Protein AF-A0A662DY56-F1 (afdb_monomer_lite)

Radius of gyration: 27.08 Å; chains: 1; bounding box: 66×103×76 Å

Sequence (670 aa):
MRFSVIFLCVLLVSSVAFGVVTTPIYDIQYTVDPSGDSPLDGQTVTIEGVVTAANYTGFFVTDAAGPWNSIFVYTNAAGCDVEAGDAVTVTGVVDEYYNMTELTRSADEPPVPVSCSITSSGNAYGVVSLTTAQVADEQYESVLAEVVDADVVSLGSYGMWTVDDGSGAVPIDDDMDYLYVPAVADGLASITGVVFFSFSEFKLNPRFSSDIVPDDSSPHYALFGDIVTMNGSLDVLGNHYVEIQGGEIVSISGTAPSGVQVVDVKGLIFPGLIDPHNHPQYNVLDHIPFAGTFVDRADWQSDPMYTDFNTQYYGIRDYGGDDAQYENIWKLAEVRAMAAGTTMIQGSNTNGHSADSHARLGIGINNVGRFPSHAYSSTFPLTYGSWDSRSAEFWNRFTIHLSEGISAGALNELDTWDGMGLLDERTTIIHGVPYGPTEWARLAAAGAHLVWSPVSNWVLYGATANVPQAIAAGVNVALSPDWTPSGAPDLLEEMRFAEDINKNQWAGVLTPEFFAKSVTSNAAFAMGIKDRTGQISVGFDADIAVFSGDPATPYEALMAASAKAVRLTVVAGIPRYGDPDLMDQFTFLENVEDLNLCGHTKRLALAVDHFAIPESGTPFADMLAALQTAYDATTPKLCEFLGIDPCKGEGLFGDGFESGSTSAWSDEVP

Foldseek 3Di:
DDDDDDDDDDDPPPPDPPDFDADQLLQQQDDPDPLSHGPQAQHKGKHKFFWQAAFQQFTKGANAADFSRIATAGANLQEAQHDGFFIKIWIFHFHQDVNGTHGANGNDVVTHGTYIDTPDGDHDHDEAEDFQVCLFPSRQASGWYKYAFWFFAADDEQQKTWIHNPPDIAIEHASAAEQDFDDGGFTWRMAIATFHDDPNGTHGYGHYLVNTHTPPFPPWAKEFAWEQFLPPVRDTRGGWIQTDTSQFRADIGNDDDPPHHYFHLQFYKFFFFAALAAALQLLQFAAQPDPDADFAPVGVCPDVSVVQSVLLSQLLCQVPHHSPLRVLSNVLLLLLQVLLRHQEYAHFDDPDPDDCRQHDNSLRHHYLCHPPLVEDEDEPPDDPPPDDLSSLSNGQAYEYAALGGQDPVSVCSLVVCVVSVNLALRYEYEFCWNDDLVSLLSSQVRNAAYEWFPQLSCQHYVTGDPVVSNVVSPHQYAYHQNYRNRGASYLLLSLLVVQLCCCPVVVVPQDLSSSLQNRAQSSCSNSVNNQATSGSDGPHGPFIWTFHDDSVCRSVRSNPDDSVRTAFTAHSNRTFKHACSRNVSSPPQPPWDWDQEPNGTMIGRRQDCHSNCNCSNDRSVVSLVSSVVSSVPRPPNSTDRPGSHSCVPVPVPPPPDPSVPPVVPPDDDD

pLDDT: mean 84.66, std 17.33, range [27.95, 98.81]

Structure (mmCIF, N/CA/C/O backbone):
data_AF-A0A662DY56-F1
#
_entry.id   AF-A0A662DY56-F1
#
loop_
_atom_site.group_PDB
_atom_site.id
_atom_site.type_symbol
_atom_site.label_atom_id
_atom_site.label_alt_id
_atom_site.label_comp_id
_atom_site.label_asym_id
_atom_site.label_entity_id
_atom_site.label_seq_id
_atom_site.pdbx_PDB_ins_code
_atom_site.Cartn_x
_atom_site.Cartn_y
_atom_site.Cartn_z
_atom_site.occupancy
_atom_site.B_iso_or_equiv
_atom_site.auth_seq_id
_atom_site.auth_comp_id
_atom_site.auth_asym_id
_atom_site.auth_atom_id
_atom_site.pdbx_PDB_model_num
ATOM 1 N N . MET A 1 1 ? 34.419 -74.090 33.551 1.00 38.75 1 MET A N 1
ATOM 2 C CA . MET A 1 1 ? 34.689 -72.659 33.299 1.00 38.75 1 MET A CA 1
ATOM 3 C C . MET A 1 1 ? 33.386 -71.903 33.472 1.00 38.75 1 MET A C 1
ATOM 5 O O . MET A 1 1 ? 32.389 -72.308 32.893 1.00 38.75 1 MET A O 1
ATOM 9 N N . ARG A 1 2 ? 33.382 -70.917 34.371 1.00 34.78 2 ARG A N 1
ATOM 10 C CA . ARG A 1 2 ? 32.235 -70.077 34.735 1.00 34.78 2 ARG A CA 1
ATOM 11 C C . ARG A 1 2 ? 32.074 -68.980 33.676 1.00 34.78 2 ARG A C 1
ATOM 13 O O . ARG A 1 2 ? 33.058 -68.303 33.406 1.00 34.78 2 ARG A O 1
ATOM 20 N N . PHE A 1 3 ? 30.877 -68.792 33.130 1.00 32.97 3 PHE A N 1
ATOM 21 C CA . PHE A 1 3 ? 30.509 -67.557 32.434 1.00 32.97 3 PHE A CA 1
ATOM 22 C C . PHE A 1 3 ? 29.532 -66.795 33.328 1.00 32.97 3 PHE A C 1
ATOM 24 O O . PHE A 1 3 ? 28.453 -67.290 33.645 1.00 32.97 3 PHE A O 1
ATOM 31 N N . SER A 1 4 ? 29.972 -65.632 33.802 1.00 33.91 4 SER A N 1
ATOM 32 C CA . SER A 1 4 ? 29.170 -64.695 34.581 1.00 33.91 4 SER A CA 1
ATOM 33 C C . SER A 1 4 ? 28.189 -63.982 33.653 1.00 33.91 4 SER A C 1
ATOM 35 O O . SER A 1 4 ? 28.609 -63.329 32.702 1.00 33.91 4 SER A O 1
ATOM 37 N N . VAL A 1 5 ? 26.894 -64.101 33.938 1.00 36.06 5 VAL A N 1
ATOM 38 C CA . VAL A 1 5 ? 25.836 -63.301 33.312 1.00 36.06 5 VAL A CA 1
ATOM 39 C C . VAL A 1 5 ? 25.696 -62.019 34.133 1.00 36.06 5 VAL A C 1
ATOM 41 O O . VAL A 1 5 ? 25.352 -62.073 35.312 1.00 36.06 5 VAL A O 1
ATOM 44 N N . ILE A 1 6 ? 26.020 -60.878 33.526 1.00 36.97 6 ILE A N 1
ATOM 45 C CA . ILE A 1 6 ? 25.808 -59.544 34.097 1.00 36.97 6 ILE A CA 1
ATOM 46 C C . ILE A 1 6 ? 24.352 -59.157 33.816 1.00 36.97 6 ILE A C 1
ATOM 48 O O . ILE A 1 6 ? 23.948 -59.071 32.659 1.00 36.97 6 ILE A O 1
ATOM 52 N N . PHE A 1 7 ? 23.563 -58.952 34.872 1.00 33.94 7 PHE A N 1
ATOM 53 C CA . PHE A 1 7 ? 22.225 -58.365 34.784 1.00 33.94 7 PHE A CA 1
ATOM 54 C C . PHE A 1 7 ? 22.371 -56.854 34.562 1.00 33.94 7 PHE A C 1
ATOM 56 O O . PHE A 1 7 ? 22.852 -56.140 35.441 1.00 33.94 7 PHE A O 1
ATOM 63 N N . LEU A 1 8 ? 21.981 -56.376 33.382 1.00 35.00 8 LEU A N 1
ATOM 64 C CA . LEU A 1 8 ? 21.856 -54.954 33.080 1.00 35.00 8 LEU A CA 1
ATOM 65 C C . LEU A 1 8 ? 20.467 -54.492 33.556 1.00 35.00 8 LEU A C 1
ATOM 67 O O . LEU A 1 8 ? 19.457 -54.829 32.942 1.00 35.00 8 LEU A O 1
ATOM 71 N N . CYS A 1 9 ? 20.405 -53.767 34.674 1.00 31.38 9 CYS A N 1
ATOM 72 C CA . CYS A 1 9 ? 19.192 -53.060 35.091 1.00 31.38 9 CYS A CA 1
ATOM 73 C C . CYS A 1 9 ? 18.958 -51.872 34.150 1.00 31.38 9 CYS A C 1
ATOM 75 O O . CYS A 1 9 ? 19.700 -50.893 34.197 1.00 31.38 9 CYS A O 1
ATOM 77 N N . VAL A 1 10 ? 17.925 -51.951 33.313 1.00 38.22 10 VAL A N 1
ATOM 78 C CA . VAL A 1 10 ? 17.400 -50.807 32.561 1.00 38.22 10 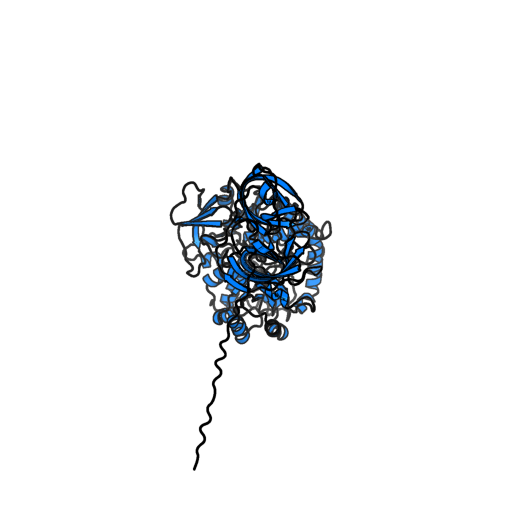VAL A CA 1
ATOM 79 C C . VAL A 1 10 ? 16.493 -50.013 33.503 1.00 38.22 10 VAL A C 1
ATOM 81 O O . VAL A 1 10 ? 15.407 -50.464 33.858 1.00 38.22 10 VAL A O 1
ATOM 84 N N . LEU A 1 11 ? 16.967 -48.849 33.949 1.00 34.59 11 LEU A N 1
ATOM 85 C CA . LEU A 1 11 ? 16.151 -47.833 34.612 1.00 34.59 11 LEU A CA 1
ATOM 86 C C . LEU A 1 11 ? 15.269 -47.166 33.547 1.00 34.59 11 LEU A C 1
ATOM 88 O O . LEU A 1 11 ? 15.748 -46.361 32.753 1.00 34.59 11 LEU A O 1
ATOM 92 N N . LEU A 1 12 ? 13.985 -47.524 33.523 1.00 35.25 12 LEU A N 1
ATOM 93 C CA . LEU A 1 12 ? 12.941 -46.753 32.851 1.00 35.25 12 LEU A CA 1
ATOM 94 C C . LEU A 1 12 ? 12.749 -45.448 33.632 1.00 35.25 12 LEU A C 1
ATOM 96 O O . LEU A 1 12 ? 12.080 -45.427 34.663 1.00 35.25 12 LEU A O 1
ATOM 100 N N . VAL A 1 13 ? 13.370 -44.370 33.160 1.00 38.03 13 VAL A N 1
ATOM 101 C CA . VAL A 1 13 ? 13.024 -43.012 33.586 1.00 38.03 13 VAL A CA 1
ATOM 102 C C . VAL A 1 13 ? 11.779 -42.624 32.795 1.00 38.03 13 VAL A C 1
ATOM 104 O O . VAL A 1 13 ? 11.863 -42.315 31.611 1.00 38.03 13 VAL A O 1
ATOM 107 N N . SER A 1 14 ? 10.608 -42.702 33.424 1.00 37.84 14 SER A N 1
ATOM 108 C CA . SER A 1 14 ? 9.407 -42.063 32.894 1.00 37.84 14 SER A CA 1
ATOM 109 C C . SER A 1 14 ? 9.581 -40.552 33.042 1.00 37.84 14 SER A C 1
ATOM 111 O O . SER A 1 14 ? 9.513 -40.032 34.157 1.00 37.84 14 SER A O 1
ATOM 113 N N . SER A 1 15 ? 9.834 -39.848 31.942 1.00 38.53 15 SER A N 1
ATOM 114 C CA . SER A 1 15 ? 9.698 -38.395 31.899 1.00 38.53 15 SER A CA 1
ATOM 115 C C . SER A 1 15 ? 8.216 -38.061 32.056 1.00 38.53 15 SER A C 1
ATOM 117 O O . SER A 1 15 ? 7.427 -38.243 31.130 1.00 38.53 15 SER A O 1
ATOM 119 N N . VAL A 1 16 ? 7.824 -37.628 33.250 1.00 39.41 16 VAL A N 1
ATOM 120 C CA . VAL A 1 16 ? 6.548 -36.941 33.439 1.00 39.41 16 VAL A CA 1
ATOM 121 C C . VAL A 1 16 ? 6.754 -35.551 32.848 1.00 39.41 16 VAL A C 1
ATOM 123 O O . VAL A 1 16 ? 7.567 -34.787 33.364 1.00 39.41 16 VAL A O 1
ATOM 126 N N . ALA A 1 17 ? 6.095 -35.256 31.729 1.00 40.03 17 ALA A N 1
ATOM 127 C CA . ALA A 1 17 ? 5.980 -33.887 31.254 1.00 40.03 17 ALA A CA 1
ATOM 128 C C . ALA A 1 17 ? 5.122 -33.139 32.282 1.00 40.03 17 ALA A C 1
ATOM 130 O O . ALA A 1 17 ? 3.935 -33.429 32.426 1.00 40.03 17 ALA A O 1
ATOM 131 N N . PHE A 1 18 ? 5.734 -32.253 33.065 1.00 46.84 18 PHE A N 1
ATOM 132 C CA . PHE A 1 18 ? 4.971 -31.257 33.805 1.00 46.84 18 PHE A CA 1
ATOM 133 C C . PHE A 1 18 ? 4.428 -30.288 32.756 1.00 46.84 18 PHE A C 1
ATOM 135 O O . PHE A 1 18 ? 5.216 -29.648 32.063 1.00 46.84 18 PHE A O 1
ATOM 142 N N . GLY A 1 19 ? 3.106 -30.260 32.575 1.00 56.62 19 GLY A N 1
ATOM 143 C CA . GLY A 1 19 ? 2.465 -29.229 31.763 1.00 56.62 19 GLY A CA 1
ATOM 144 C C . GLY A 1 19 ? 2.798 -27.853 32.334 1.00 56.62 19 GLY A C 1
ATOM 145 O O . GLY A 1 19 ? 2.944 -27.711 33.552 1.00 56.62 19 GLY A O 1
ATOM 146 N N . VAL A 1 20 ? 2.961 -26.868 31.456 1.00 67.75 20 VAL A N 1
ATOM 147 C CA . VAL A 1 20 ? 3.064 -25.464 31.858 1.00 67.75 20 VAL A CA 1
ATOM 148 C C . VAL A 1 20 ? 1.754 -25.102 32.562 1.00 67.75 20 VAL A C 1
ATOM 150 O O . VAL A 1 20 ? 0.679 -25.451 32.079 1.00 67.75 20 VAL A O 1
ATOM 153 N N . VAL A 1 21 ? 1.836 -24.513 33.755 1.00 83.94 21 VAL A N 1
ATOM 154 C CA . VAL A 1 21 ? 0.644 -24.064 34.484 1.00 83.94 21 VAL A CA 1
ATOM 155 C C . VAL A 1 21 ? 0.241 -22.727 33.884 1.00 83.94 21 VAL A C 1
ATOM 157 O O . VAL A 1 21 ? 1.025 -21.785 33.962 1.00 83.94 21 VAL A O 1
ATOM 160 N N . THR A 1 22 ? -0.941 -22.664 33.278 1.00 92.69 22 THR A N 1
ATOM 161 C CA . THR A 1 22 ? -1.499 -21.418 32.755 1.00 92.69 22 THR A CA 1
ATOM 162 C C . THR A 1 22 ? -2.334 -20.713 33.819 1.00 92.69 22 THR A C 1
ATOM 164 O O . THR A 1 22 ? -2.990 -21.353 34.647 1.00 92.69 22 THR A O 1
ATOM 167 N N . THR A 1 23 ? -2.280 -19.388 33.804 1.00 96.75 23 THR A N 1
ATOM 168 C CA . THR A 1 23 ? -3.100 -18.487 34.605 1.00 96.75 23 THR A CA 1
ATOM 169 C C . THR A 1 23 ? -4.222 -17.970 33.703 1.00 96.75 23 THR A C 1
ATOM 171 O O . THR A 1 23 ? -3.910 -17.418 32.648 1.00 96.75 23 THR A O 1
ATOM 174 N N . PRO A 1 24 ? -5.504 -18.151 34.066 1.00 97.38 24 PRO A N 1
ATOM 175 C CA . PRO A 1 24 ? -6.609 -17.500 33.364 1.00 97.38 24 PRO A CA 1
ATOM 176 C C . PRO A 1 24 ? -6.426 -15.981 33.367 1.00 97.38 24 PRO A C 1
ATOM 178 O O . PRO A 1 24 ? -6.059 -15.419 34.401 1.00 97.38 24 PRO A O 1
ATOM 181 N N . ILE A 1 25 ? -6.718 -15.312 32.255 1.00 97.81 25 ILE A N 1
ATOM 182 C CA . ILE A 1 25 ? -6.605 -13.850 32.156 1.00 97.81 25 ILE A CA 1
ATOM 183 C C . ILE A 1 25 ? -7.541 -13.181 33.166 1.00 97.81 25 ILE A C 1
ATOM 185 O O . ILE A 1 25 ? -7.130 -12.241 33.839 1.00 97.81 25 ILE A O 1
ATOM 189 N N . TYR A 1 26 ? -8.722 -13.761 33.398 1.00 97.56 26 TYR A N 1
ATOM 190 C CA . TYR A 1 26 ? -9.633 -13.345 34.469 1.00 97.56 26 TYR A CA 1
ATOM 191 C C . TYR A 1 26 ? -8.962 -13.247 35.845 1.00 97.56 26 TYR A C 1
ATOM 193 O O . TYR A 1 26 ? -9.230 -12.310 36.588 1.00 97.56 26 TYR A O 1
ATOM 201 N N . ASP A 1 27 ? -8.090 -14.194 36.202 1.00 97.50 27 ASP A N 1
ATOM 202 C CA . ASP A 1 27 ? -7.425 -14.199 37.512 1.00 97.50 27 ASP A CA 1
ATOM 203 C C . ASP A 1 27 ? -6.320 -13.128 37.613 1.00 97.50 27 ASP A C 1
ATOM 205 O O . ASP A 1 27 ? -5.901 -12.791 38.722 1.00 97.50 27 ASP A O 1
ATOM 209 N N . ILE A 1 28 ? -5.848 -12.609 36.472 1.00 97.56 28 ILE A N 1
ATOM 210 C CA . ILE A 1 28 ? -4.923 -11.471 36.385 1.00 97.56 28 ILE A CA 1
ATOM 211 C C . ILE A 1 28 ? -5.702 -10.161 36.458 1.00 97.56 28 ILE A C 1
ATOM 213 O O . ILE A 1 28 ? -5.323 -9.274 37.204 1.00 97.56 28 ILE A O 1
ATOM 217 N N . GLN A 1 29 ? -6.777 -10.043 35.693 1.00 97.19 29 GLN A N 1
ATOM 218 C CA . GLN A 1 29 ? -7.474 -8.785 35.450 1.00 97.19 29 GLN A CA 1
ATOM 219 C C . GLN A 1 29 ? -8.524 -8.473 36.529 1.00 97.19 29 GLN A C 1
ATOM 221 O O . GLN A 1 29 ? -8.621 -7.348 36.999 1.00 97.19 29 GLN A O 1
ATOM 226 N N . TYR A 1 30 ? -9.291 -9.466 36.996 1.00 97.25 30 TYR A N 1
ATOM 227 C CA . TYR A 1 30 ? -10.373 -9.218 37.950 1.00 97.25 30 TYR A CA 1
ATOM 228 C C . TYR A 1 30 ? -9.861 -8.664 39.282 1.00 97.25 30 TYR A C 1
ATOM 230 O O . TYR A 1 30 ? -9.228 -9.369 40.076 1.00 97.25 30 TYR A O 1
ATOM 238 N N . THR A 1 31 ? -10.278 -7.440 39.592 1.00 95.06 31 THR A N 1
ATOM 239 C CA . THR A 1 31 ? -10.006 -6.808 40.877 1.00 95.06 31 THR A CA 1
ATOM 240 C C . THR A 1 31 ? -11.274 -6.282 41.548 1.00 95.06 31 THR A C 1
ATOM 242 O O . THR A 1 31 ? -12.321 -6.054 40.941 1.00 95.06 31 THR A O 1
ATOM 245 N N . VAL A 1 32 ? -11.183 -6.110 42.865 1.00 94.12 32 VAL A N 1
ATOM 246 C CA . VAL A 1 32 ? -12.138 -5.313 43.653 1.00 94.12 32 VAL A CA 1
ATOM 247 C C . VAL A 1 32 ? -11.478 -4.051 44.206 1.00 94.12 32 VAL A C 1
ATOM 249 O O . VAL A 1 32 ? -12.119 -3.321 44.969 1.00 94.12 32 VAL A O 1
ATOM 252 N N . ASP A 1 33 ? -10.198 -3.832 43.886 1.00 91.12 33 ASP A N 1
ATOM 253 C CA . ASP A 1 33 ? -9.486 -2.614 44.242 1.00 91.12 33 ASP A CA 1
ATOM 254 C C . ASP A 1 33 ? -10.053 -1.448 43.421 1.00 91.12 33 ASP A C 1
ATOM 256 O O . ASP A 1 33 ? -10.159 -1.556 42.201 1.00 91.12 33 ASP A O 1
ATOM 260 N N . PRO A 1 34 ? -10.462 -0.336 44.057 1.00 86.88 34 PRO A N 1
ATOM 261 C CA . PRO A 1 34 ? -10.911 0.842 43.331 1.00 86.88 34 PRO A CA 1
ATOM 262 C C . PRO A 1 34 ? -9.870 1.475 42.401 1.00 86.88 34 PRO A C 1
ATOM 264 O O . PRO A 1 34 ? -10.268 2.361 41.648 1.00 86.88 34 PRO A O 1
ATOM 267 N N . SER A 1 35 ? -8.580 1.123 42.500 1.00 86.69 35 SER A N 1
ATOM 268 C CA . SER A 1 35 ? -7.566 1.596 41.549 1.00 86.69 35 SER A CA 1
ATOM 269 C C . SER A 1 35 ? -7.654 0.940 40.173 1.00 86.69 35 SER A C 1
ATOM 271 O O . SER A 1 35 ? -7.210 1.573 39.228 1.00 86.69 35 SER A O 1
ATOM 273 N N . GLY A 1 36 ? -8.253 -0.252 40.060 1.00 88.38 36 GLY A N 1
ATOM 274 C CA . GLY A 1 36 ? -8.203 -1.069 38.838 1.00 88.38 36 GLY A CA 1
ATOM 275 C C . GLY A 1 36 ? -7.070 -2.099 38.849 1.00 88.38 36 GLY A C 1
ATOM 276 O O . GLY A 1 36 ? -7.208 -3.161 38.254 1.00 88.38 36 GLY A O 1
ATOM 277 N N . ASP A 1 37 ? -6.045 -1.868 39.677 1.00 93.31 37 ASP A N 1
ATOM 278 C CA . ASP A 1 37 ? -4.831 -2.681 39.699 1.00 93.31 37 ASP A CA 1
ATOM 279 C C . ASP A 1 37 ? -5.088 -4.187 39.873 1.00 93.31 37 ASP A C 1
ATOM 281 O O . ASP A 1 37 ? -5.855 -4.654 40.742 1.00 93.31 37 ASP A O 1
ATOM 285 N N . SER A 1 38 ? -4.331 -4.953 39.094 1.00 96.12 38 SER A N 1
ATOM 286 C CA . SER A 1 38 ? -4.275 -6.398 39.130 1.00 96.12 38 SER A CA 1
ATOM 287 C C . SER A 1 38 ? -3.900 -6.921 40.524 1.00 96.12 38 SER A C 1
ATOM 289 O O . SER A 1 38 ? -2.894 -6.514 41.116 1.00 96.12 38 SER A O 1
ATOM 291 N N . PRO A 1 39 ? -4.597 -7.951 41.048 1.00 96.81 39 PRO A N 1
ATOM 292 C CA . PRO A 1 39 ? -4.151 -8.674 42.242 1.00 96.81 39 PRO A CA 1
ATOM 293 C C . PRO A 1 39 ? -2.829 -9.437 42.040 1.00 96.81 39 PRO A C 1
ATOM 295 O O . PRO A 1 39 ? -2.270 -9.965 43.013 1.00 96.81 39 PRO A O 1
ATOM 298 N N . LEU A 1 40 ? -2.359 -9.557 40.795 1.00 96.75 40 LEU A N 1
ATOM 299 C CA . LEU A 1 40 ? -1.140 -10.261 40.419 1.00 96.75 40 LEU A CA 1
ATOM 300 C C . LEU A 1 40 ? 0.002 -9.323 40.011 1.00 96.75 40 LEU A C 1
ATOM 302 O O . LEU A 1 40 ? 1.035 -9.840 39.589 1.00 96.75 40 LEU A O 1
ATOM 306 N N . ASP A 1 41 ? -0.130 -8.009 40.212 1.00 95.00 41 ASP A N 1
ATOM 307 C CA . ASP A 1 41 ? 0.937 -7.035 39.952 1.00 95.00 41 ASP A CA 1
ATOM 308 C C . ASP A 1 41 ? 2.300 -7.480 40.533 1.00 95.00 41 ASP A C 1
ATOM 310 O O . ASP A 1 41 ? 2.420 -7.985 41.663 1.00 95.00 41 ASP A O 1
ATOM 314 N N . GLY A 1 42 ? 3.336 -7.377 39.701 1.00 92.94 42 GLY A N 1
ATOM 315 C CA . GLY A 1 42 ? 4.705 -7.815 39.957 1.00 92.94 42 GLY A CA 1
ATOM 316 C C . GLY A 1 42 ? 4.933 -9.334 39.928 1.00 92.94 42 GLY A C 1
ATOM 317 O O . GLY A 1 42 ? 6.062 -9.785 40.165 1.00 92.94 42 GLY A O 1
ATOM 318 N N . GLN A 1 43 ? 3.911 -10.157 39.666 1.00 94.88 43 GLN A N 1
ATOM 319 C CA . GLN A 1 43 ? 4.043 -11.617 39.587 1.00 94.88 43 GLN A CA 1
ATOM 320 C C . GLN A 1 43 ? 4.283 -12.091 38.155 1.00 94.88 43 GLN A C 1
ATOM 322 O O . GLN A 1 43 ? 3.697 -11.596 37.200 1.00 94.88 43 GLN A O 1
ATOM 327 N N . THR A 1 44 ? 5.121 -13.119 38.000 1.00 94.25 44 THR A N 1
ATOM 328 C CA . THR A 1 44 ? 5.286 -13.803 36.713 1.00 94.25 44 THR A CA 1
ATOM 329 C C . THR A 1 44 ? 4.171 -14.822 36.498 1.00 94.25 44 THR A C 1
ATOM 331 O O . THR A 1 44 ? 3.995 -15.730 37.315 1.00 94.25 44 THR A O 1
ATOM 334 N N . VAL A 1 45 ? 3.479 -14.716 35.370 1.00 95.75 45 VAL A N 1
ATOM 335 C CA . VAL A 1 45 ? 2.383 -15.592 34.945 1.00 95.75 45 VAL A CA 1
ATOM 336 C C . VAL A 1 45 ? 2.641 -16.142 33.543 1.00 95.75 45 VAL A C 1
ATOM 338 O O . VAL A 1 45 ? 3.425 -15.584 32.774 1.00 95.75 45 VAL A O 1
ATOM 341 N N . THR A 1 46 ? 1.966 -17.239 33.204 1.00 95.06 46 THR A N 1
ATOM 342 C CA . THR A 1 46 ? 1.891 -17.742 31.829 1.00 95.06 46 THR A CA 1
ATOM 343 C C . THR A 1 46 ? 0.431 -17.780 31.401 1.00 95.06 46 THR A C 1
ATOM 345 O O . THR A 1 46 ? -0.360 -18.433 32.071 1.00 95.06 46 THR A O 1
ATOM 348 N N . ILE A 1 47 ? 0.075 -17.129 30.297 1.00 96.19 47 ILE A N 1
ATOM 349 C CA . ILE A 1 47 ? -1.282 -17.135 29.732 1.00 96.19 47 ILE A CA 1
ATOM 350 C C . ILE A 1 47 ? -1.336 -17.936 28.429 1.00 96.19 47 ILE A C 1
ATOM 352 O O . ILE A 1 47 ? -0.328 -18.075 27.729 1.00 96.19 47 ILE A O 1
ATOM 356 N N . GLU A 1 48 ? -2.527 -18.429 28.101 1.00 95.81 48 GLU A N 1
ATOM 357 C CA . GLU A 1 48 ? -2.894 -18.942 26.780 1.00 95.81 48 GLU A CA 1
ATOM 358 C C . GLU A 1 48 ? -4.172 -18.234 26.326 1.00 95.81 48 GLU A C 1
ATOM 360 O O . GLU A 1 48 ? -5.112 -18.121 27.108 1.00 95.81 48 GLU A O 1
ATOM 365 N N . GLY A 1 49 ? -4.219 -17.776 25.077 1.00 95.94 49 GLY A N 1
ATOM 366 C CA . GLY A 1 49 ? -5.391 -17.095 24.524 1.00 95.94 49 GLY A CA 1
ATOM 367 C C . GLY A 1 49 ? -5.240 -16.802 23.035 1.00 95.94 49 GLY A C 1
ATOM 368 O O . GLY A 1 49 ? -4.255 -17.205 22.424 1.00 95.94 49 GLY A O 1
ATOM 369 N N . VAL A 1 50 ? -6.222 -16.129 22.449 1.00 96.94 50 VAL A N 1
ATOM 370 C CA . VAL A 1 50 ? -6.274 -15.741 21.035 1.00 96.94 50 VAL A CA 1
ATOM 371 C C . VAL A 1 50 ? -6.055 -14.238 20.913 1.00 96.94 50 VAL A C 1
ATOM 373 O O . VAL A 1 50 ? -6.658 -13.464 21.653 1.00 96.94 50 VAL A O 1
ATOM 376 N N . VAL A 1 51 ? -5.209 -13.818 19.978 1.00 93.69 51 VAL A N 1
ATOM 377 C CA . VAL A 1 51 ? -4.974 -12.407 19.673 1.00 93.69 51 VAL A CA 1
ATOM 378 C C . VAL A 1 51 ? -6.225 -11.792 19.041 1.00 93.69 51 VAL A C 1
ATOM 380 O O . VAL A 1 51 ? -6.778 -12.348 18.092 1.00 93.69 51 VAL A O 1
ATOM 383 N N . THR A 1 52 ? -6.680 -10.648 19.549 1.00 93.00 52 THR A N 1
ATOM 384 C CA . THR A 1 52 ? -7.851 -9.907 19.034 1.00 93.00 52 THR A CA 1
ATOM 385 C C . THR A 1 52 ? -7.465 -8.673 18.220 1.00 93.00 52 THR A C 1
ATOM 387 O O . THR A 1 52 ? -8.196 -8.287 17.303 1.00 93.00 52 THR A O 1
ATOM 390 N N . ALA A 1 53 ? -6.318 -8.072 18.539 1.00 86.94 53 ALA A N 1
ATOM 391 C CA . ALA A 1 53 ? -5.715 -6.936 17.851 1.00 86.94 53 ALA A CA 1
ATOM 392 C C . ALA A 1 53 ? -4.209 -6.873 18.152 1.00 86.94 53 ALA A C 1
ATOM 394 O O . ALA A 1 53 ? -3.761 -7.403 19.168 1.00 86.94 53 ALA A O 1
ATOM 395 N N . ALA A 1 54 ? -3.444 -6.185 17.310 1.00 80.94 54 ALA A N 1
ATOM 396 C CA . ALA A 1 54 ? -2.029 -5.895 17.527 1.00 80.94 54 ALA A CA 1
ATOM 397 C C . ALA A 1 54 ? -1.718 -4.480 17.038 1.00 80.94 54 ALA A C 1
ATOM 399 O O . ALA A 1 54 ? -2.225 -4.092 15.993 1.00 80.94 54 ALA A O 1
ATOM 400 N N . ASN A 1 55 ? -0.910 -3.730 17.784 1.00 72.38 55 ASN A N 1
ATOM 401 C CA . ASN A 1 55 ? -0.469 -2.379 17.438 1.00 72.38 55 ASN A CA 1
ATOM 402 C C . ASN A 1 55 ? 1.066 -2.285 17.518 1.00 72.38 55 ASN A C 1
ATOM 404 O O . ASN A 1 55 ? 1.759 -3.288 17.700 1.00 72.38 55 ASN A O 1
ATOM 408 N N . TYR A 1 56 ? 1.628 -1.080 17.372 1.00 65.62 56 TYR A N 1
ATOM 409 C CA . TYR A 1 56 ? 3.086 -0.915 17.355 1.00 65.62 56 TYR A CA 1
ATOM 410 C C . TYR A 1 56 ? 3.772 -1.296 18.684 1.00 65.62 56 TYR A C 1
ATOM 412 O O . TYR A 1 56 ? 4.939 -1.691 18.708 1.00 65.62 56 TYR A O 1
ATOM 420 N N . THR A 1 57 ? 3.074 -1.174 19.812 1.00 75.06 57 THR A N 1
ATOM 421 C CA . THR A 1 57 ? 3.657 -1.371 21.145 1.00 75.06 57 THR A CA 1
ATOM 422 C C . THR A 1 57 ? 3.397 -2.762 21.717 1.00 75.06 57 THR A C 1
ATOM 424 O O . THR A 1 57 ? 4.098 -3.157 22.652 1.00 75.06 57 THR A O 1
ATOM 427 N N . GLY A 1 58 ? 2.451 -3.524 21.164 1.00 83.19 58 GLY A N 1
ATOM 428 C CA . GLY A 1 58 ? 2.050 -4.820 21.697 1.00 83.19 58 GLY A CA 1
ATOM 429 C C . GLY A 1 58 ? 0.850 -5.446 20.994 1.00 83.19 58 GLY A C 1
ATOM 430 O O . GLY A 1 58 ? 0.509 -5.114 19.861 1.00 83.19 58 GLY A O 1
ATOM 431 N N . PHE A 1 59 ? 0.204 -6.388 21.672 1.00 88.75 59 PHE A N 1
ATOM 432 C CA . PHE A 1 59 ? -1.002 -7.045 21.173 1.00 88.75 59 PHE A CA 1
ATOM 433 C C . PHE A 1 59 ? -1.965 -7.412 22.297 1.00 88.75 59 PHE A C 1
ATOM 435 O O . PHE A 1 59 ? -1.584 -7.526 23.458 1.00 88.75 59 PHE A O 1
ATOM 442 N N . PHE A 1 60 ? -3.226 -7.608 21.936 1.00 93.81 60 PHE A N 1
ATOM 443 C CA . PHE A 1 60 ? -4.326 -7.886 22.848 1.00 93.81 60 PHE A CA 1
ATOM 444 C C . PHE A 1 60 ? -4.672 -9.364 22.770 1.00 93.81 60 PHE A C 1
ATOM 446 O O . PHE A 1 60 ? -4.912 -9.883 21.680 1.00 93.81 60 PHE A O 1
ATOM 453 N N . VAL A 1 61 ? -4.694 -10.050 23.911 1.00 96.75 61 VAL A N 1
ATOM 454 C CA . VAL A 1 61 ? -4.995 -11.484 23.997 1.00 96.75 61 VAL A CA 1
ATOM 455 C C . VAL A 1 61 ? -6.268 -11.684 24.790 1.00 96.75 61 VAL A C 1
ATOM 457 O O . VAL A 1 61 ? -6.390 -11.131 25.877 1.00 96.75 61 VAL A O 1
ATOM 460 N N . THR A 1 62 ? -7.167 -12.529 24.289 1.00 97.50 62 THR A N 1
ATOM 461 C CA . THR A 1 62 ? -8.357 -12.977 25.014 1.00 97.50 62 THR A CA 1
ATOM 462 C C . THR A 1 62 ? -8.369 -14.488 25.218 1.00 97.50 62 THR A C 1
ATOM 464 O O . THR A 1 62 ? -8.055 -15.246 24.302 1.00 97.50 62 THR A O 1
ATOM 467 N N . ASP A 1 63 ? -8.751 -14.962 26.402 1.00 95.38 63 ASP A N 1
ATOM 468 C CA . ASP A 1 63 ? -8.952 -16.393 26.677 1.00 95.38 63 ASP A CA 1
ATOM 469 C C . ASP A 1 63 ? -10.442 -16.787 26.711 1.00 95.38 63 ASP A C 1
ATOM 471 O O . ASP A 1 63 ? -10.784 -17.964 26.552 1.00 95.38 63 ASP A O 1
ATOM 475 N N . ALA A 1 64 ? -11.342 -15.807 26.833 1.00 93.69 64 ALA A N 1
ATOM 476 C CA . ALA A 1 64 ? -12.788 -15.961 26.726 1.00 93.69 64 ALA A CA 1
ATOM 477 C C . ALA A 1 64 ? -13.473 -14.632 26.363 1.00 93.69 64 ALA A C 1
ATOM 479 O O . ALA A 1 64 ? -13.011 -13.555 26.710 1.00 93.69 64 ALA A O 1
ATOM 480 N N . ALA A 1 65 ? -14.645 -14.690 25.728 1.00 89.50 65 ALA A N 1
ATOM 481 C CA . ALA A 1 65 ? -15.447 -13.487 25.514 1.00 89.50 65 ALA A CA 1
ATOM 482 C C . ALA A 1 65 ? -16.085 -13.010 26.833 1.00 89.50 65 ALA A C 1
ATOM 484 O O . ALA A 1 65 ? -16.787 -13.783 27.493 1.00 89.50 65 ALA A O 1
ATOM 485 N N . GLY A 1 66 ? -15.906 -11.735 27.178 1.00 93.56 66 GLY A N 1
ATOM 486 C CA . GLY A 1 66 ? -16.559 -11.095 28.323 1.00 93.56 66 GLY A CA 1
ATOM 487 C C . GLY A 1 66 ? -15.601 -10.287 29.205 1.00 93.56 66 GLY A C 1
ATOM 488 O O . GLY A 1 66 ? -14.401 -10.257 28.936 1.00 93.56 66 GLY A O 1
ATOM 489 N N . PRO A 1 67 ? -16.117 -9.667 30.280 1.00 96.56 67 PRO A N 1
ATOM 490 C CA . PRO A 1 67 ? -15.335 -8.788 31.148 1.00 96.56 67 PRO A CA 1
ATOM 491 C C . PRO A 1 67 ? -14.166 -9.519 31.823 1.00 96.56 67 PRO A C 1
ATOM 493 O O . PRO A 1 67 ? -14.333 -10.665 32.251 1.00 96.56 67 PRO A O 1
ATOM 496 N N . TRP A 1 68 ? -13.029 -8.835 31.958 1.00 97.31 68 TRP A N 1
ATOM 497 C CA . TRP A 1 68 ? -11.774 -9.277 32.582 1.00 97.31 68 TRP A CA 1
ATOM 498 C C . TRP A 1 68 ? -11.031 -10.407 31.857 1.00 97.31 68 TRP A C 1
ATOM 500 O O . TRP A 1 68 ? -10.080 -10.959 32.390 1.00 97.31 68 TRP A O 1
ATOM 510 N N . ASN A 1 69 ? -11.449 -10.802 30.654 1.00 97.00 69 ASN A N 1
ATOM 511 C CA . ASN A 1 69 ? -10.850 -11.942 29.941 1.00 97.00 69 ASN A CA 1
ATOM 512 C C . ASN A 1 69 ? -9.923 -11.506 28.802 1.00 97.00 69 ASN A C 1
ATOM 514 O O . ASN A 1 69 ? -9.725 -12.254 27.843 1.00 97.00 69 ASN A O 1
ATOM 518 N N . SER A 1 70 ? -9.429 -10.269 28.839 1.00 97.69 70 SER A N 1
ATOM 519 C CA . SER A 1 70 ? -8.456 -9.772 27.870 1.00 97.69 70 SER A CA 1
ATOM 520 C C . SER A 1 70 ? -7.339 -9.020 28.572 1.00 97.69 70 SER A C 1
ATOM 522 O O . SER A 1 70 ? -7.551 -8.469 29.644 1.00 97.69 70 SER A O 1
ATOM 524 N N . ILE A 1 71 ? -6.144 -9.047 27.995 1.00 97.31 71 ILE A N 1
ATOM 525 C CA . ILE A 1 71 ? -4.974 -8.347 28.524 1.00 97.31 71 ILE A CA 1
ATOM 526 C C . ILE A 1 71 ? -4.095 -7.873 27.377 1.00 97.31 71 ILE A C 1
ATOM 528 O O . ILE A 1 71 ? -3.972 -8.553 26.350 1.00 97.31 71 ILE A O 1
ATOM 532 N N . PHE A 1 72 ? -3.468 -6.721 27.567 1.00 95.12 72 PHE A N 1
ATOM 533 C CA . PHE A 1 72 ? -2.455 -6.218 26.663 1.00 95.12 72 PHE A CA 1
ATOM 534 C C . PHE A 1 72 ? -1.089 -6.820 26.984 1.00 95.12 72 PHE A C 1
ATOM 536 O O . PHE A 1 72 ? -0.689 -7.002 28.135 1.00 95.12 72 PHE A O 1
ATOM 543 N N . VAL A 1 73 ? -0.357 -7.148 25.933 1.00 93.69 73 VAL A N 1
ATOM 544 C CA . VAL A 1 73 ? 0.953 -7.770 26.000 1.00 93.69 73 VAL A CA 1
ATOM 545 C C . VAL A 1 73 ? 1.961 -6.816 25.383 1.00 93.69 73 VAL A C 1
ATOM 547 O O . VAL A 1 73 ? 1.997 -6.653 24.162 1.00 93.69 73 VAL A O 1
ATOM 550 N N . TYR A 1 74 ? 2.794 -6.205 26.223 1.00 88.38 74 TYR A N 1
ATOM 551 C CA . TYR A 1 74 ? 3.759 -5.204 25.796 1.00 88.38 74 TYR A CA 1
ATOM 552 C C . TYR A 1 74 ? 4.986 -5.845 25.146 1.00 88.38 74 TYR A C 1
ATOM 554 O O . TYR A 1 74 ? 5.705 -6.665 25.737 1.00 88.38 74 TYR A O 1
ATOM 562 N N . THR A 1 75 ? 5.259 -5.434 23.911 1.00 78.31 75 THR A N 1
ATOM 563 C CA . THR A 1 75 ? 6.377 -5.934 23.108 1.00 78.31 75 THR A CA 1
ATOM 564 C C . THR A 1 75 ? 7.324 -4.839 22.618 1.00 78.31 75 THR A C 1
ATOM 566 O O . THR A 1 75 ? 8.425 -5.168 22.177 1.00 78.31 75 THR A O 1
ATOM 569 N N . ASN A 1 76 ? 6.954 -3.555 22.714 1.00 67.62 76 ASN A N 1
ATOM 570 C CA . ASN A 1 76 ? 7.741 -2.405 22.242 1.00 67.62 76 ASN A CA 1
ATOM 571 C C . ASN A 1 76 ? 8.326 -2.595 20.834 1.00 67.62 76 ASN A C 1
ATOM 573 O O . ASN A 1 76 ? 9.524 -2.377 20.627 1.00 67.62 76 ASN A O 1
ATOM 577 N N . ALA A 1 77 ? 7.526 -3.090 19.894 1.00 54.66 77 ALA A N 1
ATOM 578 C CA . ALA A 1 77 ? 8.004 -3.398 18.554 1.00 54.66 77 ALA A CA 1
ATOM 579 C C . ALA A 1 77 ? 9.125 -4.467 18.471 1.00 54.66 77 ALA A C 1
ATOM 581 O O . ALA A 1 77 ? 9.926 -4.481 17.536 1.00 54.66 77 ALA A O 1
ATOM 582 N N . ALA A 1 78 ? 9.236 -5.360 19.460 1.00 54.44 78 ALA A N 1
ATOM 583 C CA . ALA A 1 78 ? 10.311 -6.357 19.559 1.00 54.44 78 ALA A CA 1
ATOM 584 C C . ALA A 1 78 ? 9.846 -7.724 20.110 1.00 54.44 78 ALA A C 1
ATOM 586 O O . ALA A 1 78 ? 10.639 -8.441 20.725 1.00 54.44 78 ALA A O 1
ATOM 587 N N . GLY A 1 79 ? 8.566 -8.067 19.937 1.00 60.94 79 GLY A N 1
ATOM 588 C CA . GLY A 1 79 ? 7.976 -9.343 20.370 1.00 60.94 79 GLY A CA 1
ATOM 589 C C . GLY A 1 79 ? 7.410 -10.142 19.201 1.00 60.94 79 GLY A C 1
ATOM 590 O O . GLY A 1 79 ? 7.781 -9.899 18.064 1.00 60.94 79 GLY A O 1
ATOM 591 N N . CYS A 1 80 ? 6.531 -11.103 19.483 1.00 66.25 80 CYS A N 1
ATOM 592 C CA . CYS A 1 80 ? 5.983 -11.994 18.461 1.00 66.25 80 CYS A CA 1
ATOM 593 C C . CYS A 1 80 ? 5.244 -11.266 17.342 1.00 66.25 80 CYS A C 1
ATOM 595 O O . CYS A 1 80 ? 4.319 -10.508 17.629 1.00 66.25 80 CYS A O 1
ATOM 597 N N . ASP A 1 81 ? 5.584 -11.612 16.103 1.00 70.31 81 ASP A N 1
ATOM 598 C CA . ASP A 1 81 ? 4.710 -11.491 14.936 1.00 70.31 81 ASP A CA 1
ATOM 599 C C . ASP A 1 81 ? 3.414 -12.264 15.217 1.00 70.31 81 ASP A C 1
ATOM 601 O O . ASP A 1 81 ? 3.452 -13.483 15.386 1.00 70.31 81 ASP A O 1
ATOM 605 N N . VAL A 1 82 ? 2.306 -11.547 15.396 1.00 77.00 82 VAL A N 1
ATOM 606 C CA . VAL A 1 82 ? 0.981 -12.112 15.662 1.00 77.00 82 VAL A CA 1
ATOM 607 C C . VAL A 1 82 ? -0.063 -11.371 14.843 1.00 77.00 82 VAL A C 1
ATOM 609 O O . VAL A 1 82 ? -0.027 -10.146 14.717 1.00 77.00 82 VAL A O 1
ATOM 612 N N . GLU A 1 83 ? -1.052 -12.105 14.358 1.00 77.19 83 GLU A N 1
ATOM 613 C CA . GLU A 1 83 ? -2.247 -11.564 13.723 1.00 77.19 83 GLU A CA 1
ATOM 614 C C . GLU A 1 83 ? -3.494 -11.864 14.562 1.00 77.19 83 GLU A C 1
ATOM 616 O O . GLU A 1 83 ? -3.532 -12.791 15.376 1.00 77.19 83 GLU A O 1
ATOM 621 N N . ALA A 1 84 ? -4.561 -11.086 14.358 1.00 83.69 84 ALA A N 1
ATOM 622 C CA . ALA A 1 84 ? -5.844 -11.390 14.980 1.00 83.69 84 ALA A CA 1
ATOM 623 C C . ALA A 1 84 ? -6.297 -12.815 14.596 1.00 83.69 84 ALA A C 1
ATOM 625 O O . ALA A 1 84 ? -6.402 -13.158 13.420 1.00 83.69 84 ALA A O 1
ATOM 626 N N . GLY A 1 85 ? -6.590 -13.647 15.596 1.00 86.75 85 GLY A N 1
ATOM 627 C CA . GLY A 1 85 ? -6.877 -15.074 15.426 1.00 86.75 85 GLY A CA 1
ATOM 628 C C . GLY A 1 85 ? -5.696 -16.006 15.714 1.00 86.75 85 GLY A C 1
ATOM 629 O O . GLY A 1 85 ? -5.888 -17.227 15.760 1.00 86.75 85 GLY A O 1
ATOM 630 N N . ASP A 1 86 ? -4.494 -15.494 15.968 1.00 89.12 86 ASP A N 1
ATOM 631 C CA . ASP A 1 86 ? -3.389 -16.320 16.455 1.00 89.12 86 ASP A CA 1
ATOM 632 C C . ASP A 1 86 ? -3.603 -16.725 17.910 1.00 89.12 86 ASP A C 1
ATOM 634 O O . ASP A 1 86 ? -3.810 -15.895 18.788 1.00 89.12 86 ASP A O 1
ATOM 638 N N . ALA A 1 87 ? -3.544 -18.023 18.193 1.00 95.06 87 ALA A N 1
ATOM 639 C CA . ALA A 1 87 ? -3.510 -18.529 19.554 1.00 95.06 87 ALA A CA 1
ATOM 640 C C . ALA A 1 87 ? -2.072 -18.499 20.068 1.00 95.06 87 ALA A C 1
ATOM 642 O O . ALA A 1 87 ? -1.187 -19.130 19.486 1.00 95.06 87 ALA A O 1
ATOM 643 N N . VAL A 1 88 ? -1.838 -17.835 21.190 1.00 93.62 88 VAL A N 1
ATOM 644 C CA . VAL A 1 88 ? -0.510 -17.586 21.750 1.00 93.62 88 VAL A CA 1
ATOM 645 C C . VAL A 1 88 ? -0.369 -18.162 23.152 1.00 93.62 88 VAL A C 1
ATOM 647 O O . VAL A 1 88 ? -1.327 -18.227 23.921 1.00 93.62 88 VAL A O 1
ATOM 650 N N . THR A 1 89 ? 0.861 -18.532 23.498 1.00 93.00 89 THR A N 1
ATOM 651 C CA . THR A 1 89 ? 1.297 -18.739 24.882 1.00 93.00 89 THR A CA 1
ATOM 652 C C . THR A 1 89 ? 2.299 -17.646 25.232 1.00 93.00 89 THR A C 1
ATOM 654 O O . THR A 1 89 ? 3.328 -17.507 24.565 1.00 93.00 89 THR A O 1
ATOM 657 N N . VAL A 1 90 ? 2.022 -16.872 26.280 1.00 92.88 90 VAL A N 1
ATOM 658 C CA . VAL A 1 90 ? 2.861 -15.740 26.710 1.00 92.88 90 VAL A CA 1
ATOM 659 C C . VAL A 1 90 ? 3.272 -15.963 28.156 1.00 92.88 90 VAL A C 1
ATOM 661 O O . VAL A 1 90 ? 2.437 -16.301 28.986 1.00 92.88 90 VAL A O 1
ATOM 664 N N . THR A 1 91 ? 4.553 -15.780 28.481 1.00 91.81 91 THR A N 1
ATOM 665 C CA . THR A 1 91 ? 5.017 -15.720 29.876 1.00 91.81 91 THR A CA 1
ATOM 666 C C . THR A 1 91 ? 5.599 -14.345 30.146 1.00 91.81 91 THR A C 1
ATOM 668 O O . THR A 1 91 ? 6.534 -13.935 29.459 1.00 91.81 91 THR A O 1
ATOM 671 N N . GLY A 1 92 ? 5.066 -13.662 31.152 1.00 91.62 92 GLY A N 1
ATOM 672 C CA . GLY A 1 92 ? 5.434 -12.294 31.492 1.00 91.62 92 GLY A CA 1
ATOM 673 C C . GLY A 1 92 ? 5.209 -11.986 32.968 1.00 91.62 92 GLY A C 1
ATOM 674 O O . GLY A 1 92 ? 4.613 -12.776 33.694 1.00 91.62 92 GLY A O 1
ATOM 675 N N . VAL A 1 93 ? 5.747 -10.862 33.416 1.00 94.12 93 VAL A N 1
ATOM 676 C CA . VAL A 1 93 ? 5.434 -10.184 34.668 1.00 94.12 93 VAL A CA 1
ATOM 677 C C . VAL A 1 93 ? 4.200 -9.324 34.420 1.00 94.12 93 VAL A C 1
ATOM 679 O O . VAL A 1 93 ? 4.175 -8.579 33.446 1.00 94.12 93 VAL A O 1
ATOM 682 N N . VAL A 1 94 ? 3.189 -9.468 35.269 1.00 96.38 94 VAL A N 1
ATOM 683 C CA . VAL A 1 94 ? 2.058 -8.536 35.320 1.00 96.38 94 VAL A CA 1
ATOM 684 C C . VAL A 1 94 ? 2.575 -7.203 35.848 1.00 96.38 94 VAL A C 1
ATOM 686 O O . VAL A 1 94 ? 3.271 -7.201 36.866 1.00 96.38 94 VAL A O 1
ATOM 689 N N . ASP A 1 95 ? 2.271 -6.119 35.150 1.00 94.25 95 ASP A N 1
ATOM 690 C CA . ASP A 1 95 ? 2.734 -4.769 35.464 1.00 94.25 95 ASP A CA 1
ATOM 691 C C . ASP A 1 95 ? 1.585 -3.766 35.332 1.00 94.25 95 ASP A C 1
ATOM 693 O O . ASP A 1 95 ? 0.756 -3.888 34.430 1.00 94.25 95 ASP A O 1
ATOM 697 N N . GLU A 1 96 ? 1.556 -2.781 36.224 1.00 92.38 96 GLU A N 1
ATOM 698 C CA . GLU A 1 96 ? 0.598 -1.672 36.214 1.00 92.38 96 GLU A CA 1
ATOM 699 C C . GLU A 1 96 ? 1.248 -0.425 35.613 1.00 92.38 96 GLU A C 1
ATOM 701 O O . GLU A 1 96 ? 1.760 0.455 36.320 1.00 92.38 96 GLU A O 1
ATOM 706 N N . TYR A 1 97 ? 1.240 -0.330 34.284 1.00 88.25 97 TYR A N 1
ATOM 707 C CA . TYR A 1 97 ? 1.907 0.751 33.568 1.00 88.25 97 TYR A CA 1
ATOM 708 C C . TYR A 1 97 ? 0.940 1.904 33.295 1.00 88.25 97 TYR A C 1
ATOM 710 O O . TYR A 1 97 ? 0.020 1.803 32.493 1.00 88.25 97 TYR A O 1
ATOM 718 N N . TYR A 1 98 ? 1.127 3.034 33.986 1.00 87.31 98 TYR A N 1
ATOM 719 C CA . TYR A 1 98 ? 0.205 4.182 33.936 1.00 87.31 98 TYR A CA 1
ATOM 720 C C . TYR A 1 98 ? -1.270 3.843 34.265 1.00 87.31 98 TYR A C 1
ATOM 722 O O . TYR A 1 98 ? -2.177 4.528 33.785 1.00 87.31 98 TYR A O 1
ATOM 730 N N . ASN A 1 99 ? -1.490 2.899 35.191 1.00 88.38 99 ASN A N 1
ATOM 731 C CA . ASN A 1 99 ? -2.796 2.330 35.579 1.00 88.38 99 ASN A CA 1
ATOM 732 C C . ASN A 1 99 ? -3.477 1.533 34.455 1.00 88.38 99 ASN A C 1
ATOM 734 O O . ASN A 1 99 ? -4.689 1.603 34.306 1.00 88.38 99 ASN A O 1
ATOM 738 N N . MET A 1 100 ? -2.680 0.854 33.636 1.00 90.94 100 MET A N 1
ATOM 739 C CA . MET A 1 100 ? -3.152 -0.158 32.708 1.00 90.94 100 MET A CA 1
ATOM 740 C C . MET A 1 100 ? -2.452 -1.473 33.049 1.00 90.94 100 MET A C 1
ATOM 742 O O . MET A 1 100 ? -1.217 -1.500 33.144 1.00 90.94 100 MET A O 1
ATOM 746 N N . THR A 1 101 ? -3.213 -2.555 33.202 1.00 94.75 101 THR A N 1
ATOM 747 C CA . THR A 1 101 ? -2.643 -3.874 33.472 1.00 94.75 101 THR A CA 1
ATOM 748 C C . THR A 1 101 ? -2.101 -4.473 32.172 1.00 94.75 101 THR A C 1
ATOM 750 O O . THR A 1 101 ? -2.845 -4.829 31.252 1.00 94.75 101 THR A O 1
ATOM 753 N N . GLU A 1 102 ? -0.790 -4.692 32.112 1.00 94.62 102 GLU A N 1
ATOM 754 C CA . GLU A 1 102 ? -0.119 -5.299 30.961 1.00 94.62 102 GLU A CA 1
ATOM 755 C C . GLU A 1 102 ? 0.804 -6.467 31.343 1.00 94.62 102 GLU A C 1
ATOM 757 O O . GLU A 1 102 ? 1.154 -6.685 32.506 1.00 94.62 102 GLU A O 1
ATOM 762 N N . LEU A 1 103 ? 1.198 -7.266 30.346 1.00 94.50 103 LEU A N 1
ATOM 763 C CA . LEU A 1 103 ? 2.273 -8.249 30.490 1.00 94.50 103 LEU A CA 1
ATOM 764 C C . LEU A 1 103 ? 3.583 -7.734 29.900 1.00 94.50 103 LEU A C 1
ATOM 766 O O . LEU A 1 103 ? 3.686 -7.490 28.698 1.00 94.50 103 LEU A O 1
ATOM 770 N N . THR A 1 104 ? 4.615 -7.710 30.738 1.00 89.25 104 THR A N 1
ATOM 771 C CA . THR A 1 104 ? 5.992 -7.324 30.404 1.00 89.25 104 THR A CA 1
ATOM 772 C C . THR A 1 104 ? 6.958 -8.451 30.794 1.00 89.25 104 THR A C 1
ATOM 774 O O . THR A 1 104 ? 6.565 -9.525 31.237 1.00 89.25 104 THR A O 1
ATOM 777 N N . ARG A 1 105 ? 8.264 -8.294 30.605 1.00 82.25 105 ARG A N 1
ATOM 778 C CA . ARG A 1 105 ? 9.310 -9.228 31.068 1.00 82.25 105 ARG A CA 1
ATOM 779 C C . ARG A 1 105 ? 9.885 -8.805 32.417 1.00 82.25 105 ARG A C 1
ATOM 781 O O . ARG A 1 105 ? 10.369 -9.658 33.162 1.00 82.25 105 ARG A O 1
ATOM 788 N N . SER A 1 106 ? 9.847 -7.511 32.714 1.00 74.12 106 SER A N 1
ATOM 789 C CA . SER A 1 106 ? 10.100 -6.934 34.031 1.00 74.12 106 SER A CA 1
ATOM 790 C C . SER A 1 106 ? 9.338 -5.621 34.164 1.00 74.12 106 SER A C 1
ATOM 792 O O . SER A 1 106 ? 9.294 -4.845 33.212 1.00 74.12 106 SER A O 1
ATOM 794 N N . ALA A 1 107 ? 8.838 -5.371 35.375 1.00 72.44 107 ALA A N 1
ATOM 795 C CA . ALA A 1 107 ? 8.246 -4.107 35.818 1.00 72.44 107 ALA A CA 1
ATOM 796 C C . ALA A 1 107 ? 9.314 -3.007 36.045 1.00 72.44 107 ALA A C 1
ATOM 798 O O . ALA A 1 107 ? 9.299 -2.284 37.043 1.00 72.44 107 ALA A O 1
ATOM 799 N N . ASP A 1 108 ? 10.353 -2.977 35.201 1.00 75.25 108 ASP A N 1
ATOM 800 C CA . ASP A 1 108 ? 11.329 -1.884 35.190 1.00 75.25 108 ASP A CA 1
ATOM 801 C C . ASP A 1 108 ? 10.717 -0.662 34.488 1.00 75.25 108 ASP A C 1
ATOM 803 O O . ASP A 1 108 ? 9.770 -0.791 33.730 1.00 75.25 108 ASP A O 1
ATOM 807 N N . GLU A 1 109 ? 11.282 0.529 34.693 1.00 72.69 109 GLU A N 1
ATOM 808 C CA . GLU A 1 109 ? 10.825 1.755 34.026 1.00 72.69 109 GLU A CA 1
ATOM 809 C C . GLU A 1 109 ? 11.888 2.262 33.031 1.00 72.69 109 GLU A C 1
ATOM 811 O O . GLU A 1 109 ? 12.953 2.726 33.476 1.00 72.69 109 GLU A O 1
ATOM 816 N N . PRO A 1 110 ? 11.656 2.194 31.698 1.00 69.81 110 PRO A N 1
ATOM 817 C CA . PRO A 1 110 ? 10.460 1.669 31.015 1.00 69.81 110 PRO A CA 1
ATOM 818 C C . PRO A 1 110 ? 10.379 0.126 31.024 1.00 69.81 110 PRO A C 1
ATOM 820 O O . PRO A 1 110 ? 11.434 -0.521 31.126 1.00 69.81 110 PRO A O 1
ATOM 823 N N . PRO A 1 111 ? 9.172 -0.454 30.859 1.00 69.56 111 PRO A N 1
ATOM 824 C CA . PRO A 1 111 ? 8.955 -1.897 30.916 1.00 69.56 111 PRO A CA 1
ATOM 825 C C . PRO A 1 111 ? 9.775 -2.650 29.872 1.00 69.56 111 PRO A C 1
ATOM 827 O O . PRO A 1 111 ? 10.083 -2.155 28.782 1.00 69.56 111 PRO A O 1
ATOM 830 N N . VAL A 1 112 ? 10.169 -3.881 30.204 1.00 75.75 112 VAL A N 1
ATOM 831 C CA . VAL A 1 112 ? 10.932 -4.728 29.276 1.00 75.75 112 VAL A CA 1
ATOM 832 C C . VAL A 1 112 ? 9.964 -5.593 28.463 1.00 75.75 112 VAL A C 1
ATOM 834 O O . VAL A 1 112 ? 9.187 -6.320 29.062 1.00 75.75 112 VAL A O 1
ATOM 837 N N . PRO A 1 113 ? 10.033 -5.624 27.123 1.00 70.56 113 PRO A N 1
ATOM 838 C CA . PRO A 1 113 ? 9.147 -6.427 26.268 1.00 70.56 113 PRO A CA 1
ATOM 839 C C . PRO A 1 113 ? 9.087 -7.924 26.573 1.00 70.56 113 PRO A C 1
ATOM 841 O O . PRO A 1 113 ? 10.139 -8.550 26.765 1.00 70.56 113 PRO A O 1
ATOM 844 N N . VAL A 1 114 ? 7.911 -8.557 26.506 1.00 79.94 114 VAL A N 1
ATOM 845 C CA . VAL A 1 114 ? 7.824 -10.033 26.514 1.00 79.94 114 VAL A CA 1
ATOM 846 C C . VAL A 1 114 ? 8.316 -10.654 25.202 1.00 79.94 114 VAL A C 1
ATOM 848 O O . VAL A 1 114 ? 8.440 -9.995 24.177 1.00 79.94 114 VAL A O 1
ATOM 851 N N . SER A 1 115 ? 8.583 -11.957 25.242 1.00 75.06 115 SER A N 1
ATOM 852 C CA . SER A 1 115 ? 8.593 -12.833 24.064 1.00 75.06 115 SER A CA 1
ATOM 853 C C . SER A 1 115 ? 7.493 -13.877 24.249 1.00 75.06 115 SER A C 1
ATOM 855 O O . SER A 1 115 ? 7.251 -14.304 25.381 1.00 75.06 115 SER A O 1
ATOM 857 N N . CYS A 1 116 ? 6.866 -14.338 23.176 1.00 82.38 116 CYS A N 1
ATOM 858 C CA . CYS A 1 116 ? 5.779 -15.318 23.230 1.00 82.38 116 CYS A CA 1
ATOM 859 C C . CYS A 1 116 ? 5.971 -16.443 22.198 1.00 82.38 116 CYS A C 1
ATOM 861 O O . CYS A 1 116 ? 7.000 -16.514 21.523 1.00 82.38 116 CYS A O 1
ATOM 863 N N . SER A 1 117 ? 4.988 -17.334 22.073 1.00 86.12 117 SER A N 1
ATOM 864 C CA . SER A 1 117 ? 4.943 -18.328 20.999 1.00 86.12 117 SER A CA 1
ATOM 865 C C . SER A 1 117 ? 3.541 -18.469 20.421 1.00 86.12 117 SER A C 1
ATOM 867 O O . SER A 1 117 ? 2.599 -18.690 21.185 1.00 86.12 117 SER A O 1
ATOM 869 N N . ILE A 1 118 ? 3.419 -18.448 19.091 1.00 88.25 118 ILE A N 1
ATOM 870 C CA . ILE A 1 118 ? 2.188 -18.837 18.392 1.00 88.25 118 ILE A CA 1
ATOM 871 C C . ILE A 1 118 ? 2.046 -20.362 18.431 1.00 88.25 118 ILE A C 1
ATOM 873 O O . ILE A 1 118 ? 2.978 -21.112 18.134 1.00 88.25 118 ILE A O 1
ATOM 877 N N . THR A 1 119 ? 0.861 -20.826 18.802 1.00 90.12 119 THR A N 1
ATOM 878 C CA . THR A 1 119 ? 0.494 -22.244 18.897 1.00 90.12 119 THR A CA 1
ATOM 879 C C . THR A 1 119 ? -0.396 -22.696 17.738 1.00 90.12 119 THR A C 1
ATOM 881 O O . THR A 1 119 ? -0.335 -23.862 17.342 1.00 90.12 119 THR A O 1
ATOM 884 N N . SER A 1 120 ? -1.210 -21.794 17.180 1.00 91.75 120 SER A N 1
ATOM 885 C CA . SER A 1 120 ? -2.025 -21.994 15.972 1.00 91.75 120 SER A CA 1
ATOM 886 C C . SER A 1 120 ? -2.553 -20.652 15.446 1.00 91.75 120 SER A C 1
ATOM 888 O O . SER A 1 120 ? -2.590 -19.697 16.210 1.00 91.75 120 SER A O 1
ATOM 890 N N . SER A 1 121 ? -3.013 -20.603 14.193 1.00 87.94 121 SER A N 1
ATOM 891 C CA . SER A 1 121 ? -3.524 -19.387 13.531 1.00 87.94 121 SER A CA 1
ATOM 892 C C . SER A 1 121 ? -4.945 -19.581 12.995 1.00 87.94 121 SER A C 1
ATOM 894 O O . SER A 1 121 ? -5.374 -20.718 12.770 1.00 87.94 121 SER A O 1
ATOM 896 N N . GLY A 1 122 ? -5.673 -18.483 12.764 1.00 80.06 122 GLY A N 1
ATOM 897 C CA . GLY A 1 122 ? -7.040 -18.499 12.215 1.00 80.06 122 GLY A CA 1
ATOM 898 C C . GLY A 1 122 ? -8.118 -18.963 13.204 1.00 80.06 122 GLY A C 1
ATOM 899 O O . GLY A 1 122 ? -9.151 -19.505 12.803 1.00 80.06 122 GLY A O 1
ATOM 900 N N . ASN A 1 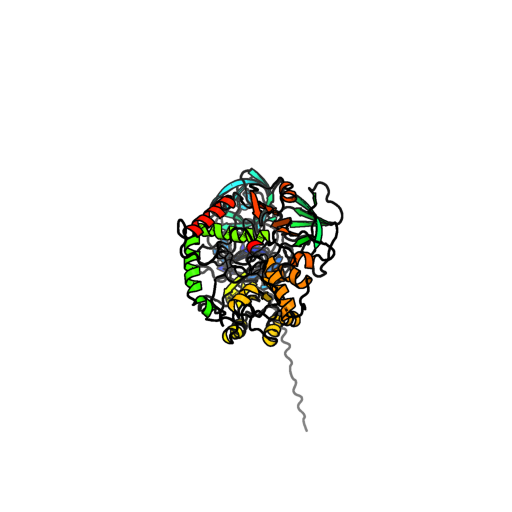123 ? -7.870 -18.799 14.502 1.00 93.38 123 ASN A N 1
ATOM 901 C CA . ASN A 1 123 ? -8.818 -19.131 15.558 1.00 93.38 123 ASN A CA 1
ATOM 902 C C . ASN A 1 123 ? -9.899 -18.055 15.674 1.00 93.38 123 ASN A C 1
ATOM 904 O O . ASN A 1 123 ? -9.639 -16.862 15.540 1.00 93.38 123 ASN A O 1
ATOM 908 N N . ALA A 1 124 ? -11.123 -18.483 15.974 1.00 91.06 124 ALA A N 1
ATOM 909 C CA . ALA A 1 124 ? -12.204 -17.558 16.276 1.00 91.06 124 ALA A CA 1
ATOM 910 C C . ALA A 1 124 ? -12.024 -16.948 17.674 1.00 91.06 124 ALA A C 1
ATOM 912 O O . ALA A 1 124 ? -11.646 -17.643 18.618 1.00 91.06 124 ALA A O 1
ATOM 913 N N . TYR A 1 125 ? -12.384 -15.677 17.806 1.00 92.62 125 TYR A N 1
ATOM 914 C CA . TYR A 1 125 ? -12.458 -14.937 19.063 1.00 92.62 125 TYR A CA 1
ATOM 915 C C . TYR A 1 125 ? -13.806 -14.205 19.142 1.00 92.62 125 TYR A C 1
ATOM 917 O O . TYR A 1 125 ? -14.503 -14.051 18.137 1.00 92.62 125 TYR A O 1
ATOM 925 N N . GLY A 1 126 ? -14.223 -13.835 20.352 1.00 88.00 126 GLY A N 1
ATOM 926 C CA . GLY A 1 126 ? -15.500 -13.159 20.575 1.00 88.00 126 GLY A CA 1
ATOM 927 C C . GLY A 1 126 ? -15.367 -11.641 20.568 1.00 88.00 126 GLY A C 1
ATOM 928 O O . GLY A 1 126 ? -14.317 -11.110 20.916 1.00 88.00 126 GLY A O 1
ATOM 929 N N . VAL A 1 127 ? -16.463 -10.969 20.224 1.00 93.44 127 VAL A N 1
ATOM 930 C CA . VAL A 1 127 ? -16.637 -9.519 20.362 1.00 93.44 127 VAL A CA 1
ATOM 931 C C . VAL A 1 127 ? -17.693 -9.279 21.439 1.00 93.44 127 VAL A C 1
ATOM 933 O O . VAL A 1 127 ? -18.718 -9.971 21.463 1.00 93.44 127 VAL A O 1
ATOM 936 N N . VAL A 1 128 ? -17.434 -8.361 22.368 1.00 96.94 128 VAL A N 1
ATOM 937 C CA . VAL A 1 128 ? -18.356 -8.046 23.469 1.00 96.94 128 VAL A CA 1
ATOM 938 C C . VAL A 1 128 ? -19.198 -6.827 23.109 1.00 96.94 128 VAL A C 1
ATOM 940 O O . VAL A 1 128 ? -18.662 -5.743 22.933 1.00 96.94 128 VAL A O 1
ATOM 943 N N . SER A 1 129 ? -20.521 -6.976 23.041 1.00 96.81 129 SER A N 1
ATOM 944 C CA . SER A 1 129 ? -21.408 -5.829 22.816 1.00 96.81 129 SER A CA 1
ATOM 945 C C . SER A 1 129 ? -21.521 -4.966 24.075 1.00 96.81 129 SER A C 1
ATOM 947 O O . SER A 1 129 ? -21.946 -5.469 25.122 1.00 96.81 129 SER A O 1
ATOM 949 N N . LEU A 1 130 ? -21.182 -3.684 23.964 1.00 97.62 130 LEU A N 1
ATOM 950 C CA . LEU A 1 130 ? -21.196 -2.693 25.041 1.00 97.62 130 LEU A CA 1
ATOM 951 C C . LEU A 1 130 ? -22.019 -1.469 24.641 1.00 97.62 130 LEU A C 1
ATOM 953 O O . LEU A 1 130 ? -22.144 -1.153 23.462 1.00 97.62 130 LEU A O 1
ATOM 957 N N . THR A 1 131 ? -22.551 -0.755 25.631 1.00 98.06 131 THR A N 1
ATOM 958 C CA . THR A 1 131 ? -22.949 0.643 25.427 1.00 98.06 131 THR A CA 1
ATOM 959 C C . THR A 1 131 ? -21.719 1.547 25.480 1.00 98.06 131 THR A C 1
ATOM 961 O O . THR A 1 131 ? -20.743 1.204 26.153 1.00 98.06 131 THR A O 1
ATOM 964 N N . THR A 1 132 ? -21.762 2.738 24.885 1.00 97.31 132 THR A N 1
ATOM 965 C CA . THR A 1 132 ? -20.623 3.680 24.926 1.00 97.31 132 THR A CA 1
ATOM 966 C C . THR A 1 132 ? -20.169 4.001 26.356 1.00 97.31 132 THR A C 1
ATOM 968 O O . THR A 1 132 ? -18.975 3.989 26.640 1.00 97.31 132 THR A O 1
ATOM 971 N N . ALA A 1 133 ? -21.091 4.150 27.312 1.00 96.81 133 ALA A N 1
ATOM 972 C CA . ALA A 1 133 ? -20.737 4.366 28.719 1.00 96.81 133 ALA A CA 1
ATOM 973 C C . ALA A 1 133 ? -20.066 3.163 29.406 1.00 96.81 133 ALA A C 1
ATOM 975 O O . ALA A 1 133 ? -19.348 3.354 30.383 1.00 96.81 133 ALA A O 1
ATOM 976 N N . GLN A 1 134 ? -20.307 1.935 28.932 1.00 97.50 134 GLN A N 1
ATOM 977 C CA . GLN A 1 134 ? -19.695 0.732 29.504 1.00 97.50 134 GLN A CA 1
ATOM 978 C C . GLN A 1 134 ? -18.242 0.577 29.073 1.00 97.50 134 GLN A C 1
ATOM 980 O O . GLN A 1 134 ? -17.489 -0.070 29.787 1.00 97.50 134 GLN A O 1
ATOM 985 N N . VAL A 1 135 ? -17.828 1.176 27.951 1.00 96.38 135 VAL A N 1
ATOM 986 C CA . VAL A 1 135 ? -16.425 1.146 27.507 1.00 96.38 135 VAL A CA 1
ATOM 987 C C . VAL A 1 135 ? -15.487 1.737 28.566 1.00 96.38 135 VAL A C 1
ATOM 989 O O . VAL A 1 135 ? -14.351 1.302 28.687 1.00 96.38 135 VAL A O 1
ATOM 992 N N . ALA A 1 136 ? -15.977 2.680 29.374 1.00 93.88 136 ALA A N 1
ATOM 993 C CA . ALA A 1 136 ? -15.218 3.289 30.461 1.00 93.88 136 ALA A CA 1
ATOM 994 C C . ALA A 1 136 ? -15.158 2.451 31.755 1.00 93.88 136 ALA A C 1
ATOM 996 O O . ALA A 1 136 ? -14.594 2.914 32.748 1.00 93.88 136 ALA A O 1
ATOM 997 N N . ASP A 1 137 ? -15.763 1.259 31.785 1.00 94.94 137 ASP A N 1
ATOM 998 C CA . ASP A 1 137 ? -15.656 0.359 32.930 1.00 94.94 137 ASP A CA 1
ATOM 999 C C . ASP A 1 137 ? -14.365 -0.468 32.833 1.00 94.94 137 ASP A C 1
ATOM 1001 O O . ASP A 1 137 ? -14.186 -1.230 31.884 1.00 94.94 137 ASP A O 1
ATOM 1005 N N . GLU A 1 138 ? -13.556 -0.424 33.894 1.00 94.31 138 GLU A N 1
ATOM 1006 C CA . GLU A 1 138 ? -12.309 -1.190 34.084 1.00 94.31 138 GLU A CA 1
ATOM 1007 C C . GLU A 1 138 ? -12.377 -2.645 33.602 1.00 94.31 138 GLU A C 1
ATOM 1009 O O . GLU A 1 138 ? -11.466 -3.169 32.977 1.00 94.31 138 GLU A O 1
ATOM 1014 N N . GLN A 1 139 ? -13.511 -3.307 33.843 1.00 96.19 139 GLN A N 1
ATOM 1015 C CA . GLN A 1 139 ? -13.707 -4.708 33.484 1.00 96.19 139 GLN A CA 1
ATOM 1016 C C . GLN A 1 139 ? -13.609 -5.006 31.986 1.00 96.19 139 GLN A C 1
ATOM 1018 O O . GLN A 1 139 ? -13.608 -6.176 31.604 1.00 96.19 139 GLN A O 1
ATOM 1023 N N . TYR A 1 140 ? -13.621 -3.984 31.138 1.00 97.06 140 TYR A N 1
ATOM 1024 C CA . TYR A 1 140 ? -13.458 -4.131 29.703 1.00 97.06 140 TYR A CA 1
ATOM 1025 C C . TYR A 1 140 ? -12.089 -3.680 29.213 1.00 97.06 140 TYR A C 1
ATOM 1027 O O . TYR A 1 140 ? -11.882 -3.735 28.009 1.00 97.06 140 TYR A O 1
ATOM 1035 N N . GLU A 1 141 ? -11.146 -3.316 30.087 1.00 95.56 141 GLU A N 1
ATOM 1036 C CA . GLU A 1 141 ? -9.764 -3.059 29.681 1.00 95.56 141 GLU A CA 1
ATOM 1037 C C . GLU A 1 141 ? -9.231 -4.204 28.799 1.00 95.56 141 GLU A C 1
ATOM 1039 O O . GLU A 1 141 ? -9.416 -5.390 29.084 1.00 95.56 141 GLU A O 1
ATOM 1044 N N . SER A 1 142 ? -8.610 -3.846 27.673 1.00 95.88 142 SER A N 1
ATOM 1045 C CA . SER A 1 142 ? -8.073 -4.754 26.651 1.00 95.88 142 SER A CA 1
ATOM 1046 C C . SER A 1 142 ? -9.101 -5.607 25.889 1.00 95.88 142 SER A C 1
ATOM 1048 O O . SER A 1 142 ? -8.719 -6.361 24.988 1.00 95.88 142 SER A O 1
ATOM 1050 N N . VAL A 1 143 ? -10.396 -5.526 26.209 1.00 97.56 143 VAL A N 1
ATOM 1051 C CA . VAL A 1 143 ? -11.445 -6.338 25.573 1.00 97.56 143 VAL A CA 1
ATOM 1052 C C . VAL A 1 143 ? -11.769 -5.803 24.180 1.00 97.56 143 VAL A C 1
ATOM 1054 O O . VAL A 1 143 ? -11.944 -4.605 23.983 1.00 97.56 143 VAL A O 1
ATOM 1057 N N . LEU A 1 144 ? -11.911 -6.707 23.205 1.00 96.88 144 LEU A N 1
ATOM 1058 C CA . LEU A 1 144 ? -12.492 -6.374 21.905 1.00 96.88 144 LEU A CA 1
ATOM 1059 C C . LEU A 1 144 ? -14.008 -6.194 22.052 1.00 96.88 144 LEU A C 1
ATOM 1061 O O . LEU A 1 144 ? -14.738 -7.160 22.309 1.00 96.88 144 LEU A O 1
ATOM 1065 N N . ALA A 1 145 ? -14.469 -4.962 21.887 1.00 97.19 145 ALA A N 1
ATOM 1066 C CA . ALA A 1 145 ? -15.850 -4.565 22.087 1.00 97.19 145 ALA A CA 1
ATOM 1067 C C . ALA A 1 145 ? -16.491 -4.033 20.803 1.00 97.19 145 ALA A C 1
ATOM 1069 O O . ALA A 1 145 ? -15.805 -3.507 19.933 1.00 97.19 145 ALA A O 1
ATOM 1070 N N . GLU A 1 146 ? -17.811 -4.157 20.713 1.00 96.75 146 GLU A N 1
ATOM 1071 C CA . GLU A 1 146 ? -18.645 -3.523 19.693 1.00 96.75 146 GLU A CA 1
ATOM 1072 C C . GLU A 1 146 ? -19.691 -2.643 20.377 1.00 96.75 146 GLU A C 1
ATOM 1074 O O . GLU A 1 146 ? -20.411 -3.095 21.271 1.00 96.75 146 GLU A O 1
ATOM 1079 N N . VAL A 1 147 ? -19.787 -1.397 19.935 1.00 96.94 147 VAL A N 1
ATOM 1080 C CA . VAL A 1 147 ? -20.886 -0.481 20.241 1.00 96.94 147 VAL A CA 1
ATOM 1081 C C . VAL A 1 147 ? -21.782 -0.410 19.010 1.00 96.94 147 VAL A C 1
ATOM 1083 O O . VAL A 1 147 ? -21.280 -0.344 17.892 1.00 96.94 147 VAL A O 1
ATOM 1086 N N . VAL A 1 148 ? -23.099 -0.420 19.204 1.00 94.44 148 VAL A N 1
ATOM 1087 C CA . VAL A 1 148 ? -24.093 -0.347 18.120 1.00 94.44 148 VAL A CA 1
ATOM 1088 C C . VAL A 1 148 ? -24.944 0.909 18.248 1.00 94.44 148 VAL A C 1
ATOM 1090 O O . VAL A 1 148 ? -25.181 1.363 19.367 1.00 94.44 148 VAL A O 1
ATOM 1093 N N . ASP A 1 149 ? -25.435 1.418 17.119 1.00 92.50 149 ASP A N 1
ATOM 1094 C CA . ASP A 1 149 ? -26.338 2.575 17.038 1.00 92.50 149 ASP A CA 1
ATOM 1095 C C . ASP A 1 149 ? -25.799 3.817 17.795 1.00 92.50 149 ASP A C 1
ATOM 1097 O O . ASP A 1 149 ? -26.447 4.334 18.710 1.00 92.50 149 ASP A O 1
ATOM 1101 N N . ALA A 1 150 ? -24.597 4.286 17.437 1.00 94.38 150 ALA A N 1
ATOM 1102 C CA . ALA A 1 150 ? -23.938 5.430 18.077 1.00 94.38 150 ALA A CA 1
ATOM 1103 C C . ALA A 1 150 ? -23.746 6.609 17.117 1.00 94.38 150 ALA A C 1
ATOM 1105 O O . ALA A 1 150 ? -23.439 6.420 15.946 1.00 94.38 150 ALA A O 1
ATOM 1106 N N . ASP A 1 151 ? -23.858 7.834 17.628 1.00 93.50 151 ASP A N 1
ATOM 1107 C CA . ASP A 1 151 ? -23.635 9.050 16.843 1.00 93.50 151 ASP A CA 1
ATOM 1108 C C . ASP A 1 151 ? -22.245 9.635 17.120 1.00 93.50 151 ASP A C 1
ATOM 1110 O O . ASP A 1 151 ? -21.810 9.701 18.273 1.00 93.50 151 ASP A O 1
ATOM 1114 N N . VAL A 1 152 ? -21.572 10.166 16.097 1.00 93.50 152 VAL A N 1
ATOM 1115 C CA . VAL A 1 152 ? -20.379 11.009 16.274 1.00 93.50 152 VAL A CA 1
ATOM 1116 C C . VAL A 1 152 ? -20.785 12.327 16.936 1.00 93.50 152 VAL A C 1
ATOM 1118 O O . VAL A 1 152 ? -21.476 13.157 16.343 1.00 93.50 152 VAL A O 1
ATOM 1121 N N . VAL A 1 153 ? -20.316 12.580 18.158 1.00 95.06 153 VAL A N 1
ATOM 1122 C CA . VAL A 1 153 ? -20.703 13.769 18.941 1.00 95.06 153 VAL A CA 1
ATOM 1123 C C . VAL A 1 153 ? -19.674 14.896 18.907 1.00 95.06 153 VAL A C 1
ATOM 1125 O O . VAL A 1 153 ? -20.041 16.066 19.058 1.00 95.06 153 VAL A O 1
ATOM 1128 N N . SER A 1 154 ? -18.395 14.585 18.692 1.00 92.25 154 SER A N 1
ATOM 1129 C CA . SER A 1 154 ? -17.340 15.595 18.563 1.00 92.25 154 SER A CA 1
ATOM 1130 C C . SER A 1 154 ? -16.100 15.077 17.848 1.00 92.25 154 SER A C 1
ATOM 1132 O O . SER A 1 154 ? -15.774 13.898 17.925 1.00 92.25 154 SER A O 1
ATOM 1134 N N . LEU A 1 155 ? -15.380 16.004 17.214 1.00 88.44 155 LEU A N 1
ATOM 1135 C CA . LEU A 1 155 ? -14.045 15.784 16.663 1.00 88.44 155 LEU A CA 1
ATOM 1136 C C . LEU A 1 155 ? -13.022 16.417 17.610 1.00 88.44 155 LEU A C 1
ATOM 1138 O O . LEU A 1 155 ? -13.183 17.575 18.013 1.00 88.44 155 LEU A O 1
ATOM 1142 N N . GLY A 1 156 ? -12.022 15.640 18.008 1.00 81.06 156 GLY A N 1
ATOM 1143 C CA . GLY A 1 156 ? -10.960 16.042 18.920 1.00 81.06 156 GLY A CA 1
ATOM 1144 C C . GLY A 1 156 ? -9.689 16.481 18.192 1.00 81.06 156 GLY A C 1
ATOM 1145 O O . GLY A 1 156 ? -9.699 16.839 17.016 1.00 81.06 156 GLY A O 1
ATOM 1146 N N . SER A 1 157 ? -8.583 16.480 18.933 1.00 76.38 157 SER A N 1
ATOM 1147 C CA . SER A 1 157 ? -7.227 16.680 18.406 1.00 76.38 157 SER A CA 1
ATOM 1148 C C . SER A 1 157 ? -6.494 15.340 18.356 1.00 76.38 157 SER A C 1
ATOM 1150 O O . SER A 1 157 ? -6.895 14.419 19.061 1.00 76.38 157 SER A O 1
ATOM 1152 N N . TYR A 1 158 ? -5.376 15.274 17.622 1.00 72.50 158 TYR A N 1
ATOM 1153 C CA . TYR A 1 158 ? -4.514 14.082 17.556 1.00 72.50 158 TYR A CA 1
ATOM 1154 C C . TYR A 1 158 ? -5.266 12.830 17.085 1.00 72.50 158 TYR A C 1
ATOM 1156 O O . TYR A 1 158 ? -5.212 11.822 17.763 1.00 72.50 158 TYR A O 1
ATOM 1164 N N . GLY A 1 159 ? -6.063 12.921 16.014 1.00 72.69 159 GLY A N 1
ATOM 1165 C CA . GLY A 1 159 ? -6.736 11.724 15.492 1.00 72.69 159 GLY A CA 1
ATOM 1166 C C . GLY A 1 159 ? -7.910 11.196 16.318 1.00 72.69 159 GLY A C 1
ATOM 1167 O O . GLY A 1 159 ? -8.665 10.356 15.841 1.00 72.69 159 GLY A O 1
ATOM 1168 N N . MET A 1 160 ? -8.162 11.761 17.501 1.00 83.56 160 MET A N 1
ATOM 1169 C CA . MET A 1 160 ? -9.278 11.339 18.340 1.00 83.56 160 MET A CA 1
ATOM 1170 C C . MET A 1 160 ? -10.604 12.001 17.962 1.00 83.56 160 MET A C 1
ATOM 1172 O O . MET A 1 160 ? -10.684 13.199 17.671 1.00 83.56 160 MET A O 1
ATOM 1176 N N . TRP A 1 161 ? -11.683 11.241 18.079 1.00 91.44 161 TRP A N 1
ATOM 1177 C CA . TRP A 1 161 ? -13.068 11.701 17.953 1.00 91.44 161 TRP A CA 1
ATOM 1178 C C . TRP A 1 161 ? -13.929 11.013 19.010 1.00 91.44 161 TRP A C 1
ATOM 1180 O O . TRP A 1 161 ? -13.412 10.328 19.885 1.00 91.44 161 TRP A O 1
ATOM 1190 N N . THR A 1 162 ? -15.230 11.277 19.051 1.00 95.00 162 THR A N 1
ATOM 1191 C CA . THR A 1 162 ? -16.083 10.800 20.148 1.00 95.00 162 THR A CA 1
ATOM 1192 C C . THR A 1 162 ? -17.426 10.344 19.623 1.00 95.00 162 THR A C 1
ATOM 1194 O O . THR A 1 162 ? -18.030 11.049 18.811 1.00 95.00 162 THR A O 1
ATOM 1197 N N . VAL A 1 163 ? -17.912 9.218 20.144 1.00 96.31 163 VAL A N 1
ATOM 1198 C CA . VAL A 1 163 ? -19.245 8.677 19.852 1.00 96.31 163 VAL A CA 1
ATOM 1199 C C . VAL A 1 163 ? -20.097 8.561 21.109 1.00 96.31 163 VAL A C 1
ATOM 1201 O O . VAL A 1 163 ? -19.570 8.456 22.217 1.00 96.31 163 VAL A O 1
ATOM 1204 N N . ASP A 1 164 ? -21.416 8.583 20.948 1.00 96.44 164 ASP A N 1
ATOM 1205 C CA . ASP A 1 164 ? -22.382 8.382 22.032 1.00 96.44 164 ASP A CA 1
ATOM 1206 C C . ASP A 1 164 ? -23.620 7.644 21.499 1.00 96.44 164 ASP A C 1
ATOM 1208 O O . ASP A 1 164 ? -24.246 8.096 20.542 1.00 96.44 164 ASP A O 1
ATOM 1212 N N . ASP A 1 165 ? -23.994 6.528 22.128 1.00 95.69 165 ASP A N 1
ATOM 1213 C CA . ASP A 1 165 ? -25.244 5.792 21.850 1.00 95.69 165 ASP A CA 1
ATOM 1214 C C . ASP A 1 165 ? -26.441 6.309 22.689 1.00 95.69 165 ASP A C 1
ATOM 1216 O O . ASP A 1 165 ? -27.532 5.730 22.727 1.00 95.69 165 ASP A O 1
ATOM 1220 N N . GLY A 1 166 ? -26.232 7.404 23.423 1.00 96.12 166 GLY A N 1
ATOM 1221 C CA . GLY A 1 166 ? -27.160 7.992 24.384 1.00 96.12 166 GLY A CA 1
ATOM 1222 C C . GLY A 1 166 ? -26.940 7.533 25.829 1.00 96.12 166 GLY A C 1
ATOM 1223 O O . GLY A 1 166 ? -27.598 8.062 26.737 1.00 96.12 166 GLY A O 1
ATOM 1224 N N . SER A 1 167 ? -26.044 6.574 26.075 1.00 97.31 167 SER A N 1
ATOM 1225 C CA . SER A 1 167 ? -25.635 6.149 27.418 1.00 97.31 167 SER A CA 1
ATOM 1226 C C . SER A 1 167 ? -24.521 7.018 28.009 1.00 97.31 167 SER A C 1
ATOM 1228 O O . SER A 1 167 ? -24.437 7.124 29.238 1.00 97.31 167 SER A O 1
ATOM 1230 N N . GLY A 1 168 ? -23.718 7.682 27.173 1.00 95.81 168 GLY A N 1
ATOM 1231 C CA . GLY A 1 168 ? -22.589 8.526 27.561 1.00 95.81 168 GLY A CA 1
ATOM 1232 C C . GLY A 1 168 ? -21.448 8.457 26.546 1.00 95.81 168 GLY A C 1
ATOM 1233 O O . GLY A 1 168 ? -21.219 7.426 25.937 1.00 95.81 168 GLY A O 1
ATOM 1234 N N . ALA A 1 169 ? -20.710 9.546 26.376 1.00 95.31 169 ALA A N 1
ATOM 1235 C CA . ALA A 1 169 ? -19.680 9.649 25.349 1.00 95.31 169 ALA A CA 1
ATOM 1236 C C . ALA A 1 169 ? -18.448 8.755 25.606 1.00 95.31 169 ALA A C 1
ATOM 1238 O O . ALA A 1 169 ? -17.976 8.674 26.742 1.00 95.31 169 ALA A O 1
ATOM 1239 N N . VAL A 1 170 ? -17.890 8.169 24.540 1.00 95.81 170 VAL A N 1
ATOM 1240 C CA . VAL A 1 170 ? -16.604 7.454 24.541 1.00 95.81 170 VA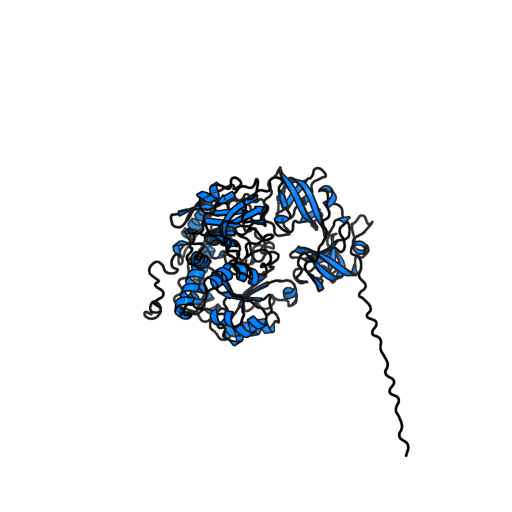L A CA 1
ATOM 1241 C C . VAL A 1 170 ? -15.691 7.986 23.429 1.00 95.81 170 VAL A C 1
ATOM 1243 O O . VAL A 1 170 ? -16.155 8.182 22.298 1.00 95.81 170 VAL A O 1
ATOM 1246 N N . PRO A 1 171 ? -14.411 8.268 23.720 1.00 95.06 171 PRO A N 1
ATOM 1247 C CA . PRO A 1 171 ? -13.443 8.630 22.697 1.00 95.06 171 PRO A CA 1
ATOM 1248 C C . PRO A 1 171 ? -13.050 7.424 21.837 1.00 95.06 171 PRO A C 1
ATOM 1250 O O . PRO A 1 171 ? -12.909 6.299 22.319 1.00 95.06 171 PRO A O 1
ATOM 1253 N N . ILE A 1 172 ? -12.848 7.701 20.556 1.00 92.31 172 ILE A N 1
ATOM 1254 C CA . ILE A 1 172 ? -12.296 6.796 19.560 1.00 92.31 172 ILE A CA 1
ATOM 1255 C C . ILE A 1 172 ? -10.899 7.296 19.218 1.00 92.31 172 ILE A C 1
ATOM 1257 O O . ILE A 1 172 ? -10.754 8.481 18.905 1.00 92.31 172 ILE A O 1
ATOM 1261 N N . ASP A 1 173 ? -9.901 6.421 19.295 1.00 85.12 173 ASP A N 1
ATOM 1262 C CA . ASP A 1 173 ? -8.512 6.751 18.954 1.00 85.12 173 ASP A CA 1
ATOM 1263 C C . ASP A 1 173 ? -8.129 6.233 17.559 1.00 85.12 173 ASP A C 1
ATOM 1265 O O . ASP A 1 173 ? -8.812 5.373 16.990 1.00 85.12 173 ASP A O 1
ATOM 1269 N N . ASP A 1 174 ? -7.042 6.759 17.001 1.00 71.81 174 ASP A N 1
ATOM 1270 C CA . ASP A 1 174 ? -6.452 6.337 15.723 1.00 71.81 174 ASP A CA 1
ATOM 1271 C C . ASP A 1 174 ? -5.141 5.553 15.899 1.00 71.81 174 ASP A C 1
ATOM 1273 O O . ASP A 1 174 ? -4.377 5.388 14.950 1.00 71.81 174 ASP A O 1
ATOM 1277 N N . ASP A 1 175 ? -4.946 4.962 17.087 1.00 69.19 175 ASP A N 1
ATOM 1278 C CA . ASP A 1 175 ? -3.851 4.032 17.433 1.00 69.19 175 ASP A CA 1
ATOM 1279 C C . ASP A 1 175 ? -3.688 2.856 16.436 1.00 69.19 175 ASP A C 1
ATOM 1281 O O . ASP A 1 175 ? -2.703 2.113 16.485 1.00 69.19 175 ASP A O 1
ATOM 1285 N N . MET A 1 176 ? -4.680 2.644 15.567 1.00 67.31 176 MET A N 1
ATOM 1286 C CA . MET A 1 176 ? -4.813 1.540 14.626 1.00 67.31 176 MET A CA 1
ATOM 1287 C C . MET A 1 176 ? -5.293 2.036 13.249 1.00 67.31 176 MET A C 1
ATOM 1289 O O . MET A 1 176 ? -5.969 3.053 13.113 1.00 67.31 176 MET A O 1
ATOM 1293 N N . ASP A 1 177 ? -4.945 1.292 12.198 1.00 58.31 177 ASP A N 1
ATOM 1294 C CA . ASP A 1 177 ? -5.050 1.748 10.810 1.00 58.31 177 ASP A CA 1
ATOM 1295 C C . ASP A 1 177 ? -6.471 1.622 10.210 1.00 58.31 177 ASP A C 1
ATOM 1297 O O . ASP A 1 177 ? -6.805 0.621 9.568 1.00 58.31 177 ASP A O 1
ATOM 1301 N N . TYR A 1 178 ? -7.288 2.677 10.306 1.00 64.69 178 TYR A N 1
ATOM 1302 C CA . TYR A 1 178 ? -8.538 2.821 9.538 1.00 64.69 178 TYR A CA 1
ATOM 1303 C C . TYR A 1 178 ? -8.581 4.109 8.697 1.00 64.69 178 TYR A C 1
ATOM 1305 O O . TYR A 1 178 ? -7.774 5.017 8.871 1.00 64.69 178 TYR A O 1
ATOM 1313 N N . LEU A 1 179 ? -9.502 4.164 7.727 1.00 55.16 179 LEU A N 1
ATOM 1314 C CA . LEU A 1 179 ? -9.651 5.274 6.764 1.00 55.16 179 LEU A CA 1
ATOM 1315 C C . LEU A 1 179 ? -10.979 6.032 6.897 1.00 55.16 179 LEU A C 1
ATOM 1317 O O . LEU A 1 179 ? -11.263 6.923 6.093 1.00 55.16 179 LEU A O 1
ATOM 1321 N N . TYR A 1 180 ? -11.816 5.650 7.863 1.00 71.69 180 TYR A N 1
ATOM 1322 C CA . TYR A 1 180 ? -13.056 6.357 8.158 1.00 71.69 180 TYR A CA 1
ATOM 1323 C C . TYR A 1 180 ? -12.766 7.799 8.581 1.00 71.69 180 TYR A C 1
ATOM 1325 O O . TYR A 1 180 ? -11.958 8.034 9.477 1.00 71.69 180 TYR A O 1
ATOM 1333 N N . VAL A 1 181 ? -13.451 8.752 7.948 1.00 71.62 181 VAL A N 1
ATOM 1334 C CA . VAL A 1 181 ? -13.349 10.173 8.286 1.00 71.62 181 VAL A CA 1
ATOM 1335 C C . VAL A 1 181 ? -14.647 10.596 8.971 1.00 71.62 181 VAL A C 1
ATOM 1337 O O . VAL A 1 181 ? -15.646 10.776 8.278 1.00 71.62 181 VAL A O 1
ATOM 1340 N N . PRO A 1 182 ? -14.659 10.732 10.307 1.00 76.50 182 PRO A N 1
ATOM 1341 C CA . PRO A 1 182 ? -15.854 11.090 11.055 1.00 76.50 182 PRO A CA 1
ATOM 1342 C C . PRO A 1 182 ? -16.262 12.542 10.795 1.00 76.50 182 PRO A C 1
ATOM 1344 O O . PRO A 1 182 ? -15.441 13.462 10.869 1.00 76.50 182 PRO A O 1
ATOM 1347 N N . ALA A 1 183 ? -17.556 12.765 10.599 1.00 78.88 183 ALA A N 1
ATOM 1348 C CA . ALA A 1 183 ? -18.202 14.061 10.703 1.00 78.88 183 ALA A CA 1
ATOM 1349 C C . ALA A 1 183 ? -19.166 14.077 11.897 1.00 78.88 183 ALA A C 1
ATOM 1351 O O . ALA A 1 183 ? -19.790 13.082 12.255 1.00 78.88 183 ALA A O 1
ATOM 1352 N N . VAL A 1 184 ? -19.289 15.236 12.553 1.00 85.44 184 VAL A N 1
ATOM 1353 C CA . VAL A 1 184 ? -20.228 15.386 13.675 1.00 85.44 184 VAL A CA 1
ATOM 1354 C C . VAL A 1 184 ? -21.652 15.116 13.191 1.00 85.44 184 VAL A C 1
ATOM 1356 O O . VAL A 1 184 ? -22.097 15.732 12.222 1.00 85.44 184 VAL A O 1
ATOM 1359 N N . ALA A 1 185 ? -22.372 14.292 13.951 1.00 84.12 185 ALA A N 1
ATOM 1360 C CA . ALA A 1 185 ? -23.702 13.759 13.672 1.00 84.12 185 ALA A CA 1
ATOM 1361 C C . ALA A 1 185 ? -23.771 12.659 12.600 1.00 84.12 185 ALA A C 1
ATOM 1363 O O . ALA A 1 185 ? -24.878 12.329 12.170 1.00 84.12 185 ALA A O 1
ATOM 1364 N N . ASP A 1 186 ? -22.640 12.073 12.200 1.00 84.31 186 ASP A N 1
ATOM 1365 C CA . ASP A 1 186 ? -22.668 10.775 11.526 1.00 84.31 186 ASP A CA 1
ATOM 1366 C C . ASP A 1 186 ? -23.264 9.730 12.472 1.00 84.31 186 ASP A C 1
ATOM 1368 O O . ASP A 1 186 ? -22.808 9.594 13.609 1.00 84.31 186 ASP A O 1
ATOM 1372 N N . GLY A 1 187 ? -24.266 8.998 11.990 1.00 87.50 187 GLY A N 1
ATOM 1373 C CA . GLY A 1 187 ? -24.782 7.812 12.667 1.00 87.50 187 GLY A CA 1
ATOM 1374 C C . GLY A 1 187 ? -23.958 6.589 12.284 1.00 87.50 187 GLY A C 1
ATOM 1375 O O . GLY A 1 187 ? -23.614 6.412 11.110 1.00 87.50 187 GLY A O 1
ATOM 1376 N N . LEU A 1 188 ? -23.636 5.750 13.261 1.00 89.44 188 LEU A N 1
ATOM 1377 C CA . LEU A 1 188 ? -22.897 4.504 13.101 1.00 89.44 188 LEU A CA 1
ATOM 1378 C C . LEU A 1 188 ? -23.770 3.328 13.536 1.00 89.44 188 LEU A C 1
ATOM 1380 O O . LEU A 1 188 ? -24.136 3.215 14.707 1.00 89.44 188 LEU A O 1
ATOM 1384 N N . ALA A 1 189 ? -24.013 2.406 12.607 1.00 88.38 189 ALA A N 1
ATOM 1385 C CA . ALA A 1 189 ? -24.681 1.142 12.881 1.00 88.38 189 ALA A CA 1
ATOM 1386 C C . ALA A 1 189 ? -23.866 0.308 13.877 1.00 88.38 189 ALA A C 1
ATOM 1388 O O . ALA A 1 189 ? -24.428 -0.275 14.806 1.00 88.38 189 ALA A O 1
ATOM 1389 N N . SER A 1 190 ? -22.540 0.274 13.712 1.00 91.00 190 SER A N 1
ATOM 1390 C CA . SER A 1 190 ? -21.644 -0.229 14.748 1.00 91.00 190 SER A CA 1
ATOM 1391 C C . SER A 1 190 ? -20.226 0.326 14.659 1.00 91.00 190 SER A C 1
ATOM 1393 O O . SER A 1 190 ? -19.768 0.786 13.613 1.00 91.00 190 SER A O 1
ATOM 1395 N N . ILE A 1 191 ? -19.530 0.280 15.791 1.00 92.62 191 ILE A N 1
ATOM 1396 C CA . ILE A 1 191 ? -18.095 0.501 15.905 1.00 92.62 191 ILE A CA 1
ATOM 1397 C C . ILE A 1 191 ? -17.480 -0.590 16.781 1.00 92.62 191 ILE A C 1
ATOM 1399 O O . ILE A 1 191 ? -17.865 -0.775 17.934 1.00 92.62 191 ILE A O 1
ATOM 1403 N N . THR A 1 192 ? -16.531 -1.330 16.220 1.00 93.50 192 THR A N 1
ATOM 1404 C CA . THR A 1 192 ? -15.764 -2.376 16.895 1.00 93.50 192 THR A CA 1
ATOM 1405 C C . THR A 1 192 ? -14.363 -1.858 17.206 1.00 93.50 192 THR A C 1
ATOM 1407 O O . THR A 1 192 ? -13.781 -1.110 16.432 1.00 93.50 192 THR A O 1
ATOM 1410 N N . GLY A 1 193 ? -13.789 -2.234 18.340 1.00 93.56 193 GLY A N 1
ATOM 1411 C CA . GLY A 1 193 ? -12.425 -1.849 18.686 1.00 93.56 193 GLY A CA 1
ATOM 1412 C C . GLY A 1 193 ? -11.967 -2.469 19.991 1.00 93.56 193 GLY A C 1
ATOM 1413 O O . GLY A 1 193 ? -12.772 -2.992 20.763 1.00 93.56 193 GLY A O 1
ATOM 1414 N N . VAL A 1 194 ? -10.662 -2.457 20.235 1.00 94.81 194 VAL A N 1
ATOM 1415 C CA . VAL A 1 194 ? -10.141 -2.843 21.552 1.00 94.81 194 VAL A CA 1
ATOM 1416 C C . VAL A 1 194 ? -10.289 -1.676 22.512 1.00 94.81 194 VAL A C 1
ATOM 1418 O O . VAL A 1 194 ? -9.996 -0.535 22.159 1.00 94.81 194 VAL A O 1
ATOM 1421 N N . VAL A 1 195 ? -10.771 -1.957 23.715 1.00 96.38 195 VAL A N 1
ATOM 1422 C CA . VAL A 1 195 ? -10.837 -0.963 24.781 1.00 96.38 195 VAL A CA 1
ATOM 1423 C C . VAL A 1 195 ? -9.433 -0.770 25.340 1.00 96.38 195 VAL A C 1
ATOM 1425 O O . VAL A 1 195 ? -8.815 -1.720 25.821 1.00 96.38 195 VAL A O 1
ATOM 1428 N N . PHE A 1 196 ? -8.915 0.449 25.264 1.00 92.50 196 PHE A N 1
ATOM 1429 C CA . PHE A 1 196 ? -7.547 0.766 25.657 1.00 92.50 196 PHE A CA 1
ATOM 1430 C C . PHE A 1 196 ? -7.535 1.931 26.641 1.00 92.50 196 PHE A C 1
ATOM 1432 O O . PHE A 1 196 ? -8.217 2.937 26.428 1.00 92.50 196 PHE A O 1
ATOM 1439 N N . PHE A 1 197 ? -6.771 1.791 27.723 1.00 91.38 197 PHE A N 1
ATOM 1440 C CA . PHE A 1 197 ? -6.603 2.842 28.714 1.00 91.38 197 PHE A CA 1
ATOM 1441 C C . PHE A 1 197 ? -5.283 3.567 28.476 1.00 91.38 197 PHE A C 1
ATOM 1443 O O . PHE A 1 197 ? -4.201 2.995 28.581 1.00 91.38 197 PHE A O 1
ATOM 1450 N N . SER A 1 198 ? -5.348 4.854 28.153 1.00 88.62 198 SER A N 1
ATOM 1451 C CA . SER A 1 198 ? -4.148 5.678 28.020 1.00 88.62 198 SER A CA 1
ATOM 1452 C C . SER A 1 198 ? -4.444 7.127 28.365 1.00 88.62 198 SER A C 1
ATOM 1454 O O . SER A 1 198 ? -5.570 7.603 28.254 1.00 88.62 198 SER A O 1
ATOM 1456 N N . PHE A 1 199 ? -3.427 7.849 28.845 1.00 87.69 199 PHE A N 1
ATOM 1457 C CA . PHE A 1 199 ? -3.563 9.256 29.248 1.00 87.69 199 PHE A CA 1
ATOM 1458 C C . PHE A 1 199 ? -4.719 9.523 30.236 1.00 87.69 199 PHE A C 1
ATOM 1460 O O . PHE A 1 199 ? -5.276 10.619 30.263 1.00 87.69 199 PHE A O 1
ATOM 1467 N N . SER A 1 200 ? -5.005 8.547 31.110 1.00 89.19 200 SER A N 1
ATOM 1468 C CA . SER A 1 200 ? -6.082 8.591 32.114 1.00 89.19 200 SER A CA 1
ATOM 1469 C C . SER A 1 200 ? -7.507 8.563 31.542 1.00 89.19 200 SER A C 1
ATOM 1471 O O . SER A 1 200 ? -8.423 9.100 32.167 1.00 89.19 200 SER A O 1
ATOM 1473 N N . GLU A 1 201 ? -7.697 7.955 30.372 1.00 92.06 201 GLU A N 1
ATOM 1474 C CA . GLU A 1 201 ? -8.990 7.835 29.704 1.00 92.06 201 GLU A CA 1
ATOM 1475 C C . GLU A 1 201 ? -9.124 6.471 29.008 1.00 92.06 201 GLU A C 1
ATOM 1477 O O . GLU A 1 201 ? -8.179 5.990 28.382 1.00 92.06 201 GLU A O 1
ATOM 1482 N N . PHE A 1 202 ? -10.306 5.855 29.122 1.00 94.19 202 PHE A N 1
ATOM 1483 C CA . PHE A 1 202 ? -10.680 4.678 28.340 1.00 94.19 202 PHE A CA 1
ATOM 1484 C C . PHE A 1 202 ? -11.152 5.097 26.957 1.00 94.19 202 PHE A C 1
ATOM 1486 O O . PHE A 1 202 ? -11.989 5.995 26.826 1.00 94.19 202 PHE A O 1
ATOM 1493 N N . LYS A 1 203 ? -10.652 4.401 25.944 1.00 93.81 203 LYS A N 1
ATOM 1494 C CA . LYS A 1 203 ? -10.938 4.656 24.536 1.00 93.81 203 LYS A CA 1
ATOM 1495 C C . LYS A 1 203 ? -11.310 3.362 23.841 1.00 93.81 203 LYS A C 1
ATOM 1497 O O . LYS A 1 203 ? -10.942 2.281 24.298 1.00 93.81 203 LYS A O 1
ATOM 1502 N N . LEU A 1 204 ? -12.020 3.479 22.730 1.00 94.62 204 LEU A N 1
ATOM 1503 C CA . LEU A 1 204 ? -12.226 2.374 21.806 1.00 94.62 204 LEU A CA 1
ATOM 1504 C C . LEU A 1 204 ? -11.305 2.579 20.600 1.00 94.62 204 LEU A C 1
ATOM 1506 O O . LEU A 1 204 ? -11.364 3.628 19.966 1.00 94.62 204 LEU A O 1
ATOM 1510 N N . ASN A 1 205 ? -10.485 1.580 20.276 1.00 89.94 205 ASN A N 1
ATOM 1511 C CA . ASN A 1 205 ? -9.506 1.652 19.188 1.00 89.94 205 ASN A CA 1
ATOM 1512 C C . ASN A 1 205 ? -9.913 0.693 18.052 1.00 89.94 205 ASN A C 1
ATOM 1514 O O . ASN A 1 205 ? -9.670 -0.518 18.168 1.00 89.94 205 ASN A O 1
ATOM 1518 N N . PRO A 1 206 ? -10.561 1.186 16.976 1.00 87.19 206 PRO A N 1
ATOM 1519 C CA . PRO A 1 206 ? -10.957 0.378 15.828 1.00 87.19 206 PRO A CA 1
ATOM 1520 C C . PRO A 1 206 ? -9.744 -0.151 15.088 1.00 87.19 206 PRO A C 1
ATOM 1522 O O . PRO A 1 206 ? -8.807 0.590 14.824 1.00 87.19 206 PRO A O 1
ATOM 1525 N N . ARG A 1 207 ? -9.746 -1.430 14.722 1.00 76.25 207 ARG A N 1
ATOM 1526 C CA . ARG A 1 207 ? -8.556 -2.079 14.155 1.00 76.25 207 ARG A CA 1
ATOM 1527 C C . ARG A 1 207 ? -8.429 -1.826 12.656 1.00 76.25 207 ARG A C 1
ATOM 1529 O O . ARG A 1 207 ? -7.316 -1.797 12.140 1.00 76.25 207 ARG A O 1
ATOM 1536 N N . PHE A 1 208 ? -9.566 -1.688 11.973 1.00 72.06 208 PHE A N 1
ATOM 1537 C CA . PHE A 1 208 ? -9.678 -1.582 10.518 1.00 72.06 208 PHE A CA 1
ATOM 1538 C C . PHE A 1 208 ? -10.851 -0.676 10.127 1.00 72.06 208 PHE A C 1
ATOM 1540 O O . PHE A 1 208 ? -11.761 -0.457 10.920 1.00 72.06 208 PHE A O 1
ATOM 1547 N N . SER A 1 209 ? -10.914 -0.233 8.867 1.00 69.25 209 SER A N 1
ATOM 1548 C CA . SER A 1 209 ? -12.094 0.487 8.351 1.00 69.25 209 SER A CA 1
ATOM 1549 C C . SER A 1 209 ? -13.388 -0.324 8.466 1.00 69.25 209 SER A C 1
ATOM 1551 O O . SER A 1 209 ? -14.439 0.253 8.709 1.00 69.25 209 SER A O 1
ATOM 1553 N N . SER A 1 210 ? -13.314 -1.654 8.344 1.00 71.38 210 SER A N 1
ATOM 1554 C CA . SER A 1 210 ? -14.468 -2.550 8.498 1.00 71.38 210 SER A CA 1
ATOM 1555 C C . SER A 1 210 ? -15.016 -2.605 9.925 1.00 71.38 210 SER A C 1
ATOM 1557 O O . SER A 1 210 ? -16.135 -3.067 10.123 1.00 71.38 210 SER A O 1
ATOM 1559 N N . ASP A 1 211 ? -14.236 -2.173 10.920 1.00 81.31 211 ASP A N 1
ATOM 1560 C CA . ASP A 1 211 ? -14.709 -2.084 12.297 1.00 81.31 211 ASP A CA 1
ATOM 1561 C C . ASP A 1 211 ? -15.626 -0.861 12.502 1.00 81.31 211 ASP A C 1
ATOM 1563 O O . ASP A 1 211 ? -16.293 -0.795 13.526 1.00 81.31 211 ASP A O 1
ATOM 1567 N N . ILE A 1 212 ? -15.695 0.091 11.562 1.00 83.38 212 ILE A N 1
ATOM 1568 C CA . ILE A 1 212 ? -16.573 1.266 11.638 1.00 83.38 212 ILE A CA 1
ATOM 1569 C C . ILE A 1 212 ? -17.635 1.152 10.546 1.00 83.38 212 ILE A C 1
ATOM 1571 O O . ILE A 1 212 ? -17.337 1.233 9.355 1.00 83.38 212 ILE A O 1
ATOM 1575 N N . VAL A 1 213 ? -18.891 0.981 10.950 1.00 81.88 213 VAL A N 1
ATOM 1576 C CA . VAL A 1 213 ? -20.026 0.765 10.052 1.00 81.88 213 VAL A CA 1
ATOM 1577 C C . VAL A 1 213 ? -20.987 1.951 10.165 1.00 81.88 213 VAL A C 1
ATOM 1579 O O . VAL A 1 213 ? -21.767 1.998 11.112 1.00 81.88 213 VAL A O 1
ATOM 1582 N N . PRO A 1 214 ? -20.975 2.908 9.221 1.00 81.12 214 PRO A N 1
ATOM 1583 C CA . PRO A 1 214 ? -21.941 4.007 9.198 1.00 81.12 214 PRO A CA 1
ATOM 1584 C C . PRO A 1 214 ? -23.382 3.518 8.974 1.00 81.12 214 PRO A C 1
ATOM 1586 O O . PRO A 1 214 ? -23.602 2.556 8.234 1.00 81.12 214 PRO A O 1
ATOM 1589 N N . ASP A 1 215 ? -24.366 4.203 9.564 1.00 76.25 215 ASP A N 1
ATOM 1590 C CA . ASP A 1 215 ? -25.810 3.938 9.408 1.00 76.25 215 ASP A CA 1
ATOM 1591 C C . ASP A 1 215 ? -26.273 4.040 7.949 1.00 76.25 215 ASP A C 1
ATOM 1593 O O . ASP A 1 215 ? -27.142 3.293 7.490 1.00 76.25 215 ASP A O 1
ATOM 1597 N N . ASP A 1 216 ? -25.678 4.974 7.211 1.00 64.38 216 ASP A N 1
ATOM 1598 C CA . ASP A 1 216 ? -25.778 5.066 5.762 1.00 64.38 216 ASP A CA 1
ATOM 1599 C C . ASP A 1 216 ? -24.442 4.562 5.218 1.00 64.38 216 ASP A C 1
ATOM 1601 O O . ASP A 1 216 ? -23.482 5.326 5.125 1.00 64.38 216 ASP A O 1
ATOM 1605 N N . SER A 1 217 ? -24.336 3.247 4.975 1.00 57.53 217 SER A N 1
ATOM 1606 C CA . SER A 1 217 ? -23.085 2.573 4.596 1.00 57.53 217 SER A CA 1
ATOM 1607 C C . SER A 1 217 ? -22.661 2.945 3.173 1.00 57.53 217 SER A C 1
ATOM 1609 O O . SER A 1 217 ? -22.631 2.118 2.257 1.00 57.53 217 SER A O 1
ATOM 1611 N N . SER A 1 218 ? -22.366 4.220 2.970 1.00 61.75 218 SER A N 1
ATOM 1612 C CA . SER A 1 218 ? -21.747 4.729 1.776 1.00 61.75 218 SER A CA 1
ATOM 1613 C C . SER A 1 218 ? -20.234 4.503 1.891 1.00 61.75 218 SER A C 1
ATOM 1615 O O . SER A 1 218 ? -19.615 5.026 2.816 1.00 61.75 218 SER A O 1
ATOM 1617 N N . PRO A 1 219 ? -19.622 3.743 0.970 1.00 75.00 219 PRO A N 1
ATOM 1618 C CA . PRO A 1 219 ? -20.204 3.355 -0.309 1.00 75.00 219 PRO A CA 1
ATOM 1619 C C . PRO A 1 219 ? -20.755 1.909 -0.339 1.00 75.00 219 PRO A C 1
ATOM 1621 O O . PRO A 1 219 ? -20.047 0.960 -0.001 1.00 75.00 219 PRO A O 1
ATOM 1624 N N . HIS A 1 220 ? -22.000 1.733 -0.821 1.00 88.69 220 HIS A N 1
ATOM 1625 C CA . HIS A 1 220 ? -22.600 0.432 -1.186 1.00 88.69 220 HIS A CA 1
ATOM 1626 C C . HIS A 1 220 ? -23.069 0.451 -2.644 1.00 88.69 220 HIS A C 1
ATOM 1628 O O . HIS A 1 220 ? -24.047 1.109 -3.007 1.00 88.69 220 HIS A O 1
ATOM 1634 N N . TYR A 1 221 ? -22.343 -0.248 -3.508 1.00 94.56 221 TYR A N 1
ATOM 1635 C CA . TYR A 1 221 ? -22.590 -0.276 -4.950 1.00 94.56 221 TYR A CA 1
ATOM 1636 C C . TYR A 1 221 ? -22.013 -1.552 -5.564 1.00 94.56 221 TYR A C 1
ATOM 1638 O O . TYR A 1 221 ? -21.327 -2.328 -4.907 1.00 94.56 221 TYR A O 1
ATOM 1646 N N . ALA A 1 222 ? -22.279 -1.776 -6.846 1.00 97.75 222 ALA A N 1
ATOM 1647 C CA . ALA A 1 222 ? -21.684 -2.857 -7.606 1.00 97.75 222 ALA A CA 1
ATOM 1648 C C . ALA A 1 222 ? -21.098 -2.362 -8.926 1.00 97.75 222 ALA A C 1
ATOM 1650 O O . ALA A 1 222 ? -21.728 -1.599 -9.662 1.00 97.75 222 ALA A O 1
ATOM 1651 N N . LEU A 1 223 ? -19.903 -2.844 -9.247 1.00 98.56 223 LEU A N 1
ATOM 1652 C CA . LEU A 1 223 ? -19.265 -2.645 -10.543 1.00 98.56 223 LEU A CA 1
ATOM 1653 C C . LEU A 1 223 ? -19.633 -3.804 -11.467 1.00 98.56 223 LEU A C 1
ATOM 1655 O O . LEU A 1 223 ? -19.505 -4.964 -11.082 1.00 98.56 223 LEU A O 1
ATOM 1659 N N . PHE A 1 224 ? -20.084 -3.500 -12.682 1.00 98.56 224 PHE A N 1
ATOM 1660 C CA . PHE A 1 224 ? -20.392 -4.493 -13.711 1.00 98.56 224 PHE A CA 1
ATOM 1661 C C . PHE A 1 224 ? -19.387 -4.412 -14.861 1.00 98.56 224 PHE A C 1
ATOM 1663 O O . PHE A 1 224 ? -19.222 -3.344 -15.453 1.00 98.56 224 PHE A O 1
ATOM 1670 N N . GLY A 1 225 ? -18.740 -5.532 -15.187 1.00 97.94 225 GLY A N 1
ATOM 1671 C CA . GLY A 1 225 ? -17.724 -5.622 -16.240 1.00 97.94 225 GLY A CA 1
ATOM 1672 C C . GLY A 1 225 ? -17.137 -7.028 -16.384 1.00 97.94 225 GLY A C 1
ATOM 1673 O O . GLY A 1 225 ? -17.724 -8.010 -15.921 1.00 97.94 225 GLY A O 1
ATOM 1674 N N . ASP A 1 226 ? -15.979 -7.130 -17.035 1.00 98.44 226 ASP A N 1
ATOM 1675 C CA . ASP A 1 226 ? -15.210 -8.375 -17.114 1.00 98.44 226 ASP A CA 1
ATOM 1676 C C . ASP A 1 226 ? -14.169 -8.392 -15.986 1.00 98.44 226 ASP A C 1
ATOM 1678 O O . ASP A 1 226 ? -13.289 -7.535 -15.932 1.00 98.44 226 ASP A O 1
ATOM 1682 N N . ILE A 1 227 ? -14.278 -9.343 -15.059 1.00 98.56 227 ILE A N 1
ATOM 1683 C CA . ILE A 1 227 ? -13.418 -9.412 -13.871 1.00 98.56 227 ILE A CA 1
ATOM 1684 C C . ILE A 1 227 ? -12.184 -10.244 -14.181 1.00 98.56 227 ILE A C 1
ATOM 1686 O O . ILE A 1 227 ? -12.302 -11.416 -14.538 1.00 98.56 227 ILE A O 1
ATOM 1690 N N . VAL A 1 228 ? -11.006 -9.675 -13.965 1.00 98.50 228 VAL A N 1
ATOM 1691 C CA . VAL A 1 228 ? -9.729 -10.382 -13.999 1.00 98.50 228 VAL A CA 1
ATOM 1692 C C . VAL A 1 228 ? -9.317 -10.644 -12.556 1.00 98.50 228 VAL A C 1
ATOM 1694 O O . VAL A 1 228 ? -8.816 -9.765 -11.865 1.00 98.50 228 VAL A O 1
ATOM 1697 N N . THR A 1 229 ? -9.584 -11.857 -12.072 1.00 97.69 229 THR A N 1
ATOM 1698 C CA . THR A 1 229 ? -9.546 -12.154 -10.626 1.00 97.69 229 THR A CA 1
ATOM 1699 C C . THR A 1 229 ? -8.152 -12.084 -10.011 1.00 97.69 229 THR A C 1
ATOM 1701 O O . THR A 1 229 ? -8.028 -11.841 -8.815 1.00 97.69 229 THR A O 1
ATOM 1704 N N . MET A 1 230 ? -7.115 -12.340 -10.817 1.00 98.00 230 MET A N 1
ATOM 1705 C CA . MET A 1 230 ? -5.722 -12.520 -10.384 1.00 98.00 230 MET A CA 1
ATOM 1706 C C . MET A 1 230 ? -5.523 -13.600 -9.311 1.00 98.00 230 MET A C 1
ATOM 1708 O O . MET A 1 230 ? -4.482 -13.650 -8.659 1.00 98.00 230 MET A O 1
ATOM 1712 N N . ASN A 1 231 ? -6.486 -14.514 -9.169 1.00 93.62 231 ASN A N 1
ATOM 1713 C CA . ASN A 1 231 ? -6.369 -15.643 -8.260 1.00 93.62 231 ASN A CA 1
ATOM 1714 C C . ASN A 1 231 ? -5.365 -16.694 -8.766 1.00 93.62 231 ASN A C 1
ATOM 1716 O O . ASN A 1 231 ? -4.815 -16.593 -9.865 1.00 93.62 231 ASN A O 1
ATOM 1720 N N . GLY A 1 232 ? -5.130 -17.751 -7.982 1.00 90.00 232 GLY A N 1
ATOM 1721 C CA . GLY A 1 232 ? -4.208 -18.828 -8.371 1.00 90.00 232 GLY A CA 1
ATOM 1722 C C . GLY A 1 232 ? -4.532 -19.495 -9.721 1.00 90.00 232 GLY A C 1
ATOM 1723 O O . GLY A 1 232 ? -3.618 -19.993 -10.383 1.00 90.00 232 GLY A O 1
ATOM 1724 N N . SER A 1 233 ? -5.800 -19.470 -10.146 1.00 93.12 233 SER A N 1
ATOM 1725 C CA . SER A 1 233 ? -6.279 -19.996 -11.433 1.00 93.12 233 SER A CA 1
ATOM 1726 C C . SER A 1 233 ? -6.258 -18.966 -12.567 1.00 93.12 233 SER A C 1
ATOM 1728 O O . SER A 1 233 ? -6.394 -19.361 -13.723 1.00 93.12 233 SER A O 1
ATOM 1730 N N . LEU A 1 234 ? -6.064 -17.679 -12.252 1.00 94.69 234 LEU A N 1
ATOM 1731 C CA . LEU A 1 234 ? -6.154 -16.551 -13.180 1.00 94.69 234 LEU A CA 1
ATOM 1732 C C . LEU A 1 234 ? -7.500 -16.483 -13.920 1.00 94.69 234 LEU A C 1
ATOM 1734 O O . LEU A 1 234 ? -7.555 -16.251 -15.127 1.00 94.69 234 LEU A O 1
ATOM 1738 N N . ASP A 1 235 ? -8.603 -16.692 -13.201 1.00 96.12 235 ASP A N 1
ATOM 1739 C CA . ASP A 1 235 ? -9.932 -16.690 -13.815 1.00 96.12 235 ASP A CA 1
ATOM 1740 C C . ASP A 1 235 ? -10.296 -15.305 -14.381 1.00 96.12 235 ASP A C 1
ATOM 1742 O O . ASP A 1 235 ? -10.093 -14.277 -13.723 1.00 96.12 235 ASP A O 1
ATOM 1746 N N . VAL A 1 236 ? -10.898 -15.300 -15.576 1.00 97.31 236 VAL A N 1
ATOM 1747 C CA . VAL A 1 236 ? -11.509 -14.121 -16.209 1.00 97.31 236 VAL A CA 1
ATOM 1748 C C . VAL A 1 236 ? -13.019 -14.342 -16.288 1.00 97.31 236 VAL A C 1
ATOM 1750 O O . VAL A 1 236 ? -13.503 -15.176 -17.059 1.00 97.31 236 VAL A O 1
ATOM 1753 N N . LEU A 1 237 ? -13.775 -13.625 -15.459 1.00 97.69 237 LEU A N 1
ATOM 1754 C CA . LEU A 1 237 ? -15.223 -13.775 -15.323 1.00 97.69 237 LEU A CA 1
ATOM 1755 C C . LEU A 1 237 ? -15.930 -12.691 -16.133 1.00 97.69 237 LEU A C 1
ATOM 1757 O O . LEU A 1 237 ? -16.016 -11.539 -15.713 1.00 97.69 237 LEU A O 1
ATOM 1761 N N . GLY A 1 238 ? -16.447 -13.059 -17.304 1.00 96.44 238 GLY A N 1
ATOM 1762 C CA . GLY A 1 238 ? -17.071 -12.078 -18.184 1.00 96.44 238 GLY A CA 1
ATOM 1763 C C . GLY A 1 238 ? -18.491 -11.693 -17.770 1.00 96.44 238 GLY A C 1
ATOM 1764 O O . GLY A 1 238 ? -19.276 -12.570 -17.401 1.00 96.44 238 GLY A O 1
ATOM 1765 N N . ASN A 1 239 ? -18.855 -10.414 -17.887 1.00 96.06 239 ASN A N 1
ATOM 1766 C CA . ASN A 1 239 ? -20.173 -9.870 -17.507 1.00 96.06 239 ASN A CA 1
ATOM 1767 C C . ASN A 1 239 ? -20.599 -10.226 -16.068 1.00 96.06 239 ASN A C 1
ATOM 1769 O O . ASN A 1 239 ? -21.687 -10.769 -15.849 1.00 96.06 239 ASN A O 1
ATOM 1773 N N . HIS A 1 240 ? -19.730 -9.964 -15.096 1.00 98.19 240 HIS A N 1
ATOM 1774 C CA . HIS A 1 240 ? -19.994 -10.209 -13.679 1.00 98.19 240 HIS A CA 1
ATOM 1775 C C . HIS A 1 240 ? -20.091 -8.902 -12.887 1.00 98.19 240 HIS A C 1
ATOM 1777 O O . HIS A 1 240 ? -19.697 -7.832 -13.348 1.00 98.19 240 HIS A O 1
ATOM 1783 N N . TYR A 1 241 ? -20.658 -9.021 -11.691 1.00 98.62 241 TYR A N 1
ATOM 1784 C CA . TYR A 1 241 ? -20.830 -7.962 -10.711 1.00 98.62 241 TYR A CA 1
ATOM 1785 C C . TYR A 1 241 ? -19.846 -8.173 -9.563 1.00 98.62 241 TYR A C 1
ATOM 1787 O O . TYR A 1 241 ? -19.772 -9.286 -9.038 1.00 98.62 241 TYR A O 1
ATOM 1795 N N . VAL A 1 242 ? -19.146 -7.111 -9.173 1.00 98.44 242 VAL A N 1
ATOM 1796 C CA . VAL A 1 242 ? -18.394 -7.005 -7.914 1.00 98.44 242 VAL A CA 1
ATOM 1797 C C . VAL A 1 242 ? -19.172 -6.057 -7.015 1.00 98.44 242 VAL A C 1
ATOM 1799 O O . VAL A 1 242 ? -19.248 -4.868 -7.317 1.00 98.44 242 VAL A O 1
ATOM 1802 N N . GLU A 1 243 ? -19.806 -6.578 -5.971 1.00 97.44 243 GLU A N 1
ATOM 1803 C CA . GLU A 1 243 ? -20.531 -5.785 -4.976 1.00 97.44 243 GLU A CA 1
ATOM 1804 C C . GLU A 1 243 ? -19.582 -5.369 -3.854 1.00 97.44 243 GLU A C 1
ATOM 1806 O O . GLU A 1 243 ? -18.839 -6.198 -3.327 1.00 97.44 243 GLU A O 1
ATOM 1811 N N . ILE A 1 244 ? -19.618 -4.085 -3.512 1.00 93.50 244 ILE A N 1
ATOM 1812 C CA . ILE A 1 244 ? -18.724 -3.427 -2.563 1.00 93.50 244 ILE A CA 1
ATOM 1813 C C . ILE A 1 244 ? -19.575 -2.779 -1.483 1.00 93.50 244 ILE A C 1
ATOM 1815 O O . ILE A 1 244 ? -20.524 -2.067 -1.816 1.00 93.50 244 ILE A O 1
ATOM 1819 N N . GLN A 1 245 ? -19.219 -2.986 -0.218 1.00 86.31 245 GLN A N 1
ATOM 1820 C CA . GLN A 1 245 ? -19.867 -2.351 0.929 1.00 86.31 245 GLN A CA 1
ATOM 1821 C C . GLN A 1 245 ? -18.813 -1.985 1.979 1.00 86.31 245 GLN A C 1
ATOM 1823 O O . GLN A 1 245 ? -18.016 -2.836 2.361 1.00 86.31 245 GLN A O 1
ATOM 1828 N N . GLY A 1 246 ? -18.782 -0.722 2.424 1.00 69.62 246 GLY A N 1
ATOM 1829 C CA . GLY A 1 246 ? -17.934 -0.283 3.548 1.00 69.62 246 GLY A CA 1
ATOM 1830 C C . GLY A 1 246 ? -16.419 -0.464 3.352 1.00 69.62 246 GLY A C 1
ATOM 1831 O O . GLY A 1 246 ? -15.670 -0.426 4.319 1.00 69.62 246 GLY A O 1
ATOM 1832 N N . GLY A 1 247 ? -15.967 -0.679 2.112 1.00 77.88 247 GLY A N 1
ATOM 1833 C CA . GLY A 1 247 ? -14.560 -0.913 1.773 1.00 77.88 247 GLY A CA 1
ATOM 1834 C C . GLY A 1 247 ? -14.187 -2.363 1.461 1.00 77.88 247 GLY A C 1
ATOM 1835 O O . GLY A 1 247 ? -13.050 -2.598 1.067 1.00 77.88 247 GLY A O 1
ATOM 1836 N N . GLU A 1 248 ? -15.120 -3.311 1.551 1.00 84.25 248 GLU A N 1
ATOM 1837 C CA . GLU A 1 248 ? -14.892 -4.736 1.278 1.00 84.25 248 GLU A CA 1
ATOM 1838 C C . GLU A 1 248 ? -15.646 -5.202 0.024 1.00 84.25 248 GLU A C 1
ATOM 1840 O O . GLU A 1 248 ? -16.730 -4.703 -0.300 1.00 84.25 248 GLU A O 1
ATOM 1845 N N . ILE A 1 249 ? -15.100 -6.200 -0.670 1.00 93.44 249 ILE A N 1
ATOM 1846 C CA . ILE A 1 249 ? -15.818 -6.973 -1.686 1.00 93.44 249 ILE A CA 1
ATOM 1847 C C . ILE A 1 249 ? -16.717 -7.999 -0.985 1.00 93.44 249 ILE A C 1
ATOM 1849 O O . ILE A 1 249 ? -16.256 -9.045 -0.529 1.00 93.44 249 ILE A O 1
ATOM 1853 N N . VAL A 1 250 ? -18.026 -7.749 -0.968 1.00 94.12 250 VAL A N 1
ATOM 1854 C CA . VAL A 1 250 ? -18.998 -8.604 -0.260 1.00 94.12 250 VAL A CA 1
ATOM 1855 C C . VAL A 1 250 ? -19.625 -9.683 -1.146 1.00 94.12 250 VAL A C 1
ATOM 1857 O O . VAL A 1 250 ? -20.160 -10.675 -0.648 1.00 94.12 250 VAL A O 1
ATOM 1860 N N . SER A 1 251 ? -19.572 -9.530 -2.475 1.00 97.12 251 SER A N 1
ATOM 1861 C CA . SER A 1 251 ? -20.131 -10.515 -3.412 1.00 97.12 251 SER A CA 1
ATOM 1862 C C . SER A 1 251 ? -19.523 -10.416 -4.814 1.00 97.12 251 SER A C 1
ATOM 1864 O O . SER A 1 251 ? -19.266 -9.327 -5.326 1.00 97.12 251 SER A O 1
ATOM 1866 N N . ILE A 1 252 ? -19.347 -11.573 -5.466 1.00 98.25 252 ILE A N 1
ATOM 1867 C CA . ILE A 1 252 ? -19.001 -11.698 -6.889 1.00 98.25 252 ILE A CA 1
ATOM 1868 C C . ILE A 1 252 ? -20.036 -12.611 -7.550 1.00 98.25 252 ILE A C 1
ATOM 1870 O O . ILE A 1 252 ? -20.209 -13.763 -7.148 1.00 98.25 252 ILE A O 1
ATOM 1874 N N . SER A 1 253 ? -20.747 -12.117 -8.566 1.00 97.62 253 SER A N 1
ATOM 1875 C CA . SER A 1 253 ? -21.915 -12.820 -9.116 1.00 97.62 253 SER A CA 1
ATOM 1876 C C . SER A 1 253 ? -22.126 -12.555 -10.604 1.00 97.62 253 SER A C 1
ATOM 1878 O O . SER A 1 253 ? -21.870 -11.464 -11.093 1.00 97.62 253 SER A O 1
ATOM 1880 N N . GLY A 1 254 ? -22.666 -13.535 -11.335 1.00 97.44 254 GLY A N 1
ATOM 1881 C CA . GLY A 1 254 ? -23.169 -13.343 -12.706 1.00 97.44 254 GLY A CA 1
ATOM 1882 C C . GLY A 1 254 ? -24.596 -12.772 -12.767 1.00 97.44 254 GLY A C 1
ATOM 1883 O O . GLY A 1 254 ? -25.175 -12.649 -13.843 1.00 97.44 254 GLY A O 1
ATOM 1884 N N . THR A 1 255 ? -25.209 -12.483 -11.616 1.00 96.62 255 THR A N 1
ATOM 1885 C CA . THR A 1 255 ? -26.558 -11.908 -11.489 1.00 96.62 255 THR A CA 1
ATOM 1886 C C . THR A 1 255 ? -26.484 -10.578 -10.753 1.00 96.62 255 THR A C 1
ATOM 1888 O O . THR A 1 255 ? -25.832 -10.500 -9.715 1.00 96.62 255 THR A O 1
ATOM 1891 N N . ALA A 1 256 ? -27.190 -9.567 -11.268 1.00 96.62 256 ALA A N 1
ATOM 1892 C CA . ALA A 1 256 ? -27.220 -8.232 -10.680 1.00 96.62 256 ALA A CA 1
ATOM 1893 C C . ALA A 1 256 ? -27.720 -8.257 -9.222 1.00 96.62 256 ALA A C 1
ATOM 1895 O O . ALA A 1 256 ? -28.744 -8.902 -8.955 1.00 96.62 256 ALA A O 1
ATOM 1896 N N . PRO A 1 257 ? -27.055 -7.539 -8.299 1.00 95.12 257 PRO A N 1
ATOM 1897 C CA . PRO A 1 257 ? -27.523 -7.403 -6.926 1.00 95.12 257 PRO A CA 1
ATOM 1898 C C . PRO A 1 257 ? -28.832 -6.604 -6.858 1.00 95.12 257 PRO A C 1
ATOM 1900 O O . PRO A 1 257 ? -29.111 -5.729 -7.682 1.00 95.12 257 PRO A O 1
ATOM 1903 N N . SER A 1 258 ? -29.684 -6.938 -5.888 1.00 93.94 258 SER A N 1
ATOM 1904 C CA . SER A 1 258 ? -31.006 -6.324 -5.728 1.00 93.94 258 SER A CA 1
ATOM 1905 C C . SER A 1 258 ? -30.931 -5.113 -4.807 1.00 93.94 258 SER A C 1
ATOM 1907 O O . SER A 1 258 ? -30.538 -5.253 -3.658 1.00 93.94 258 SER A O 1
ATOM 1909 N N . GLY A 1 259 ? -31.413 -3.956 -5.265 1.00 89.69 259 GLY A N 1
ATOM 1910 C CA . GLY A 1 259 ? -31.468 -2.738 -4.444 1.00 89.69 259 GLY A CA 1
ATOM 1911 C C . GLY A 1 259 ? -30.134 -2.000 -4.306 1.00 89.69 259 GLY A C 1
ATOM 1912 O O . GLY A 1 259 ? -30.092 -0.986 -3.625 1.00 89.69 259 GLY A O 1
ATOM 1913 N N . VAL A 1 260 ? -29.091 -2.472 -4.990 1.00 92.62 260 VAL A N 1
ATOM 1914 C CA . VAL A 1 260 ? -27.744 -1.892 -4.994 1.00 92.62 260 VAL A CA 1
ATOM 1915 C C . VAL A 1 260 ? -27.530 -1.125 -6.295 1.00 92.62 260 VAL A C 1
ATOM 1917 O O . VAL A 1 260 ? -27.944 -1.583 -7.366 1.00 92.62 260 VAL A O 1
ATOM 1920 N N . GLN A 1 261 ? -26.900 0.049 -6.222 1.00 93.94 261 GLN A N 1
ATOM 1921 C CA . GLN A 1 261 ? -26.519 0.805 -7.414 1.00 93.94 261 GLN A CA 1
ATOM 1922 C C . GLN A 1 261 ? -25.543 -0.017 -8.260 1.00 93.94 261 GLN A C 1
ATOM 1924 O O . GLN A 1 261 ? -24.542 -0.501 -7.751 1.00 93.94 261 GLN A O 1
ATOM 1929 N N . VAL A 1 262 ? -25.797 -0.124 -9.564 1.00 97.56 262 VAL A N 1
ATOM 1930 C CA . VAL A 1 262 ? -24.882 -0.779 -10.506 1.00 97.56 262 VAL A CA 1
ATOM 1931 C C . VAL A 1 262 ? -24.235 0.268 -11.403 1.00 97.56 262 VAL A C 1
ATOM 1933 O O . VAL A 1 262 ? -24.940 1.036 -12.059 1.00 97.56 262 VAL A O 1
ATOM 1936 N N . VAL A 1 263 ? -22.908 0.234 -11.485 1.00 98.06 263 VAL A N 1
ATOM 1937 C CA . VAL A 1 263 ? -22.100 1.034 -12.409 1.00 98.06 263 VAL A CA 1
ATOM 1938 C C . VAL A 1 263 ? -21.476 0.103 -13.446 1.00 98.06 263 VAL A C 1
ATOM 1940 O O . VAL A 1 263 ? -20.625 -0.723 -13.129 1.00 98.06 263 VAL A O 1
ATOM 1943 N N . ASP A 1 264 ? -21.915 0.219 -14.700 1.00 97.94 264 ASP A N 1
ATOM 1944 C CA . ASP A 1 264 ? -21.297 -0.482 -15.833 1.00 97.94 264 ASP A CA 1
ATOM 1945 C C . ASP A 1 264 ? -19.986 0.213 -16.206 1.00 97.94 264 ASP A C 1
ATOM 1947 O O . ASP A 1 264 ? -19.987 1.319 -16.759 1.00 97.94 264 ASP A O 1
ATOM 1951 N N . VAL A 1 265 ? -18.868 -0.437 -15.884 1.00 97.50 265 VAL A N 1
ATOM 1952 C CA . VAL A 1 265 ? -17.540 0.163 -16.027 1.00 97.50 265 VAL A CA 1
ATOM 1953 C C . VAL A 1 265 ? -17.039 0.150 -17.472 1.00 97.50 265 VAL A C 1
ATOM 1955 O O . VAL A 1 265 ? -16.173 0.960 -17.828 1.00 97.50 265 VAL A O 1
ATOM 1958 N N . LYS A 1 266 ? -17.616 -0.717 -18.323 1.00 94.50 266 LYS A N 1
ATOM 1959 C CA . LYS A 1 266 ? -17.234 -0.926 -19.733 1.00 94.50 266 LYS A CA 1
ATOM 1960 C C . LYS A 1 266 ? -15.734 -1.180 -19.907 1.00 94.50 266 LYS A C 1
ATOM 1962 O O . LYS A 1 266 ? -15.086 -0.582 -20.767 1.00 94.50 266 LYS A O 1
ATOM 1967 N N . GLY A 1 267 ? -15.187 -2.040 -19.057 1.00 95.19 267 GLY A N 1
ATOM 1968 C CA . GLY A 1 267 ? -13.764 -2.333 -19.002 1.00 95.19 267 GLY A CA 1
ATOM 1969 C C . GLY A 1 267 ? -13.458 -3.588 -18.196 1.00 95.19 267 GLY A C 1
ATOM 1970 O O . GLY A 1 267 ? -14.357 -4.301 -17.744 1.00 95.19 267 GLY A O 1
ATOM 1971 N N . LEU A 1 268 ? -12.163 -3.825 -18.041 1.00 98.50 268 LEU A N 1
ATOM 1972 C CA . LEU A 1 268 ? -11.579 -4.930 -17.301 1.00 98.50 268 LEU A CA 1
ATOM 1973 C C . LEU A 1 268 ? -11.400 -4.506 -15.846 1.00 98.50 268 LEU A C 1
ATOM 1975 O O . LEU A 1 268 ? -10.740 -3.502 -15.587 1.00 98.50 268 LEU A O 1
ATOM 1979 N N . ILE A 1 269 ? -11.982 -5.258 -14.917 1.00 98.81 269 ILE A N 1
ATOM 1980 C CA . ILE A 1 269 ? -11.888 -5.030 -13.474 1.00 98.81 269 ILE A CA 1
ATOM 1981 C C . ILE A 1 269 ? -10.727 -5.872 -12.943 1.00 98.81 269 ILE A C 1
ATOM 1983 O O . ILE A 1 269 ? -10.840 -7.096 -12.872 1.00 98.81 269 ILE A O 1
ATOM 1987 N N . PHE A 1 270 ? -9.627 -5.223 -12.582 1.00 98.81 270 PHE A N 1
ATOM 1988 C CA . PHE A 1 270 ? -8.476 -5.828 -11.914 1.00 98.81 270 PHE A CA 1
ATOM 1989 C C . PHE A 1 270 ? -8.474 -5.458 -10.425 1.00 98.81 270 PHE A C 1
ATOM 1991 O O . PHE A 1 270 ? -9.062 -4.436 -10.051 1.00 98.81 270 PHE A O 1
ATOM 1998 N N . PRO A 1 271 ? -7.773 -6.225 -9.569 1.00 98.38 271 PRO A N 1
ATOM 1999 C CA . PRO A 1 271 ? -7.319 -5.683 -8.295 1.00 98.38 271 PRO A CA 1
ATOM 2000 C C . PRO A 1 271 ? -6.529 -4.397 -8.551 1.00 98.38 271 PRO A C 1
ATOM 2002 O O . PRO A 1 271 ? -5.876 -4.263 -9.591 1.00 98.38 271 PRO A O 1
ATOM 2005 N N . GLY A 1 272 ? -6.583 -3.466 -7.608 1.00 98.12 272 GLY A N 1
ATOM 2006 C CA . GLY A 1 272 ? -5.732 -2.287 -7.622 1.00 98.12 272 GLY A CA 1
ATOM 2007 C C . GLY A 1 272 ? -4.260 -2.670 -7.753 1.00 98.12 272 GLY A C 1
ATOM 2008 O O . GLY A 1 272 ? -3.826 -3.697 -7.218 1.00 98.12 272 GLY A O 1
ATOM 2009 N N . LEU A 1 273 ? -3.494 -1.878 -8.509 1.00 98.31 273 LEU A N 1
ATOM 2010 C CA . LEU A 1 273 ? -2.066 -2.142 -8.648 1.00 98.31 273 LEU A CA 1
ATOM 2011 C C . LEU A 1 273 ? -1.357 -1.810 -7.329 1.00 98.31 273 LEU A C 1
ATOM 2013 O O . LEU A 1 273 ? -1.717 -0.857 -6.634 1.00 98.31 273 LEU A O 1
ATOM 2017 N N . ILE A 1 274 ? -0.345 -2.598 -6.988 1.00 97.00 274 ILE A N 1
ATOM 2018 C CA . ILE A 1 274 ? 0.440 -2.449 -5.764 1.00 97.00 274 ILE A CA 1
ATOM 2019 C C . ILE A 1 274 ? 1.860 -2.090 -6.168 1.00 97.00 274 ILE A C 1
ATOM 2021 O O . ILE A 1 274 ? 2.501 -2.842 -6.903 1.00 97.00 274 ILE A O 1
ATOM 2025 N N . ASP A 1 275 ? 2.338 -0.957 -5.668 1.00 95.44 275 ASP A N 1
ATOM 2026 C CA . ASP A 1 275 ? 3.720 -0.516 -5.788 1.00 95.44 275 ASP A CA 1
ATOM 2027 C C . ASP A 1 275 ? 4.491 -0.930 -4.521 1.00 95.44 275 ASP A C 1
ATOM 2029 O O . ASP A 1 275 ? 4.361 -0.287 -3.478 1.00 95.44 275 ASP A O 1
ATOM 2033 N N . PRO A 1 276 ? 5.258 -2.034 -4.556 1.00 93.31 276 PRO A N 1
ATOM 2034 C CA . PRO A 1 276 ? 5.915 -2.584 -3.375 1.00 93.31 276 PRO A CA 1
ATOM 2035 C C . PRO A 1 276 ? 7.208 -1.848 -3.001 1.00 93.31 276 PRO A C 1
ATOM 2037 O O . PRO A 1 276 ? 7.852 -2.254 -2.031 1.00 93.31 276 PRO A O 1
ATOM 2040 N N . HIS A 1 277 ? 7.620 -0.821 -3.755 1.00 93.62 277 HIS A N 1
ATOM 2041 C CA . HIS A 1 277 ? 8.775 -0.001 -3.409 1.00 93.62 277 HIS A CA 1
ATOM 2042 C C . HIS A 1 277 ? 8.813 1.311 -4.200 1.00 93.62 277 HIS A C 1
ATOM 2044 O O . HIS A 1 277 ? 9.125 1.315 -5.397 1.00 93.62 277 HIS A O 1
ATOM 2050 N N . ASN A 1 278 ? 8.582 2.410 -3.482 1.00 90.06 278 ASN A N 1
ATOM 2051 C CA . ASN A 1 278 ? 8.659 3.764 -3.996 1.00 90.06 278 ASN A CA 1
ATOM 2052 C C . ASN A 1 278 ? 9.371 4.731 -3.014 1.00 90.06 278 ASN A C 1
ATOM 2054 O O . ASN A 1 278 ? 9.530 4.439 -1.827 1.00 90.06 278 ASN A O 1
ATOM 2058 N N . HIS A 1 279 ? 9.712 5.937 -3.467 1.00 88.81 279 HIS A N 1
ATOM 2059 C CA . HIS A 1 279 ? 10.070 7.086 -2.635 1.00 88.81 279 HIS A CA 1
ATOM 2060 C C . HIS A 1 279 ? 9.218 8.322 -2.975 1.00 88.81 279 HIS A C 1
ATOM 2062 O O . HIS A 1 279 ? 9.717 9.290 -3.566 1.00 88.81 279 HIS A O 1
ATOM 2068 N N . PRO A 1 280 ? 7.930 8.338 -2.580 1.00 85.69 280 PRO A N 1
ATOM 2069 C CA . PRO A 1 280 ? 6.970 9.360 -2.998 1.00 85.69 280 PRO A CA 1
ATOM 2070 C C . PRO A 1 280 ? 7.396 10.792 -2.661 1.00 85.69 280 PRO A C 1
ATOM 2072 O O . PRO A 1 280 ? 7.128 11.713 -3.431 1.00 85.69 280 PRO A O 1
ATOM 2075 N N . GLN A 1 281 ? 8.140 10.979 -1.567 1.00 84.62 281 GLN A N 1
ATOM 2076 C CA . GLN A 1 281 ? 8.678 12.276 -1.165 1.00 84.62 281 GLN A CA 1
ATOM 2077 C C . GLN A 1 281 ? 9.606 12.902 -2.211 1.00 84.62 281 GLN A C 1
ATOM 2079 O O . GLN A 1 281 ? 9.791 14.108 -2.182 1.00 84.62 281 GLN A O 1
ATOM 2084 N N . TYR A 1 282 ? 10.195 12.132 -3.130 1.00 88.12 282 TYR A N 1
ATOM 2085 C CA . TYR A 1 282 ? 11.083 12.659 -4.174 1.00 88.12 282 TYR A CA 1
ATOM 2086 C C . TYR A 1 282 ? 10.410 12.768 -5.548 1.00 88.12 282 TYR A C 1
ATOM 2088 O O . TYR A 1 282 ? 10.982 13.372 -6.458 1.00 88.12 282 TYR A O 1
ATOM 2096 N N . ASN A 1 283 ? 9.179 12.273 -5.703 1.00 87.94 283 ASN A N 1
ATOM 2097 C CA . ASN A 1 283 ? 8.474 12.182 -6.986 1.00 87.94 283 ASN A CA 1
ATOM 2098 C C . ASN A 1 283 ? 7.854 13.521 -7.428 1.00 87.94 283 ASN A C 1
ATOM 2100 O O . ASN A 1 283 ? 6.729 13.582 -7.919 1.00 87.94 283 ASN A O 1
ATOM 2104 N N . VAL A 1 284 ? 8.581 14.629 -7.295 1.00 90.19 284 VAL A N 1
ATOM 2105 C CA . VAL A 1 284 ? 8.170 15.962 -7.780 1.00 90.19 284 VAL A CA 1
ATOM 2106 C C . VAL A 1 284 ? 8.988 16.424 -8.994 1.00 90.19 284 VAL A C 1
ATOM 2108 O O . VAL A 1 284 ? 8.526 17.268 -9.770 1.00 90.19 284 VAL A O 1
ATOM 2111 N N . LEU A 1 285 ? 10.163 15.824 -9.204 1.00 90.56 285 LEU A N 1
ATOM 2112 C CA . LEU A 1 285 ? 11.136 16.162 -10.244 1.00 90.56 285 LEU A CA 1
ATOM 2113 C C . LEU A 1 285 ? 11.434 14.974 -11.160 1.00 90.56 285 LEU A C 1
ATOM 2115 O O . LEU A 1 285 ? 11.377 13.830 -10.718 1.00 90.56 285 LEU A O 1
ATOM 2119 N N . ASP A 1 286 ? 11.773 15.287 -12.411 1.00 86.38 286 ASP A N 1
ATOM 2120 C CA . ASP A 1 286 ? 12.158 14.320 -13.447 1.00 86.38 286 ASP A CA 1
ATOM 2121 C C . ASP A 1 286 ? 13.544 13.700 -13.190 1.00 86.38 286 ASP A C 1
ATOM 2123 O O . ASP A 1 286 ? 14.221 14.050 -12.217 1.00 86.38 286 ASP A O 1
ATOM 2127 N N . HIS A 1 287 ? 13.964 12.798 -14.079 1.00 88.19 287 HIS A N 1
ATOM 2128 C CA . HIS A 1 287 ? 15.237 12.083 -14.029 1.00 88.19 287 HIS A CA 1
ATOM 2129 C C . HIS A 1 287 ? 16.415 13.021 -13.795 1.00 88.19 287 HIS A C 1
ATOM 2131 O O . HIS A 1 287 ? 16.551 14.072 -14.431 1.00 88.19 287 HIS A O 1
ATOM 2137 N N . ILE A 1 288 ? 17.326 12.588 -12.927 1.00 90.69 288 ILE A N 1
ATOM 2138 C CA . ILE A 1 288 ? 18.605 13.263 -12.752 1.00 90.69 288 ILE A CA 1
ATOM 2139 C C . ILE A 1 288 ? 19.426 13.024 -14.027 1.00 90.69 288 ILE A C 1
ATOM 2141 O O . ILE A 1 288 ? 19.674 11.870 -14.384 1.00 90.69 288 ILE A O 1
ATOM 2145 N N . PRO A 1 289 ? 19.897 14.080 -14.717 1.00 88.56 289 PRO A N 1
ATOM 2146 C CA . PRO A 1 289 ? 20.625 13.938 -15.973 1.00 88.56 289 PRO A CA 1
ATOM 2147 C C . PRO A 1 289 ? 22.089 13.551 -15.714 1.00 88.56 289 PRO A C 1
ATOM 2149 O O . PRO A 1 289 ? 23.014 14.323 -15.986 1.00 88.56 289 PRO A O 1
ATOM 2152 N N . PHE A 1 290 ? 22.313 12.365 -15.148 1.00 88.62 290 PHE A N 1
ATOM 2153 C CA . PHE A 1 290 ? 23.650 11.817 -14.948 1.00 88.62 290 PHE A CA 1
ATOM 2154 C C . PHE A 1 290 ? 24.385 11.678 -16.287 1.00 88.62 290 PHE A C 1
ATOM 2156 O O . PHE A 1 290 ? 23.805 11.336 -17.316 1.00 88.62 290 PHE A O 1
ATOM 2163 N N . ALA A 1 291 ? 25.694 11.935 -16.280 1.00 85.94 291 ALA A N 1
ATOM 2164 C CA . ALA A 1 291 ? 26.513 11.872 -17.492 1.00 85.94 291 ALA A CA 1
ATOM 2165 C C . ALA A 1 291 ? 26.868 10.433 -17.923 1.00 85.94 291 ALA A C 1
ATOM 2167 O O . ALA A 1 291 ? 27.424 10.236 -19.004 1.00 85.94 291 ALA A O 1
ATOM 2168 N N . GLY A 1 292 ? 26.594 9.436 -17.081 1.00 88.56 292 GLY A N 1
ATOM 2169 C CA . GLY A 1 292 ? 26.892 8.031 -17.328 1.00 88.56 292 GLY A CA 1
ATOM 2170 C C . GLY A 1 292 ? 26.369 7.133 -16.210 1.00 88.56 292 GLY A C 1
ATOM 2171 O O . GLY A 1 292 ? 25.650 7.591 -15.327 1.00 88.56 292 GLY A O 1
ATOM 2172 N N . THR A 1 293 ? 26.750 5.859 -16.266 1.00 93.62 293 THR A N 1
ATOM 2173 C CA . THR A 1 293 ? 26.370 4.837 -15.285 1.00 93.62 293 THR A CA 1
ATOM 2174 C C . THR A 1 293 ? 27.412 4.694 -14.175 1.00 93.62 293 THR A C 1
ATOM 2176 O O . THR A 1 293 ? 28.569 5.105 -14.306 1.00 93.62 293 THR A O 1
ATOM 2179 N N . PHE A 1 294 ? 27.016 4.021 -13.105 1.00 95.94 294 PHE A N 1
ATOM 2180 C CA . PHE A 1 294 ? 27.749 3.853 -11.860 1.00 95.94 294 PHE A CA 1
ATOM 2181 C C . PHE A 1 294 ? 28.033 2.375 -11.581 1.00 95.94 294 PHE A C 1
ATOM 2183 O O . PHE A 1 294 ? 27.523 1.490 -12.272 1.00 95.94 294 PHE A O 1
ATOM 2190 N N . VAL A 1 295 ? 28.886 2.094 -10.593 1.00 94.75 295 VAL A N 1
ATOM 2191 C CA . VAL A 1 295 ? 29.191 0.716 -10.183 1.00 94.75 295 VAL A CA 1
ATOM 2192 C C . VAL A 1 295 ? 28.373 0.340 -8.956 1.00 94.75 295 VAL A C 1
ATOM 2194 O O . VAL A 1 295 ? 27.782 -0.737 -8.937 1.00 94.75 295 VAL A O 1
ATOM 2197 N N . ASP A 1 296 ? 28.291 1.235 -7.978 1.00 91.81 296 ASP A N 1
ATOM 2198 C CA . ASP A 1 296 ? 27.532 1.049 -6.745 1.00 91.81 296 ASP A CA 1
ATOM 2199 C C . ASP A 1 296 ? 26.698 2.284 -6.404 1.00 91.81 296 ASP A C 1
ATOM 2201 O O . ASP A 1 296 ? 26.945 3.395 -6.882 1.00 91.81 296 ASP A O 1
ATOM 2205 N N . ARG A 1 297 ? 25.730 2.100 -5.504 1.00 89.94 297 ARG A N 1
ATOM 2206 C CA . ARG A 1 297 ? 24.898 3.175 -4.952 1.00 89.94 297 ARG A CA 1
ATOM 2207 C C . ARG A 1 297 ? 25.677 4.403 -4.464 1.00 89.94 297 ARG A C 1
ATOM 2209 O O . ARG A 1 297 ? 25.320 5.544 -4.745 1.00 89.94 297 ARG A O 1
ATOM 2216 N N . ALA A 1 298 ? 26.767 4.173 -3.733 1.00 89.62 298 ALA A N 1
ATOM 2217 C CA . ALA A 1 298 ? 27.567 5.251 -3.151 1.00 89.62 298 ALA A CA 1
ATOM 2218 C C . ALA A 1 298 ? 28.232 6.155 -4.209 1.00 89.62 298 ALA A C 1
ATOM 2220 O O . ALA A 1 298 ? 28.560 7.309 -3.911 1.00 89.62 298 ALA A O 1
ATOM 2221 N N . ASP A 1 299 ? 28.424 5.651 -5.432 1.00 92.75 299 ASP A N 1
ATOM 2222 C CA . ASP A 1 299 ? 29.056 6.403 -6.512 1.00 92.75 299 ASP A CA 1
ATOM 2223 C C . ASP A 1 299 ? 28.129 7.513 -7.015 1.00 92.75 299 ASP A C 1
ATOM 2225 O O . ASP A 1 299 ? 28.541 8.673 -7.062 1.00 92.75 299 ASP A O 1
ATOM 2229 N N . TRP A 1 300 ? 26.867 7.189 -7.324 1.00 92.88 300 TRP A N 1
ATOM 2230 C CA . TRP A 1 300 ? 25.901 8.183 -7.806 1.00 92.88 300 TRP A CA 1
ATOM 2231 C C . TRP A 1 300 ? 25.508 9.178 -6.715 1.00 92.88 300 TRP A C 1
ATOM 2233 O O . TRP A 1 300 ? 25.321 10.361 -6.993 1.00 92.88 300 TRP A O 1
ATOM 2243 N N . GLN A 1 301 ? 25.487 8.746 -5.450 1.00 92.00 301 GLN A N 1
ATOM 2244 C CA . GLN A 1 301 ? 25.277 9.641 -4.305 1.00 92.00 301 GLN A CA 1
ATOM 2245 C C . GLN A 1 301 ? 26.408 10.662 -4.126 1.00 92.00 301 GLN A C 1
ATOM 2247 O O . GLN A 1 301 ? 26.211 11.711 -3.510 1.00 92.00 301 GLN A O 1
ATOM 2252 N N . SER A 1 302 ? 27.597 10.360 -4.647 1.00 93.81 302 SER A N 1
ATOM 2253 C CA . SER A 1 302 ? 28.754 11.255 -4.610 1.00 93.81 302 SER A CA 1
ATOM 2254 C C . SER A 1 302 ? 28.846 12.157 -5.846 1.00 93.81 302 SER A C 1
ATOM 2256 O O . SER A 1 302 ? 29.717 13.032 -5.895 1.00 93.81 302 SER A O 1
ATOM 2258 N N . ASP A 1 303 ? 27.981 11.957 -6.845 1.00 94.88 303 ASP A N 1
ATOM 2259 C CA . ASP A 1 303 ? 27.990 12.738 -8.077 1.00 94.88 303 ASP A CA 1
ATOM 2260 C C . ASP A 1 303 ? 27.501 14.181 -7.818 1.00 94.88 303 ASP A C 1
ATOM 2262 O O . ASP A 1 303 ? 26.500 14.392 -7.118 1.00 94.88 303 ASP A O 1
ATOM 2266 N N . PRO A 1 304 ? 28.172 15.210 -8.375 1.00 94.06 304 PRO A N 1
ATOM 2267 C CA . PRO A 1 304 ? 27.724 16.595 -8.251 1.00 94.06 304 PRO A CA 1
ATOM 2268 C C . PRO A 1 304 ? 26.273 16.819 -8.695 1.00 94.06 304 PRO A C 1
ATOM 2270 O O . PRO A 1 304 ? 25.581 17.631 -8.083 1.00 94.06 304 PRO A O 1
ATOM 2273 N N . MET A 1 305 ? 25.783 16.076 -9.693 1.00 93.56 305 MET A N 1
ATOM 2274 C CA . MET A 1 305 ? 24.409 16.202 -10.179 1.00 93.56 305 MET A CA 1
ATOM 2275 C C . MET A 1 305 ? 23.385 15.783 -9.119 1.00 93.56 305 MET A C 1
ATOM 2277 O O . MET A 1 305 ? 22.341 16.418 -8.998 1.00 93.56 305 MET A O 1
ATOM 2281 N N . TYR A 1 306 ? 23.697 14.784 -8.286 1.00 94.88 306 TYR A N 1
ATOM 2282 C CA . TYR A 1 306 ? 22.842 14.418 -7.153 1.00 94.88 306 TYR A CA 1
ATOM 2283 C C . TYR A 1 306 ? 22.842 15.501 -6.062 1.00 94.88 306 TYR A C 1
ATOM 2285 O O . TYR A 1 306 ? 21.816 15.780 -5.438 1.00 94.88 306 TYR A O 1
ATOM 2293 N N . THR A 1 307 ? 23.976 16.172 -5.843 1.00 93.94 307 THR A N 1
ATOM 2294 C CA . THR A 1 307 ? 24.046 17.320 -4.919 1.00 93.94 307 THR A CA 1
ATOM 2295 C C . THR A 1 307 ? 23.207 18.497 -5.423 1.00 93.94 307 THR A C 1
ATOM 2297 O O . THR A 1 307 ? 22.472 19.123 -4.650 1.00 93.94 307 THR A O 1
ATOM 2300 N N . ASP A 1 308 ? 23.274 18.790 -6.719 1.00 94.25 308 ASP A N 1
ATOM 2301 C CA . ASP A 1 308 ? 22.489 19.869 -7.304 1.00 94.25 308 ASP A CA 1
ATOM 2302 C C . ASP A 1 308 ? 20.990 19.519 -7.369 1.00 94.25 308 ASP A C 1
ATOM 2304 O O . ASP A 1 308 ? 20.155 20.380 -7.082 1.00 94.25 308 ASP A O 1
ATOM 2308 N N . PHE A 1 309 ? 20.643 18.255 -7.649 1.00 94.69 309 PHE A N 1
ATOM 2309 C CA . PHE A 1 309 ? 19.280 17.731 -7.511 1.00 94.69 309 PHE A CA 1
ATOM 2310 C C . PHE A 1 309 ? 18.751 17.952 -6.095 1.00 94.69 309 PHE A C 1
ATOM 2312 O O . PHE A 1 309 ? 17.677 18.518 -5.934 1.00 94.69 309 PHE A O 1
ATOM 2319 N N . ASN A 1 310 ? 19.514 17.582 -5.061 1.00 94.25 310 ASN A N 1
ATOM 2320 C CA . ASN A 1 310 ? 19.103 17.804 -3.674 1.00 94.25 310 ASN A CA 1
ATOM 2321 C C . ASN A 1 310 ? 18.864 19.290 -3.397 1.00 94.25 310 ASN A C 1
ATOM 2323 O O . ASN A 1 310 ? 17.877 19.649 -2.765 1.00 94.25 310 ASN A O 1
ATOM 2327 N N . THR A 1 311 ? 19.723 20.170 -3.912 1.00 95.62 311 THR A N 1
ATOM 2328 C CA . THR A 1 311 ? 19.531 21.622 -3.784 1.00 95.62 311 THR A CA 1
ATOM 2329 C C . THR A 1 311 ? 18.215 22.073 -4.427 1.00 95.62 311 THR A C 1
ATOM 2331 O O . THR A 1 311 ? 17.499 22.890 -3.848 1.00 95.62 311 THR A O 1
ATOM 2334 N N . GLN A 1 312 ? 17.871 21.525 -5.596 1.00 95.50 312 GLN A N 1
ATOM 2335 C CA . GLN A 1 312 ? 16.588 21.771 -6.253 1.00 95.50 312 GLN A CA 1
ATOM 2336 C C . GLN A 1 312 ? 15.414 21.207 -5.431 1.00 95.50 312 GLN A C 1
ATOM 2338 O O . GLN A 1 312 ? 14.469 21.928 -5.128 1.00 95.50 312 GLN A O 1
ATOM 2343 N N . TYR A 1 313 ? 15.478 19.942 -5.023 1.00 95.12 313 TYR A N 1
ATOM 2344 C CA . TYR A 1 313 ? 14.439 19.277 -4.242 1.00 95.12 313 TYR A CA 1
ATOM 2345 C C . TYR A 1 313 ? 14.152 20.004 -2.920 1.00 95.12 313 TYR A C 1
ATOM 2347 O O . TYR A 1 313 ? 13.009 20.379 -2.668 1.00 95.12 313 TYR A O 1
ATOM 2355 N N . TYR A 1 314 ? 15.180 20.283 -2.113 1.00 95.31 314 TYR A N 1
ATOM 2356 C CA . TYR A 1 314 ? 15.022 20.997 -0.843 1.00 95.31 314 TYR A CA 1
ATOM 2357 C C . TYR A 1 314 ? 14.547 22.441 -1.046 1.00 95.31 314 TYR A C 1
ATOM 2359 O O . TYR A 1 314 ? 13.769 22.946 -0.244 1.00 95.31 314 TYR A O 1
ATOM 2367 N N . GLY A 1 315 ? 14.932 23.091 -2.150 1.00 96.19 315 GLY A N 1
ATOM 2368 C CA . GLY A 1 315 ? 14.398 24.405 -2.519 1.00 96.19 315 GLY A CA 1
ATOM 2369 C C . GLY A 1 315 ? 12.885 24.401 -2.770 1.00 96.19 315 GLY A C 1
ATOM 2370 O O . GLY A 1 315 ? 12.214 25.371 -2.418 1.00 96.19 315 GLY A O 1
ATOM 2371 N N . ILE A 1 316 ? 12.351 23.306 -3.321 1.00 96.50 316 ILE A N 1
ATOM 2372 C CA . ILE A 1 316 ? 10.909 23.102 -3.515 1.00 96.50 316 ILE A CA 1
ATOM 2373 C C . ILE A 1 316 ? 10.251 22.745 -2.188 1.00 96.50 316 ILE A C 1
ATOM 2375 O O . ILE A 1 316 ? 9.312 23.420 -1.777 1.00 96.50 316 ILE A O 1
ATOM 2379 N N . ARG A 1 317 ? 10.759 21.706 -1.518 1.00 94.38 317 ARG A N 1
ATOM 2380 C CA . ARG A 1 317 ? 10.224 21.173 -0.261 1.00 94.38 317 ARG A CA 1
ATOM 2381 C C . ARG A 1 317 ? 10.096 22.253 0.817 1.00 94.38 317 ARG A C 1
ATOM 2383 O O . ARG A 1 317 ? 9.061 22.330 1.471 1.00 94.38 317 ARG A O 1
ATOM 2390 N N . ASP A 1 318 ? 11.102 23.121 0.936 1.00 95.31 318 ASP A N 1
ATOM 2391 C CA . ASP A 1 318 ? 11.180 24.151 1.981 1.00 95.31 318 ASP A CA 1
ATOM 2392 C C . ASP A 1 318 ? 10.672 25.529 1.506 1.00 95.31 318 ASP A C 1
ATOM 2394 O O . ASP A 1 318 ? 10.871 26.569 2.152 1.00 95.31 318 ASP A O 1
ATOM 2398 N N . TYR A 1 319 ? 10.024 25.586 0.338 1.00 96.25 319 TYR A N 1
ATOM 2399 C CA . TYR A 1 319 ? 9.474 26.834 -0.174 1.00 96.25 319 TYR A CA 1
ATOM 2400 C C . TYR A 1 319 ? 8.316 27.320 0.706 1.00 96.25 319 TYR A C 1
ATOM 2402 O O . TYR A 1 319 ? 7.246 26.715 0.765 1.00 96.25 319 TYR A O 1
ATOM 2410 N N . GLY A 1 320 ? 8.517 28.467 1.358 1.00 94.69 320 GLY A N 1
ATOM 2411 C CA . GLY A 1 320 ? 7.547 29.050 2.291 1.00 94.69 320 GLY A CA 1
ATOM 2412 C C . GLY A 1 320 ? 7.788 28.695 3.763 1.00 94.69 320 GLY A C 1
ATOM 2413 O O . GLY A 1 320 ? 7.091 29.237 4.619 1.00 94.69 320 GLY A O 1
ATOM 2414 N N . GLY A 1 321 ? 8.797 27.875 4.070 1.00 93.62 321 GLY A N 1
ATOM 2415 C CA . GLY A 1 321 ? 9.137 27.429 5.422 1.00 93.62 321 GLY A CA 1
ATOM 2416 C C . GLY A 1 321 ? 9.713 26.013 5.408 1.00 93.62 321 GLY A C 1
ATOM 2417 O O . GLY A 1 321 ? 9.589 25.319 4.409 1.00 93.62 321 GLY A O 1
ATOM 2418 N N . ASP A 1 322 ? 10.333 25.597 6.510 1.00 88.62 322 ASP A N 1
ATOM 2419 C CA . ASP A 1 322 ? 10.863 24.235 6.671 1.00 88.62 322 ASP A CA 1
ATOM 2420 C C . ASP A 1 322 ? 9.761 23.192 6.411 1.00 88.62 322 ASP A C 1
ATOM 2422 O O . ASP A 1 322 ? 8.691 23.291 7.015 1.00 88.62 322 ASP A O 1
ATOM 2426 N N . ASP A 1 323 ? 9.993 22.268 5.470 1.00 85.69 323 ASP A N 1
ATOM 2427 C CA . ASP A 1 323 ? 9.047 21.228 5.029 1.00 85.69 323 ASP A CA 1
ATOM 2428 C C . ASP A 1 323 ? 7.656 21.723 4.562 1.00 85.69 323 ASP A C 1
ATOM 2430 O O . ASP A 1 323 ? 6.719 20.936 4.422 1.00 85.69 323 ASP A O 1
ATOM 2434 N N . ALA A 1 324 ? 7.499 23.012 4.241 1.00 88.56 324 ALA A N 1
ATOM 2435 C CA . ALA A 1 324 ? 6.195 23.612 3.937 1.00 88.56 324 ALA A CA 1
ATOM 2436 C C . ALA A 1 324 ? 5.475 23.024 2.705 1.00 88.56 324 ALA A C 1
ATOM 2438 O O . ALA A 1 324 ? 4.263 23.194 2.572 1.00 88.56 324 ALA A O 1
ATOM 2439 N N . GLN A 1 325 ? 6.196 22.370 1.789 1.00 89.94 325 GLN A N 1
ATOM 2440 C CA . GLN A 1 325 ? 5.624 21.716 0.604 1.00 89.94 325 GLN A CA 1
ATOM 2441 C C . GLN A 1 325 ? 5.616 20.186 0.693 1.00 89.94 325 GLN A C 1
ATOM 2443 O O . GLN A 1 325 ? 5.218 19.539 -0.275 1.00 89.94 325 GLN A O 1
ATOM 2448 N N . TYR A 1 326 ? 6.045 19.594 1.810 1.00 85.81 326 TYR A N 1
ATOM 2449 C CA . TYR A 1 326 ? 6.199 18.143 1.936 1.00 85.81 326 TYR A CA 1
ATOM 2450 C C . TYR A 1 326 ? 4.893 17.390 1.634 1.00 85.81 326 TYR A C 1
ATOM 2452 O O . TYR A 1 326 ? 4.880 16.516 0.769 1.00 85.81 326 TYR A O 1
ATOM 2460 N N . GLU A 1 327 ? 3.775 17.799 2.243 1.00 80.31 327 GLU A N 1
ATOM 2461 C CA . GLU A 1 327 ? 2.463 17.170 2.001 1.00 80.31 327 GLU A CA 1
ATOM 2462 C C . GLU A 1 327 ? 1.984 17.336 0.556 1.00 80.31 327 GLU A C 1
ATOM 2464 O O . GLU A 1 327 ? 1.407 16.421 -0.031 1.00 80.31 327 GLU A O 1
ATOM 2469 N N . ASN A 1 328 ? 2.268 18.487 -0.061 1.00 86.44 328 ASN A N 1
ATOM 2470 C CA . ASN A 1 328 ? 1.908 18.718 -1.456 1.00 86.44 328 ASN A CA 1
ATOM 2471 C C . ASN A 1 328 ? 2.666 17.752 -2.380 1.00 86.44 328 ASN A C 1
ATOM 2473 O O . ASN A 1 328 ? 2.078 17.226 -3.326 1.00 86.44 328 ASN A O 1
ATOM 2477 N N . ILE A 1 329 ? 3.954 17.505 -2.106 1.00 88.25 329 ILE A N 1
ATOM 2478 C CA . ILE A 1 329 ? 4.779 16.556 -2.868 1.00 88.25 329 ILE A CA 1
ATOM 2479 C C . ILE A 1 329 ? 4.219 15.136 -2.739 1.00 88.25 329 ILE A C 1
ATOM 2481 O O . ILE A 1 329 ? 4.037 14.464 -3.754 1.00 88.25 329 ILE A O 1
ATOM 2485 N N . TRP A 1 330 ? 3.892 14.707 -1.519 1.00 83.94 330 TRP A N 1
ATOM 2486 C CA . TRP A 1 330 ? 3.292 13.395 -1.273 1.00 83.94 330 TRP A CA 1
ATOM 2487 C C . TRP A 1 330 ? 1.975 13.211 -2.017 1.00 83.94 330 TRP A C 1
ATOM 2489 O O . TRP A 1 330 ? 1.828 12.249 -2.770 1.00 83.94 330 TRP A O 1
ATOM 2499 N N . LYS A 1 331 ? 1.056 14.173 -1.904 1.00 83.12 331 LYS A N 1
ATOM 2500 C CA . LYS A 1 331 ? -0.238 14.092 -2.587 1.00 83.12 331 LYS A CA 1
ATOM 2501 C C . LYS A 1 331 ? -0.081 14.074 -4.110 1.00 83.12 331 LYS A C 1
ATOM 2503 O O . LYS A 1 331 ? -0.827 13.388 -4.801 1.00 83.12 331 LYS A O 1
ATOM 2508 N N . LEU A 1 332 ? 0.914 14.776 -4.662 1.00 87.88 332 LEU A N 1
ATOM 2509 C CA . LEU A 1 332 ? 1.239 14.676 -6.088 1.00 87.88 332 LEU A CA 1
ATOM 2510 C C . LEU A 1 332 ? 1.674 13.265 -6.490 1.00 87.88 332 LEU A C 1
ATOM 2512 O O . LEU A 1 332 ? 1.221 12.761 -7.520 1.00 87.88 332 LEU A O 1
ATOM 2516 N N . ALA A 1 333 ? 2.524 12.631 -5.686 1.00 87.38 333 ALA A N 1
ATOM 2517 C CA . ALA A 1 333 ? 2.968 11.265 -5.924 1.00 87.38 333 ALA A CA 1
ATOM 2518 C C . ALA A 1 333 ? 1.803 10.262 -5.843 1.00 87.38 333 ALA A C 1
ATOM 2520 O O . ALA A 1 333 ? 1.683 9.401 -6.716 1.00 87.38 333 ALA A O 1
ATOM 2521 N N . GLU A 1 334 ? 0.900 10.420 -4.871 1.00 86.31 334 GLU A N 1
ATOM 2522 C CA . GLU A 1 334 ? -0.306 9.592 -4.743 1.00 86.31 334 GLU A CA 1
ATOM 2523 C C . GLU A 1 334 ? -1.225 9.726 -5.963 1.00 86.31 334 GLU A C 1
ATOM 2525 O O . GLU A 1 334 ? -1.630 8.717 -6.538 1.00 86.31 334 GLU A O 1
ATOM 2530 N N . VAL A 1 335 ? -1.520 10.950 -6.424 1.00 88.38 335 VAL A N 1
ATOM 2531 C CA . VAL A 1 335 ? -2.379 11.141 -7.610 1.00 88.38 335 VAL A CA 1
ATOM 2532 C C . VAL A 1 335 ? -1.734 10.536 -8.859 1.00 88.38 335 VAL A C 1
ATOM 2534 O O . VAL A 1 335 ? -2.442 9.952 -9.678 1.00 88.38 335 VAL A O 1
ATOM 2537 N N . ARG A 1 336 ? -0.406 10.621 -9.020 1.00 88.38 336 ARG A N 1
ATOM 2538 C CA . ARG A 1 336 ? 0.283 9.984 -10.157 1.00 88.38 336 ARG A CA 1
ATOM 2539 C C . ARG A 1 336 ? 0.163 8.469 -10.137 1.00 88.38 336 ARG A C 1
ATOM 2541 O O . ARG A 1 336 ? -0.226 7.885 -11.144 1.00 88.38 336 ARG A O 1
ATOM 2548 N N . ALA A 1 337 ? 0.444 7.848 -8.998 1.00 90.06 337 ALA A N 1
ATOM 2549 C CA . ALA A 1 337 ? 0.286 6.410 -8.849 1.00 90.06 337 ALA A CA 1
ATOM 2550 C C . ALA A 1 337 ? -1.178 5.995 -9.094 1.00 90.06 337 ALA A C 1
ATOM 2552 O O . ALA A 1 337 ? -1.457 5.062 -9.846 1.00 90.06 337 ALA A O 1
ATOM 2553 N N . MET A 1 338 ? -2.137 6.754 -8.564 1.00 90.25 338 MET A N 1
ATOM 2554 C CA . MET A 1 338 ? -3.566 6.489 -8.734 1.00 90.25 338 MET A CA 1
ATOM 2555 C C . MET A 1 338 ? -4.020 6.603 -10.190 1.00 90.25 338 MET A C 1
ATOM 2557 O O . MET A 1 338 ? -4.848 5.809 -10.648 1.00 90.25 338 MET A O 1
ATOM 2561 N N . ALA A 1 339 ? -3.458 7.560 -10.931 1.00 91.88 339 ALA A N 1
ATOM 2562 C CA . ALA A 1 339 ? -3.706 7.734 -12.356 1.00 91.88 339 ALA A CA 1
ATOM 2563 C C . ALA A 1 339 ? -3.218 6.539 -13.191 1.00 91.88 339 ALA A C 1
ATOM 2565 O O . ALA A 1 339 ? -3.719 6.338 -14.294 1.00 91.88 339 ALA A O 1
ATOM 2566 N N . ALA A 1 340 ? -2.297 5.730 -12.661 1.00 92.50 340 ALA A N 1
ATOM 2567 C CA . ALA A 1 340 ? -1.842 4.469 -13.242 1.00 92.50 340 ALA A CA 1
ATOM 2568 C C . ALA A 1 340 ? -2.650 3.242 -12.763 1.00 92.50 340 ALA A C 1
ATOM 2570 O O . ALA A 1 340 ? -2.391 2.123 -13.201 1.00 92.50 340 ALA A O 1
ATOM 2571 N N . GLY A 1 341 ? -3.652 3.434 -11.897 1.00 95.31 341 GLY A N 1
ATOM 2572 C CA . GLY A 1 341 ? -4.435 2.352 -11.292 1.00 95.31 341 GLY A CA 1
ATOM 2573 C C . GLY A 1 341 ? -3.828 1.782 -10.006 1.00 95.31 341 GLY A C 1
ATOM 2574 O O . GLY A 1 341 ? -4.300 0.756 -9.520 1.00 95.31 341 GLY A O 1
ATOM 2575 N N . THR A 1 342 ? -2.796 2.416 -9.445 1.00 95.62 342 THR A N 1
ATOM 2576 C CA . THR A 1 342 ? -2.205 2.005 -8.166 1.00 95.62 342 THR A CA 1
ATOM 2577 C C . THR A 1 342 ? -3.116 2.377 -7.003 1.00 95.62 342 THR A C 1
ATOM 2579 O O . THR A 1 342 ? -3.575 3.516 -6.906 1.00 95.62 342 THR A O 1
ATOM 2582 N N . THR A 1 343 ? -3.360 1.425 -6.105 1.00 92.94 343 THR A N 1
ATOM 2583 C CA . THR A 1 343 ? -4.157 1.619 -4.884 1.00 92.94 343 THR A CA 1
ATOM 2584 C C . THR A 1 343 ? -3.337 1.466 -3.616 1.00 92.94 343 THR A C 1
ATOM 2586 O O . THR A 1 343 ? -3.797 1.904 -2.564 1.00 92.94 343 THR A O 1
ATOM 2589 N N . MET A 1 344 ? -2.125 0.901 -3.704 1.00 88.69 344 MET A N 1
ATOM 2590 C CA . MET A 1 344 ? -1.209 0.794 -2.570 1.00 88.69 344 MET A CA 1
ATOM 2591 C C . MET A 1 344 ? 0.241 1.129 -2.940 1.00 88.69 344 MET A C 1
ATOM 2593 O O . MET A 1 344 ? 0.710 0.721 -4.002 1.00 88.69 344 MET A O 1
ATOM 2597 N N . ILE A 1 345 ? 0.962 1.810 -2.044 1.00 87.31 345 ILE A N 1
ATOM 2598 C CA . ILE A 1 345 ? 2.398 2.109 -2.174 1.00 87.31 345 ILE A CA 1
ATOM 2599 C C . ILE A 1 345 ? 3.137 1.730 -0.885 1.00 87.31 345 ILE A C 1
ATOM 2601 O O . ILE A 1 345 ? 2.732 2.106 0.214 1.00 87.31 345 ILE A O 1
ATOM 2605 N N . GLN A 1 346 ? 4.258 1.028 -1.008 1.00 85.50 346 GLN A N 1
ATOM 2606 C CA . GLN A 1 346 ? 5.313 1.005 0.002 1.00 85.50 346 GLN A CA 1
ATOM 2607 C C . GLN A 1 346 ? 6.260 2.168 -0.312 1.00 85.50 346 GLN A C 1
ATOM 2609 O O . GLN A 1 346 ? 6.749 2.251 -1.432 1.00 85.50 346 GLN A O 1
ATOM 2614 N N . GLY A 1 347 ? 6.540 3.068 0.637 1.00 69.19 347 GLY A N 1
ATOM 2615 C CA . GLY A 1 347 ? 7.539 4.113 0.365 1.00 69.19 347 GLY A CA 1
ATOM 2616 C C . GLY A 1 347 ? 7.850 5.141 1.451 1.00 69.19 347 GLY A C 1
ATOM 2617 O O . GLY A 1 347 ? 8.522 6.133 1.176 1.00 69.19 347 GLY A O 1
ATOM 2618 N N . SER A 1 348 ? 7.385 4.947 2.690 1.00 61.19 348 SER A N 1
ATOM 2619 C CA . SER A 1 348 ? 7.649 5.897 3.781 1.00 61.19 348 SER A CA 1
ATOM 2620 C C . SER A 1 348 ? 9.065 5.735 4.351 1.00 61.19 348 SER A C 1
ATOM 2622 O O . SER A 1 348 ? 9.469 4.633 4.725 1.00 61.19 348 SER A O 1
ATOM 2624 N N . ASN A 1 349 ? 9.808 6.843 4.458 1.00 48.09 349 ASN A N 1
ATOM 2625 C CA . ASN A 1 349 ? 11.034 6.951 5.253 1.00 48.09 349 ASN A CA 1
ATOM 2626 C C . ASN A 1 349 ? 10.832 8.010 6.353 1.00 48.09 349 ASN A C 1
ATOM 2628 O O . ASN A 1 349 ? 10.409 9.132 6.083 1.00 48.09 349 ASN A O 1
ATOM 2632 N N . THR A 1 350 ? 11.144 7.634 7.593 1.00 47.91 350 THR A N 1
ATOM 2633 C CA . THR A 1 350 ? 10.618 8.175 8.858 1.00 47.91 350 THR A CA 1
ATOM 2634 C C . THR A 1 350 ? 11.517 9.207 9.550 1.00 47.91 350 THR A C 1
ATOM 2636 O O . THR A 1 350 ? 11.394 9.468 10.748 1.00 47.91 350 THR A O 1
ATOM 2639 N N . ASN A 1 351 ? 12.439 9.842 8.827 1.00 37.50 351 ASN A N 1
ATOM 2640 C CA . ASN A 1 351 ? 13.370 10.780 9.454 1.00 37.50 351 ASN A CA 1
ATOM 2641 C C . ASN A 1 351 ? 12.751 12.172 9.661 1.00 37.50 351 ASN A C 1
ATOM 2643 O O . ASN A 1 351 ? 12.898 13.055 8.821 1.00 37.50 351 ASN A O 1
ATOM 2647 N N . GLY A 1 352 ? 12.139 12.384 10.830 1.00 36.75 352 GLY A N 1
ATOM 2648 C CA . GLY A 1 352 ? 11.923 13.721 11.406 1.00 36.75 352 GLY A CA 1
ATOM 2649 C C . GLY A 1 352 ? 10.471 14.162 11.581 1.00 36.75 352 GLY A C 1
ATOM 2650 O O . GLY A 1 352 ? 10.228 15.089 12.349 1.00 36.75 352 GLY A O 1
ATOM 2651 N N . HIS A 1 353 ? 9.516 13.463 10.968 1.00 39.75 353 HIS A N 1
ATOM 2652 C CA . HIS A 1 353 ? 8.085 13.635 11.234 1.00 39.75 353 HIS A CA 1
ATOM 2653 C C . HIS A 1 353 ? 7.649 12.528 12.200 1.00 39.75 353 HIS A C 1
ATOM 2655 O O . HIS A 1 353 ? 7.530 11.365 11.828 1.00 39.75 353 HIS A O 1
ATOM 2661 N N . SER A 1 354 ? 7.583 12.898 13.477 1.00 34.56 354 SER A N 1
ATOM 2662 C CA . SER A 1 354 ? 7.452 12.059 14.676 1.00 34.56 354 SER A CA 1
ATOM 2663 C C . SER A 1 354 ? 6.422 10.928 14.588 1.00 34.56 354 SER A C 1
ATOM 2665 O O . SER A 1 354 ? 5.299 11.189 14.195 1.00 34.56 354 SER A O 1
ATOM 2667 N N . ALA A 1 355 ? 6.818 9.737 15.061 1.00 34.69 355 ALA A N 1
ATOM 2668 C CA . ALA A 1 355 ? 6.027 8.638 15.655 1.00 34.69 355 ALA A CA 1
ATOM 2669 C C . ALA A 1 355 ? 4.810 8.033 14.904 1.00 34.69 355 ALA A C 1
ATOM 2671 O O . ALA A 1 355 ? 4.660 6.820 14.977 1.00 34.69 355 ALA A O 1
ATOM 2672 N N . ASP A 1 356 ? 4.062 8.785 14.094 1.00 39.91 356 ASP A N 1
ATOM 2673 C CA . ASP A 1 356 ? 2.920 8.330 13.264 1.00 39.91 356 ASP A CA 1
ATOM 2674 C C . ASP A 1 356 ? 3.343 7.934 11.834 1.00 39.91 356 ASP A C 1
ATOM 2676 O O . ASP A 1 356 ? 2.555 7.803 10.895 1.00 39.91 356 ASP A O 1
ATOM 2680 N N . SER A 1 357 ? 4.649 7.785 11.617 1.00 40.12 357 SER A N 1
ATOM 2681 C CA . SER A 1 357 ? 5.278 7.796 10.290 1.00 40.12 357 SER A CA 1
ATOM 2682 C C . SER A 1 357 ? 5.197 6.476 9.509 1.00 40.12 357 SER A C 1
ATOM 2684 O O . SER A 1 357 ? 5.605 6.425 8.344 1.00 40.12 357 SER A O 1
ATOM 2686 N N . HIS A 1 358 ? 4.588 5.440 10.086 1.00 38.59 358 HIS A N 1
ATOM 2687 C CA . HIS A 1 358 ? 4.199 4.217 9.371 1.00 38.59 358 HIS A CA 1
ATOM 2688 C C . HIS A 1 358 ? 2.721 4.226 8.936 1.00 38.59 358 HIS A C 1
ATOM 2690 O O . HIS A 1 358 ? 2.331 3.434 8.078 1.00 38.59 358 HIS A O 1
ATOM 2696 N N . ALA A 1 359 ? 1.943 5.198 9.427 1.00 38.12 359 ALA A N 1
ATOM 2697 C CA . ALA A 1 359 ? 0.495 5.279 9.298 1.00 38.12 359 ALA A CA 1
ATOM 2698 C C . ALA A 1 359 ? 0.004 6.685 8.905 1.00 38.12 359 ALA A C 1
ATOM 2700 O O . ALA A 1 359 ? -1.101 7.084 9.261 1.00 38.12 359 ALA A O 1
ATOM 2701 N N . ARG A 1 360 ? 0.747 7.447 8.086 1.00 48.59 360 ARG A N 1
ATOM 2702 C CA . ARG A 1 360 ? 0.120 8.618 7.442 1.00 48.59 360 ARG A CA 1
ATOM 2703 C C . ARG A 1 360 ? -1.076 8.139 6.636 1.00 48.59 360 ARG A C 1
ATOM 2705 O O . ARG A 1 360 ? -0.940 7.175 5.875 1.00 48.59 360 ARG A O 1
ATOM 2712 N N . LEU A 1 361 ? -2.256 8.695 6.918 1.00 48.06 361 LEU A N 1
ATOM 2713 C CA . LEU A 1 361 ? -3.488 8.335 6.223 1.00 48.06 361 LEU A CA 1
ATOM 2714 C C . LEU A 1 361 ? -3.244 8.669 4.768 1.00 48.06 361 LEU A C 1
ATOM 2716 O O . LEU A 1 361 ? -3.046 9.824 4.403 1.00 48.06 361 LEU A O 1
ATOM 2720 N N . GLY A 1 362 ? -3.153 7.615 3.973 1.00 50.25 362 GLY A N 1
ATOM 2721 C CA . GLY A 1 362 ? -3.108 7.713 2.541 1.00 50.25 362 GLY A CA 1
ATOM 2722 C C . GLY A 1 362 ? -4.425 8.296 2.081 1.00 50.25 362 GLY A C 1
ATOM 2723 O O . GLY A 1 362 ? -5.387 7.566 1.833 1.00 50.25 362 GLY A O 1
ATOM 2724 N N . ILE A 1 363 ? -4.493 9.625 2.040 1.00 52.78 363 ILE A N 1
ATOM 2725 C CA . ILE A 1 363 ? -5.642 10.394 1.574 1.00 52.78 363 ILE A CA 1
ATOM 2726 C C . ILE A 1 363 ? -5.667 10.205 0.058 1.00 52.78 363 ILE A C 1
ATOM 2728 O O . ILE A 1 363 ? -5.335 11.099 -0.707 1.00 52.78 363 ILE A O 1
ATOM 2732 N N . GLY A 1 364 ? -5.976 8.986 -0.381 1.00 64.31 364 GLY A N 1
ATOM 2733 C CA . GLY A 1 364 ? -5.859 8.571 -1.766 1.00 64.31 364 GLY A CA 1
ATOM 2734 C C . GLY A 1 364 ? -5.474 7.126 -1.988 1.00 64.31 364 GLY A C 1
ATOM 2735 O O . GLY A 1 364 ? -6.184 6.449 -2.718 1.00 64.31 364 GLY A O 1
ATOM 2736 N N . ILE A 1 365 ? -4.358 6.677 -1.416 1.00 76.38 365 ILE A N 1
ATOM 2737 C CA . ILE A 1 365 ? -3.725 5.378 -1.694 1.00 76.38 365 ILE A CA 1
ATOM 2738 C C . ILE A 1 365 ? -3.291 4.730 -0.385 1.00 76.38 365 ILE A C 1
ATOM 2740 O O . ILE A 1 365 ? -2.705 5.392 0.456 1.00 76.38 365 ILE A O 1
ATOM 2744 N N . ASN A 1 366 ? -3.489 3.427 -0.221 1.00 75.00 366 ASN A N 1
ATOM 2745 C CA . ASN A 1 366 ? -3.093 2.723 0.996 1.00 75.00 366 ASN A CA 1
ATOM 2746 C C . ASN A 1 366 ? -1.562 2.631 1.133 1.00 75.00 366 ASN A C 1
ATOM 2748 O O . ASN A 1 366 ? -0.840 2.394 0.163 1.00 75.00 366 ASN A O 1
ATOM 2752 N N . ASN A 1 367 ? -1.050 2.760 2.357 1.00 76.38 367 ASN A N 1
ATOM 2753 C CA . ASN A 1 367 ? 0.355 2.471 2.632 1.00 76.38 367 ASN A CA 1
ATOM 2754 C C . ASN A 1 367 ? 0.520 0.978 2.914 1.00 76.38 367 ASN A C 1
ATOM 2756 O O . ASN A 1 367 ? -0.071 0.450 3.853 1.00 76.38 367 ASN A O 1
ATOM 2760 N N . VAL A 1 368 ? 1.358 0.318 2.121 1.00 73.69 368 VAL A N 1
ATOM 2761 C CA . VAL A 1 368 ? 1.629 -1.114 2.252 1.00 73.69 368 VAL A CA 1
ATOM 2762 C C . VAL A 1 368 ? 2.256 -1.456 3.600 1.00 73.69 368 VAL A C 1
ATOM 2764 O O . VAL A 1 368 ? 1.939 -2.503 4.134 1.00 73.69 368 VAL A O 1
ATOM 2767 N N . GLY A 1 369 ? 3.112 -0.600 4.170 1.00 65.94 369 GLY A N 1
ATOM 2768 C CA . GLY A 1 369 ? 3.851 -0.896 5.407 1.00 65.94 369 GLY A CA 1
ATOM 2769 C C . GLY A 1 369 ? 3.005 -0.935 6.687 1.00 65.94 369 GLY A C 1
ATOM 2770 O O . GLY A 1 369 ? 3.553 -1.227 7.750 1.00 65.94 369 GLY A O 1
ATOM 2771 N N . ARG A 1 370 ? 1.704 -0.642 6.580 1.00 65.44 370 ARG A N 1
ATOM 2772 C CA . ARG A 1 370 ? 0.709 -0.685 7.661 1.00 65.44 370 ARG A CA 1
ATOM 2773 C C . ARG A 1 370 ? 0.381 -2.107 8.107 1.00 65.44 370 ARG A C 1
ATOM 2775 O O . ARG A 1 370 ? 0.812 -3.088 7.491 1.00 65.44 370 ARG A O 1
ATOM 2782 N N . PHE A 1 371 ? -0.421 -2.233 9.161 1.00 53.94 371 PHE A N 1
ATOM 2783 C CA . PHE A 1 371 ? -0.971 -3.530 9.549 1.00 53.94 371 PHE A CA 1
ATOM 2784 C C . PHE A 1 371 ? -1.825 -4.123 8.407 1.00 53.94 371 PHE A C 1
ATOM 2786 O O . PHE A 1 371 ? -2.684 -3.432 7.853 1.00 53.94 371 PHE A O 1
ATOM 2793 N N . PRO A 1 372 ? -1.623 -5.399 8.018 1.00 57.66 372 PRO A N 1
ATOM 2794 C CA . PRO A 1 372 ? -0.835 -6.437 8.691 1.00 57.66 372 PRO A CA 1
ATOM 2795 C C . PRO A 1 372 ? 0.579 -6.641 8.112 1.00 57.66 372 PRO A C 1
ATOM 2797 O O . PRO A 1 372 ? 1.308 -7.504 8.586 1.00 57.66 372 PRO A O 1
ATOM 2800 N N . SER A 1 373 ? 0.971 -5.904 7.063 1.00 66.38 373 SER A N 1
ATOM 2801 C CA . SER A 1 373 ? 2.258 -6.102 6.371 1.00 66.38 373 SER A CA 1
ATOM 2802 C C . SER A 1 373 ? 3.443 -5.878 7.285 1.00 66.38 373 SER A C 1
ATOM 2804 O O . SER A 1 373 ? 4.432 -6.601 7.205 1.00 66.38 373 SER A O 1
ATOM 2806 N N . HIS A 1 374 ? 3.335 -4.828 8.096 1.00 69.81 374 HIS A N 1
ATOM 2807 C CA . HIS A 1 374 ? 4.286 -4.506 9.126 1.00 69.81 374 HIS A CA 1
ATOM 2808 C C . HIS A 1 374 ? 5.743 -4.594 8.638 1.00 69.81 374 HIS A C 1
ATOM 2810 O O . HIS A 1 374 ? 6.533 -5.472 9.010 1.00 69.81 374 HIS A O 1
ATOM 2816 N N . ALA A 1 375 ? 6.054 -3.701 7.697 1.00 75.81 375 ALA A N 1
ATOM 2817 C CA . ALA A 1 375 ? 7.259 -3.786 6.891 1.00 75.81 375 ALA A CA 1
ATOM 2818 C C . ALA A 1 375 ? 8.388 -2.906 7.440 1.00 75.81 375 ALA A C 1
ATOM 2820 O O . ALA A 1 375 ? 8.307 -1.673 7.424 1.00 75.81 375 ALA A O 1
ATOM 2821 N N . TYR A 1 376 ? 9.503 -3.525 7.826 1.00 77.69 376 TYR A N 1
ATOM 2822 C CA . TYR A 1 376 ? 10.747 -2.803 8.057 1.00 77.69 376 TYR A CA 1
ATOM 2823 C C . TYR A 1 376 ? 11.426 -2.500 6.736 1.00 77.69 376 TYR A C 1
ATOM 2825 O O . TYR A 1 376 ? 11.720 -3.403 5.953 1.00 77.69 376 TYR A O 1
ATOM 2833 N N . SER A 1 377 ? 11.746 -1.230 6.523 1.00 79.88 377 SER A N 1
ATOM 2834 C CA . SER A 1 377 ? 12.383 -0.784 5.292 1.00 79.88 377 SER A CA 1
ATOM 2835 C C . SER A 1 377 ? 13.703 -0.099 5.581 1.00 79.88 377 SER A C 1
ATOM 2837 O O . SER A 1 377 ? 13.794 0.764 6.454 1.00 79.88 377 SER A O 1
ATOM 2839 N N . SER A 1 378 ? 14.752 -0.494 4.866 1.00 79.19 378 SER A N 1
ATOM 2840 C CA . SER A 1 378 ? 16.082 0.084 5.045 1.00 79.19 378 SER A CA 1
ATOM 2841 C C . SER A 1 378 ? 16.933 -0.071 3.791 1.00 79.19 378 SER A C 1
ATOM 2843 O O . SER A 1 378 ? 16.539 -0.719 2.816 1.00 79.19 378 SER A O 1
ATOM 2845 N N . THR A 1 379 ? 18.125 0.515 3.827 1.00 82.75 379 THR A N 1
ATOM 2846 C CA . THR A 1 379 ? 19.120 0.360 2.770 1.00 82.75 379 THR A CA 1
ATOM 2847 C C . THR A 1 379 ? 20.425 -0.188 3.320 1.00 82.75 379 THR A C 1
ATOM 2849 O O . THR A 1 379 ? 20.911 0.269 4.357 1.00 82.75 379 THR A O 1
ATOM 2852 N N . PHE A 1 380 ? 21.010 -1.147 2.604 1.00 77.44 380 PHE A N 1
ATOM 2853 C CA . PHE A 1 380 ? 22.312 -1.707 2.927 1.00 77.44 380 PHE A CA 1
ATOM 2854 C C . PHE A 1 380 ? 23.478 -0.796 2.471 1.00 77.44 380 PHE A C 1
ATOM 2856 O O . PHE A 1 380 ? 23.339 -0.072 1.482 1.00 77.44 380 PHE A O 1
ATOM 2863 N N . PRO A 1 381 ? 24.628 -0.793 3.186 1.00 73.81 381 PRO A N 1
ATOM 2864 C CA . PRO A 1 381 ? 24.856 -1.395 4.502 1.00 73.81 381 PRO A CA 1
ATOM 2865 C C . PRO A 1 381 ? 24.092 -0.681 5.619 1.00 73.81 381 PRO A C 1
ATOM 2867 O O . PRO A 1 381 ? 24.042 0.546 5.673 1.00 73.81 381 PRO A O 1
ATOM 2870 N N . LEU A 1 382 ? 23.548 -1.466 6.557 1.00 68.94 382 LEU A N 1
ATOM 2871 C CA . LEU A 1 382 ? 22.882 -0.924 7.741 1.00 68.94 382 LEU A CA 1
ATOM 2872 C C . LEU A 1 382 ? 23.858 -0.052 8.548 1.00 68.94 382 LEU A C 1
ATOM 2874 O O . LEU A 1 382 ? 25.022 -0.411 8.755 1.00 68.94 382 LEU A O 1
ATOM 2878 N N . THR A 1 383 ? 23.384 1.093 9.040 1.00 57.25 383 THR A N 1
ATOM 2879 C CA . THR A 1 383 ? 24.212 1.981 9.865 1.00 57.25 383 THR A CA 1
ATOM 2880 C C . THR A 1 383 ? 24.483 1.310 11.219 1.00 57.25 383 THR A C 1
ATOM 2882 O O . THR A 1 383 ? 23.567 0.919 11.936 1.00 57.25 383 THR A O 1
ATOM 2885 N 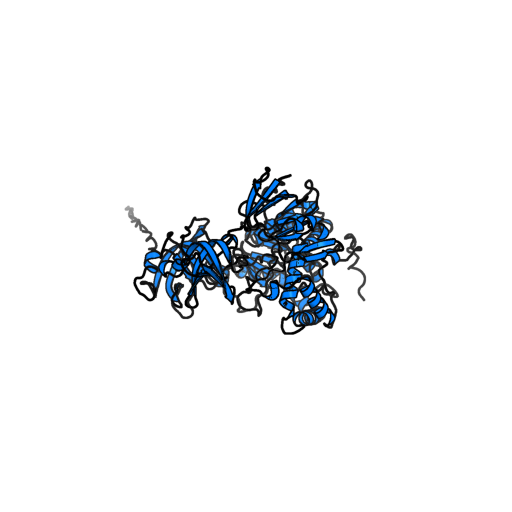N . TYR A 1 384 ? 25.759 1.138 11.576 1.00 36.06 384 TYR A N 1
ATOM 2886 C CA . TYR A 1 384 ? 26.179 0.374 12.758 1.00 36.06 384 TYR A CA 1
ATOM 2887 C C . TYR A 1 384 ? 25.552 0.928 14.056 1.00 36.06 384 TYR A C 1
ATOM 2889 O O . TYR A 1 384 ? 25.811 2.071 14.429 1.00 36.06 384 TYR A O 1
ATOM 2897 N N . GLY A 1 385 ? 24.762 0.103 14.757 1.00 49.59 385 GLY A N 1
ATOM 2898 C CA . GLY A 1 385 ? 24.096 0.439 16.026 1.00 49.59 385 GLY A CA 1
ATOM 2899 C C . GLY A 1 385 ? 22.569 0.581 15.960 1.00 49.59 385 GLY A C 1
ATOM 2900 O O . GLY A 1 385 ? 21.951 0.684 17.014 1.00 49.59 385 GLY A O 1
ATOM 2901 N N . SER A 1 386 ? 21.961 0.555 14.768 1.00 53.34 386 SER A N 1
ATOM 2902 C CA . SER A 1 386 ? 20.505 0.694 14.591 1.00 53.34 386 SER A CA 1
ATOM 2903 C C . SER A 1 386 ? 19.719 -0.621 14.630 1.00 53.34 386 SER A C 1
ATOM 2905 O O . SER A 1 386 ? 18.497 -0.585 14.537 1.00 53.34 386 SER A O 1
ATOM 2907 N N . TRP A 1 387 ? 20.393 -1.772 14.715 1.00 56.69 387 TRP A N 1
ATOM 2908 C CA . TRP A 1 387 ? 19.750 -3.083 14.622 1.00 56.69 387 TRP A CA 1
ATOM 2909 C C . TRP A 1 387 ? 20.020 -3.930 15.864 1.00 56.69 387 TRP A C 1
ATOM 2911 O O . TRP A 1 387 ? 21.163 -4.302 16.144 1.00 56.69 387 TRP A O 1
ATOM 2921 N N . ASP A 1 388 ? 18.953 -4.236 16.592 1.00 56.06 388 ASP A N 1
ATOM 2922 C CA . ASP A 1 388 ? 18.916 -5.272 17.617 1.00 56.06 388 ASP A CA 1
ATOM 2923 C C . ASP A 1 388 ? 18.305 -6.518 16.973 1.00 56.06 388 ASP A C 1
ATOM 2925 O O . ASP A 1 388 ? 17.241 -6.433 16.379 1.00 56.06 388 ASP A O 1
ATOM 2929 N N . SER A 1 389 ? 18.932 -7.689 17.092 1.00 54.09 389 SER A N 1
ATOM 2930 C CA . SER A 1 389 ? 18.381 -8.940 16.546 1.00 54.09 389 SER A CA 1
ATOM 2931 C C . SER A 1 389 ? 16.948 -9.240 17.014 1.00 54.09 389 SER A C 1
ATOM 2933 O O . SER A 1 389 ? 16.258 -10.013 16.362 1.00 54.09 389 SER A O 1
ATOM 2935 N N . ARG A 1 390 ? 16.501 -8.624 18.118 1.00 49.84 390 ARG A N 1
ATOM 2936 C CA . ARG A 1 390 ? 15.129 -8.714 18.638 1.00 49.84 390 ARG A CA 1
ATOM 2937 C C . ARG A 1 390 ? 14.097 -7.932 17.818 1.00 49.84 390 ARG A C 1
ATOM 2939 O O . ARG A 1 390 ? 12.944 -8.333 17.804 1.00 49.84 390 ARG A O 1
ATOM 2946 N N . SER A 1 391 ? 14.479 -6.875 17.089 1.00 55.62 391 SER A N 1
ATOM 2947 C CA . SER A 1 391 ? 13.533 -6.164 16.209 1.00 55.62 391 SER A CA 1
ATOM 2948 C C . SER A 1 391 ? 13.065 -7.047 15.055 1.00 55.62 391 SER A C 1
ATOM 2950 O O . SER A 1 391 ? 11.973 -6.859 14.542 1.00 55.62 391 SER A O 1
ATOM 2952 N N . ALA A 1 392 ? 13.856 -8.049 14.663 1.00 58.19 392 ALA A N 1
ATOM 2953 C CA . ALA A 1 392 ? 13.471 -8.997 13.626 1.00 58.19 392 ALA A CA 1
ATOM 2954 C C . ALA A 1 392 ? 12.293 -9.906 14.015 1.00 58.19 392 ALA A C 1
ATOM 2956 O O . ALA A 1 392 ? 11.704 -10.513 13.129 1.00 58.19 392 ALA A O 1
ATOM 2957 N N . GLU A 1 393 ? 11.972 -10.052 15.305 1.00 55.47 393 GLU A N 1
ATOM 2958 C CA . GLU A 1 393 ? 10.825 -10.857 15.758 1.00 55.47 393 GLU A CA 1
ATOM 2959 C C . GLU A 1 393 ? 9.489 -10.163 15.469 1.00 55.47 393 GLU A C 1
ATOM 2961 O O . GLU A 1 393 ? 8.475 -10.840 15.349 1.00 55.47 393 GLU A O 1
ATOM 2966 N N . PHE A 1 394 ? 9.523 -8.837 15.310 1.00 59.62 394 PHE A N 1
ATOM 2967 C CA . PHE A 1 394 ? 8.344 -7.992 15.206 1.00 59.62 394 PHE A CA 1
ATOM 2968 C C . PHE A 1 394 ? 7.891 -7.770 13.766 1.00 59.62 394 PHE A C 1
ATOM 2970 O O . PHE A 1 394 ? 6.700 -7.751 13.509 1.00 59.62 394 PHE A O 1
ATOM 2977 N N . TRP A 1 395 ? 8.820 -7.600 12.825 1.00 72.75 395 TRP A N 1
ATOM 2978 C CA . TRP A 1 395 ? 8.470 -7.255 11.447 1.00 72.75 395 TRP A CA 1
ATOM 2979 C C . TRP A 1 395 ? 8.019 -8.475 10.641 1.00 72.75 395 TRP A C 1
ATOM 2981 O O . TRP A 1 395 ? 8.758 -9.461 10.520 1.00 72.75 395 TRP A O 1
ATOM 2991 N N . ASN A 1 396 ? 6.854 -8.356 10.005 1.00 74.19 396 ASN A N 1
ATOM 2992 C CA . ASN A 1 396 ? 6.276 -9.423 9.182 1.00 74.19 396 ASN A CA 1
ATOM 2993 C C . ASN A 1 396 ? 6.899 -9.393 7.780 1.00 74.19 396 ASN A C 1
ATOM 2995 O O . ASN A 1 396 ? 6.858 -10.383 7.041 1.00 74.19 396 ASN A O 1
ATOM 2999 N N . ARG A 1 397 ? 7.514 -8.257 7.411 1.00 83.69 397 ARG A N 1
ATOM 3000 C CA . ARG A 1 397 ? 8.262 -8.068 6.165 1.00 83.69 397 ARG A CA 1
ATOM 3001 C C . ARG A 1 397 ? 9.528 -7.240 6.359 1.00 83.69 397 ARG A C 1
ATOM 3003 O O . ARG A 1 397 ? 9.536 -6.242 7.072 1.00 83.69 397 ARG A O 1
ATOM 3010 N N . PHE A 1 398 ? 10.587 -7.614 5.647 1.00 85.19 398 PHE A N 1
ATOM 3011 C CA . PHE A 1 398 ? 11.789 -6.802 5.457 1.00 85.19 398 PHE A CA 1
ATOM 3012 C C . PHE A 1 398 ? 11.871 -6.373 3.995 1.00 85.19 398 PHE A C 1
ATOM 3014 O O . PHE A 1 398 ? 12.147 -7.201 3.135 1.00 85.19 398 PHE A O 1
ATOM 3021 N N . THR A 1 399 ? 11.673 -5.093 3.707 1.00 88.19 399 THR A N 1
ATOM 3022 C CA . THR A 1 399 ? 11.820 -4.492 2.372 1.00 88.19 399 THR A CA 1
ATOM 3023 C C . THR A 1 399 ? 13.137 -3.734 2.284 1.00 88.19 399 THR A C 1
ATOM 3025 O O . THR A 1 399 ? 13.252 -2.584 2.710 1.00 88.19 399 THR A O 1
ATOM 3028 N N . ILE A 1 400 ? 14.175 -4.397 1.775 1.00 88.25 400 ILE A N 1
ATOM 3029 C CA . ILE A 1 400 ? 15.560 -3.933 1.917 1.00 88.25 400 ILE A CA 1
ATOM 3030 C C . ILE A 1 400 ? 16.181 -3.669 0.555 1.00 88.25 400 ILE A C 1
ATOM 3032 O O . ILE A 1 400 ? 16.212 -4.555 -0.298 1.00 88.25 400 ILE A O 1
ATOM 3036 N N . HIS A 1 401 ? 16.758 -2.479 0.379 1.00 92.50 401 HIS A N 1
ATOM 3037 C CA . HIS A 1 401 ? 17.663 -2.236 -0.744 1.00 92.50 401 HIS A CA 1
ATOM 3038 C C . HIS A 1 401 ? 18.912 -3.069 -0.513 1.00 92.50 401 HIS A C 1
ATOM 3040 O O . HIS A 1 401 ? 19.681 -2.798 0.417 1.00 92.50 401 HIS A O 1
ATOM 3046 N N . LEU A 1 402 ? 19.064 -4.106 -1.329 1.00 92.25 402 LEU A N 1
ATOM 3047 C CA . LEU A 1 402 ? 20.120 -5.090 -1.195 1.00 92.25 402 LEU A CA 1
ATOM 3048 C C . LEU A 1 402 ? 20.684 -5.394 -2.575 1.00 92.25 402 LEU A C 1
ATOM 3050 O O . LEU A 1 402 ? 19.960 -5.755 -3.505 1.00 92.25 402 LEU A O 1
ATOM 3054 N N . SER A 1 403 ? 22.000 -5.279 -2.688 1.00 94.75 403 SER A N 1
ATOM 3055 C CA . SER A 1 403 ? 22.728 -5.488 -3.931 1.00 94.75 403 SER A CA 1
ATOM 3056 C C . SER A 1 403 ? 22.319 -4.488 -5.021 1.00 94.75 403 SER A C 1
ATOM 3058 O O . SER A 1 403 ? 22.109 -4.847 -6.182 1.00 94.75 403 SER A O 1
ATOM 3060 N N . GLU A 1 404 ? 22.227 -3.214 -4.628 1.00 94.50 404 GLU A N 1
ATOM 3061 C CA . GLU A 1 404 ? 21.997 -2.060 -5.503 1.00 94.50 404 GLU A CA 1
ATOM 3062 C C . GLU A 1 404 ? 23.319 -1.615 -6.165 1.00 94.50 404 GLU A C 1
ATOM 3064 O O . GLU A 1 404 ? 24.049 -0.743 -5.682 1.00 94.50 404 GLU A O 1
ATOM 3069 N N . GLY A 1 405 ? 23.665 -2.285 -7.265 1.00 94.19 405 GLY A N 1
ATOM 3070 C CA . GLY A 1 405 ? 24.892 -2.044 -8.021 1.00 94.19 405 GLY A CA 1
ATOM 3071 C C . GLY A 1 405 ? 25.377 -3.285 -8.763 1.00 94.19 405 GLY A C 1
ATOM 3072 O O . GLY A 1 405 ? 24.780 -4.356 -8.695 1.00 94.19 405 GLY A O 1
ATOM 3073 N N . ILE A 1 406 ? 26.490 -3.163 -9.477 1.00 95.75 406 ILE A N 1
ATOM 3074 C CA . ILE A 1 406 ? 27.092 -4.244 -10.279 1.00 95.75 406 ILE A CA 1
ATOM 3075 C C . ILE A 1 406 ? 28.421 -4.746 -9.702 1.00 95.75 406 ILE A C 1
ATOM 3077 O O . ILE A 1 406 ? 29.090 -5.586 -10.311 1.00 95.75 406 ILE A O 1
ATOM 3081 N N . SER A 1 407 ? 28.844 -4.231 -8.546 1.00 94.75 407 SER A N 1
ATOM 3082 C CA . SER A 1 407 ? 30.113 -4.619 -7.940 1.00 94.75 407 SER A CA 1
ATOM 3083 C C . SER A 1 407 ? 30.047 -5.967 -7.217 1.00 94.75 407 SER A C 1
ATOM 3085 O O . SER A 1 407 ? 28.995 -6.475 -6.825 1.00 94.75 407 SER A O 1
ATOM 3087 N N . ALA A 1 408 ? 31.227 -6.532 -6.955 1.00 93.19 408 ALA A N 1
ATOM 3088 C CA . ALA A 1 408 ? 31.356 -7.659 -6.036 1.00 93.19 408 ALA A CA 1
ATOM 3089 C C . ALA A 1 408 ? 30.984 -7.285 -4.586 1.00 93.19 408 ALA A C 1
ATOM 3091 O O . ALA A 1 408 ? 30.640 -8.169 -3.807 1.00 93.19 408 ALA A O 1
ATOM 3092 N N . GLY A 1 409 ? 31.067 -5.999 -4.224 1.00 91.75 409 GLY A N 1
ATOM 3093 C CA . GLY A 1 409 ? 30.633 -5.492 -2.924 1.00 91.75 409 GLY A CA 1
ATOM 3094 C C . GLY A 1 409 ? 29.119 -5.592 -2.777 1.00 91.75 409 GLY A C 1
ATOM 3095 O O . GLY A 1 409 ? 28.663 -6.228 -1.832 1.00 91.75 409 GLY A O 1
ATOM 3096 N N . ALA A 1 410 ? 28.377 -5.081 -3.765 1.00 92.56 410 ALA A N 1
ATOM 3097 C CA . ALA A 1 410 ? 26.922 -5.192 -3.849 1.00 92.56 410 ALA A CA 1
ATOM 3098 C C . ALA A 1 410 ? 26.467 -6.659 -3.795 1.00 92.56 410 ALA A C 1
ATOM 3100 O O . ALA A 1 410 ? 25.573 -7.008 -3.028 1.00 92.56 410 ALA A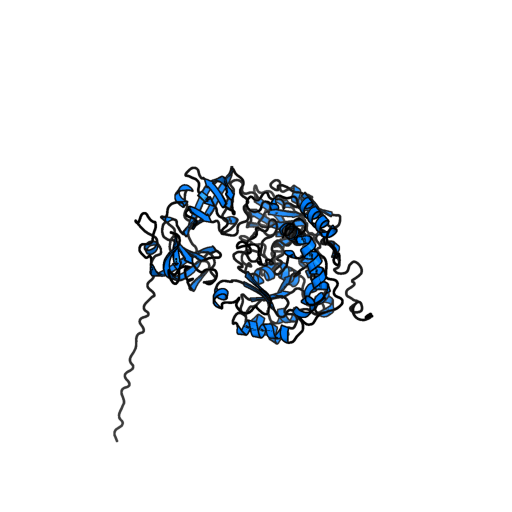 O 1
ATOM 3101 N N . LEU A 1 411 ? 27.127 -7.559 -4.534 1.00 94.38 411 LEU A N 1
ATOM 3102 C CA . LEU A 1 411 ? 26.832 -8.998 -4.478 1.00 94.38 411 LEU A CA 1
ATOM 3103 C C . LEU A 1 411 ? 27.022 -9.593 -3.068 1.00 94.38 411 LEU A C 1
ATOM 3105 O O . LEU A 1 411 ? 26.210 -10.398 -2.616 1.00 94.38 411 LEU A O 1
ATOM 3109 N N . ASN A 1 412 ? 28.080 -9.186 -2.359 1.00 93.00 412 ASN A N 1
ATOM 3110 C CA . ASN A 1 412 ? 28.417 -9.676 -1.018 1.00 93.00 412 ASN A CA 1
ATOM 3111 C C . ASN A 1 412 ? 27.447 -9.178 0.077 1.00 93.00 412 ASN A C 1
ATOM 3113 O O . ASN A 1 412 ? 27.476 -9.673 1.206 1.00 93.00 412 ASN A O 1
ATOM 3117 N N . GLU A 1 413 ? 26.570 -8.219 -0.220 1.00 93.62 413 GLU A N 1
ATOM 3118 C CA . GLU A 1 413 ? 25.541 -7.777 0.727 1.00 93.62 413 GLU A CA 1
ATOM 3119 C C . GLU A 1 413 ? 24.575 -8.914 1.085 1.00 93.62 413 GLU A C 1
ATOM 3121 O O . GLU A 1 413 ? 24.201 -9.037 2.251 1.00 93.62 413 GLU A O 1
ATOM 3126 N N . LEU A 1 414 ? 24.285 -9.826 0.144 1.00 93.94 414 LEU A N 1
ATOM 3127 C CA . LEU A 1 414 ? 23.480 -11.021 0.420 1.00 93.94 414 LEU A CA 1
ATOM 3128 C C . LEU A 1 414 ? 24.117 -11.920 1.483 1.00 93.94 414 LEU A C 1
ATOM 3130 O O . LEU A 1 414 ? 23.425 -12.417 2.366 1.00 93.94 414 LEU A O 1
ATOM 3134 N N . ASP A 1 415 ? 25.438 -12.111 1.431 1.00 91.81 415 ASP A N 1
ATOM 3135 C CA . ASP A 1 415 ? 26.162 -12.890 2.442 1.00 91.81 415 ASP A CA 1
ATOM 3136 C C . ASP A 1 415 ? 26.095 -12.235 3.818 1.00 91.81 415 ASP A C 1
ATOM 3138 O O . ASP A 1 415 ? 26.069 -12.925 4.838 1.00 91.81 415 ASP A O 1
ATOM 3142 N N . THR A 1 416 ? 26.042 -10.905 3.854 1.00 89.56 416 THR A N 1
ATOM 3143 C CA . THR A 1 416 ? 25.920 -10.171 5.112 1.00 89.56 416 THR A CA 1
ATOM 3144 C C . THR A 1 416 ? 24.503 -10.290 5.672 1.00 89.56 416 THR A C 1
ATOM 3146 O O . THR A 1 416 ? 24.356 -10.571 6.858 1.00 89.56 416 THR A O 1
ATOM 3149 N N . TRP A 1 417 ? 23.478 -10.159 4.825 1.00 89.69 417 TRP A N 1
ATOM 3150 C CA . TRP A 1 417 ? 22.072 -10.331 5.207 1.00 89.69 417 TRP A CA 1
ATOM 3151 C C . TRP A 1 417 ? 21.771 -11.752 5.709 1.00 89.69 417 TRP A C 1
ATOM 3153 O O . TRP A 1 417 ? 21.207 -11.938 6.787 1.00 89.69 417 TRP A O 1
ATOM 3163 N N . ASP A 1 418 ? 22.229 -12.768 4.978 1.00 90.12 418 ASP A N 1
ATOM 3164 C CA . ASP A 1 418 ? 22.119 -14.178 5.372 1.00 90.12 418 ASP A CA 1
ATOM 3165 C C . ASP A 1 418 ? 22.917 -14.465 6.657 1.00 90.12 418 ASP A C 1
ATOM 3167 O O . ASP A 1 418 ? 22.428 -15.103 7.586 1.00 90.12 418 ASP A O 1
ATOM 3171 N N . GLY A 1 419 ? 24.119 -13.891 6.790 1.00 87.94 419 GLY A N 1
ATOM 3172 C CA . GLY A 1 419 ? 24.927 -13.978 8.009 1.00 87.94 419 GLY A CA 1
ATOM 3173 C C . GLY A 1 419 ? 24.272 -13.361 9.254 1.00 87.94 419 GLY A C 1
ATOM 3174 O O . GLY A 1 419 ? 24.638 -13.733 10.372 1.00 87.94 419 GLY A O 1
ATOM 3175 N N . MET A 1 420 ? 23.302 -12.457 9.078 1.00 82.94 420 MET A N 1
ATOM 3176 C CA . MET A 1 420 ? 22.459 -11.916 10.153 1.00 82.94 420 MET A CA 1
ATOM 3177 C C . MET A 1 420 ? 21.286 -12.840 10.521 1.00 82.94 420 MET A C 1
ATOM 3179 O O . MET A 1 420 ? 20.613 -12.582 11.516 1.00 82.94 420 MET A O 1
ATOM 3183 N N . GLY A 1 421 ? 21.052 -13.915 9.761 1.00 84.31 421 GLY A N 1
ATOM 3184 C CA . GLY A 1 421 ? 19.943 -14.849 9.962 1.00 84.31 421 GLY A CA 1
ATOM 3185 C C . GLY A 1 421 ? 18.585 -14.301 9.523 1.00 84.31 421 GLY A C 1
ATOM 3186 O O . GLY A 1 421 ? 17.569 -14.794 9.998 1.00 84.31 421 GLY A O 1
ATOM 3187 N N . LEU A 1 422 ? 18.569 -13.277 8.663 1.00 84.56 422 LEU A N 1
ATOM 3188 C CA . LEU A 1 422 ? 17.347 -12.587 8.237 1.00 84.56 422 LEU A CA 1
ATOM 3189 C C . LEU A 1 422 ? 16.844 -13.034 6.864 1.00 84.56 422 LEU A C 1
ATOM 3191 O O . LEU A 1 422 ? 15.745 -12.660 6.482 1.00 84.56 422 LEU A O 1
ATOM 3195 N N . LEU A 1 423 ? 17.625 -13.824 6.120 1.00 91.62 423 LEU A N 1
ATOM 3196 C CA . LEU A 1 423 ? 17.219 -14.352 4.820 1.00 91.62 423 LEU A CA 1
ATOM 3197 C C . LEU A 1 423 ? 16.202 -15.494 4.996 1.00 91.62 423 LEU A C 1
ATOM 3199 O O . LEU A 1 423 ? 16.569 -16.666 5.071 1.00 91.62 423 LEU A O 1
ATOM 3203 N N . ASP A 1 424 ? 14.926 -15.131 5.046 1.00 91.69 424 ASP A N 1
ATOM 3204 C CA . ASP A 1 424 ? 13.774 -16.031 5.129 1.00 91.69 424 ASP A CA 1
ATOM 3205 C C . ASP A 1 424 ? 12.592 -15.508 4.283 1.00 91.69 424 ASP A C 1
ATOM 3207 O O . ASP A 1 424 ? 12.743 -14.574 3.491 1.00 91.69 424 ASP A O 1
ATOM 3211 N N . GLU A 1 425 ? 11.412 -16.111 4.436 1.00 92.62 425 GLU A N 1
ATOM 3212 C CA . GLU A 1 425 ? 10.207 -15.777 3.669 1.00 92.62 425 GLU A CA 1
ATOM 3213 C C . GLU A 1 425 ? 9.665 -14.364 3.914 1.00 92.62 425 GLU A C 1
ATOM 3215 O O . GLU A 1 425 ? 8.825 -13.893 3.150 1.00 92.62 425 GLU A O 1
ATOM 3220 N N . ARG A 1 426 ? 10.135 -13.670 4.954 1.00 89.69 426 ARG A N 1
ATOM 3221 C CA . ARG A 1 426 ? 9.781 -12.275 5.242 1.00 89.69 426 ARG A CA 1
ATOM 3222 C C . ARG A 1 426 ? 10.675 -11.305 4.478 1.00 89.69 426 ARG A C 1
ATOM 3224 O O . ARG A 1 426 ? 10.342 -10.127 4.376 1.00 89.69 426 ARG A O 1
ATOM 3231 N N . THR A 1 427 ? 11.799 -11.772 3.929 1.00 92.94 427 THR A N 1
ATOM 3232 C CA . THR A 1 427 ? 12.717 -10.936 3.150 1.00 92.94 427 THR A CA 1
ATOM 3233 C C . THR A 1 427 ? 12.176 -10.655 1.757 1.00 92.94 427 THR A C 1
ATOM 3235 O O . THR A 1 427 ? 12.016 -11.554 0.933 1.00 92.94 427 THR A O 1
ATOM 3238 N N . THR A 1 428 ? 12.045 -9.371 1.457 1.00 95.31 428 THR A N 1
ATOM 3239 C CA . THR A 1 428 ? 11.851 -8.825 0.123 1.00 95.31 428 THR A CA 1
ATOM 3240 C C . THR A 1 428 ? 13.020 -7.911 -0.207 1.00 95.31 428 THR A C 1
ATOM 3242 O O . THR A 1 428 ? 13.175 -6.828 0.359 1.00 95.31 428 THR A O 1
ATOM 3245 N N . ILE A 1 429 ? 13.871 -8.354 -1.128 1.00 96.62 429 ILE A N 1
ATOM 3246 C CA . ILE A 1 429 ? 14.987 -7.534 -1.591 1.00 96.62 429 ILE A CA 1
ATOM 3247 C C . ILE A 1 429 ? 14.534 -6.601 -2.706 1.00 96.62 429 ILE A C 1
ATOM 3249 O O . ILE A 1 429 ? 13.702 -6.966 -3.534 1.00 96.62 429 ILE A O 1
ATOM 3253 N N . ILE A 1 430 ? 15.129 -5.422 -2.759 1.00 96.31 430 ILE A N 1
ATOM 3254 C CA . ILE A 1 430 ? 14.926 -4.445 -3.820 1.00 96.31 430 ILE A CA 1
ATOM 3255 C C . ILE A 1 430 ? 16.189 -4.425 -4.690 1.00 96.31 430 ILE A C 1
ATOM 3257 O O . ILE A 1 430 ? 17.308 -4.416 -4.173 1.00 96.31 430 ILE A O 1
ATOM 3261 N N . HIS A 1 431 ? 15.997 -4.412 -6.011 1.00 96.94 431 HIS A N 1
ATOM 3262 C CA . HIS A 1 431 ? 17.018 -4.419 -7.066 1.00 96.94 431 HIS A CA 1
ATOM 3263 C C . HIS A 1 431 ? 17.663 -5.779 -7.353 1.00 96.94 431 HIS A C 1
ATOM 3265 O O . HIS A 1 431 ? 17.371 -6.351 -8.399 1.00 96.94 431 HIS A O 1
ATOM 3271 N N . GLY A 1 432 ? 18.562 -6.298 -6.504 1.00 96.62 432 GLY A N 1
ATOM 3272 C CA . GLY A 1 432 ? 19.235 -7.588 -6.748 1.00 96.62 432 GLY A CA 1
ATOM 3273 C C . GLY A 1 432 ? 20.019 -7.671 -8.072 1.00 96.62 432 GLY A C 1
ATOM 3274 O O . GLY A 1 432 ? 20.089 -8.735 -8.690 1.00 96.62 432 GLY A O 1
ATOM 3275 N N . VAL A 1 433 ? 20.593 -6.556 -8.539 1.00 97.44 433 VAL A N 1
ATOM 3276 C CA . VAL A 1 433 ? 21.185 -6.427 -9.888 1.00 97.44 433 VAL A CA 1
ATOM 3277 C C . VAL A 1 433 ? 22.294 -7.450 -10.198 1.00 97.44 433 VAL A C 1
ATOM 3279 O O . VAL A 1 433 ? 22.268 -8.020 -11.292 1.00 97.44 433 VAL A O 1
ATOM 3282 N N . PRO A 1 434 ? 23.263 -7.738 -9.303 1.00 97.06 434 PRO A N 1
ATOM 3283 C CA . PRO A 1 434 ? 24.419 -8.562 -9.651 1.00 97.06 434 PRO A CA 1
ATOM 3284 C C . PRO A 1 434 ? 24.161 -10.071 -9.497 1.00 97.06 434 PRO A C 1
ATOM 3286 O O . PRO A 1 434 ? 25.089 -10.867 -9.649 1.00 97.06 434 PRO A O 1
ATOM 3289 N N . TYR A 1 435 ? 22.938 -10.486 -9.156 1.00 98.00 435 TYR A N 1
ATOM 3290 C CA . TYR A 1 435 ? 22.641 -11.870 -8.786 1.00 98.00 435 TYR A CA 1
ATOM 3291 C C . TYR A 1 435 ? 22.685 -12.830 -9.972 1.00 98.00 435 TYR A C 1
ATOM 3293 O O . TYR A 1 435 ? 22.127 -12.587 -11.047 1.00 98.00 435 TYR A O 1
ATOM 3301 N N . GLY A 1 436 ? 23.330 -13.973 -9.741 1.00 97.25 436 GLY A N 1
ATOM 3302 C CA . GLY A 1 436 ? 23.370 -15.096 -10.661 1.00 97.25 436 GLY A CA 1
ATOM 3303 C C . GLY A 1 436 ? 22.602 -16.311 -10.134 1.00 97.25 436 GLY A C 1
ATOM 3304 O O . GLY A 1 436 ? 21.896 -16.247 -9.126 1.00 97.25 436 GLY A O 1
ATOM 3305 N N . PRO A 1 437 ? 22.757 -17.474 -10.795 1.00 98.00 437 PRO A N 1
ATOM 3306 C CA . PRO A 1 437 ? 22.047 -18.698 -10.424 1.00 98.00 437 PRO A CA 1
ATOM 3307 C C . PRO A 1 437 ? 22.238 -19.135 -8.964 1.00 98.00 437 PRO A C 1
ATOM 3309 O O . PRO A 1 437 ? 21.342 -19.753 -8.395 1.00 98.00 437 PRO A O 1
ATOM 3312 N N . THR A 1 438 ? 23.395 -18.838 -8.362 1.00 97.94 438 THR A N 1
ATOM 3313 C CA . THR A 1 438 ? 23.684 -19.179 -6.962 1.00 97.94 438 THR A CA 1
ATOM 3314 C C . THR A 1 438 ? 22.833 -18.349 -6.007 1.00 97.94 438 THR A C 1
ATOM 3316 O O . THR A 1 438 ? 22.223 -18.903 -5.096 1.00 97.94 438 THR A O 1
ATOM 3319 N N . GLU A 1 439 ? 22.764 -17.038 -6.220 1.00 98.25 439 GLU A N 1
ATOM 3320 C CA . GLU A 1 439 ? 22.020 -16.113 -5.366 1.00 98.25 439 GLU A CA 1
ATOM 3321 C C . GLU A 1 439 ? 20.514 -16.345 -5.503 1.00 98.25 439 GLU A C 1
ATOM 3323 O O . GLU A 1 439 ? 19.822 -16.476 -4.495 1.00 98.25 439 GLU A O 1
ATOM 3328 N N . TRP A 1 440 ? 20.012 -16.541 -6.729 1.00 98.56 440 TRP A N 1
ATOM 3329 C CA . TRP A 1 440 ? 18.600 -16.876 -6.946 1.00 98.56 440 TRP A CA 1
ATOM 3330 C C . TRP A 1 440 ? 18.191 -18.187 -6.275 1.00 98.56 440 TRP A C 1
ATOM 3332 O O . TRP A 1 440 ? 17.113 -18.265 -5.689 1.00 98.56 440 TRP A O 1
ATOM 3342 N N . ALA A 1 441 ? 19.057 -19.206 -6.297 1.00 98.44 441 ALA A N 1
ATOM 3343 C CA . ALA A 1 441 ? 18.797 -20.459 -5.593 1.00 98.44 441 ALA A CA 1
ATOM 3344 C C . ALA A 1 441 ? 18.731 -20.276 -4.067 1.00 98.44 441 ALA A C 1
ATOM 3346 O O . ALA A 1 441 ? 17.973 -20.986 -3.408 1.00 98.44 441 ALA A O 1
ATOM 3347 N N . ARG A 1 442 ? 19.496 -19.331 -3.501 1.00 97.88 442 ARG A N 1
ATOM 3348 C CA . ARG A 1 442 ? 19.442 -19.003 -2.067 1.00 97.88 442 ARG A CA 1
ATOM 3349 C C . ARG A 1 442 ? 18.143 -18.299 -1.703 1.00 97.88 442 ARG A C 1
ATOM 3351 O O . ARG A 1 442 ? 17.487 -18.738 -0.766 1.00 97.88 442 ARG A O 1
ATOM 3358 N N . LEU A 1 443 ? 17.747 -17.277 -2.466 1.00 98.00 443 LEU A N 1
ATOM 3359 C CA . LEU A 1 443 ? 16.474 -16.580 -2.252 1.00 98.00 443 LEU A CA 1
ATOM 3360 C C . LEU A 1 443 ? 15.295 -17.553 -2.333 1.00 98.00 443 LEU A C 1
ATOM 3362 O O . LEU A 1 443 ? 14.466 -17.592 -1.429 1.00 98.00 443 LEU A O 1
ATOM 3366 N N . ALA A 1 444 ? 15.264 -18.398 -3.366 1.00 98.25 444 ALA A N 1
ATOM 3367 C CA . ALA A 1 444 ? 14.210 -19.393 -3.531 1.00 98.25 444 ALA A CA 1
ATOM 3368 C C . ALA A 1 444 ? 14.177 -20.415 -2.383 1.00 98.25 444 ALA A C 1
ATOM 3370 O O . ALA A 1 444 ? 13.103 -20.769 -1.907 1.00 98.25 444 ALA A O 1
ATOM 3371 N N . ALA A 1 445 ? 15.341 -20.880 -1.913 1.00 98.06 445 ALA A N 1
ATOM 3372 C CA . ALA A 1 445 ? 15.418 -21.804 -0.781 1.00 98.06 445 ALA A CA 1
ATOM 3373 C C . ALA A 1 445 ? 14.946 -21.173 0.539 1.00 98.06 445 ALA A C 1
ATOM 3375 O O . ALA A 1 445 ? 14.427 -21.889 1.393 1.00 98.06 445 ALA A O 1
ATOM 3376 N N . ALA A 1 446 ? 15.124 -19.860 0.694 1.00 97.19 446 ALA A N 1
ATOM 3377 C CA . ALA A 1 446 ? 14.667 -19.096 1.848 1.00 97.19 446 ALA A CA 1
ATOM 3378 C C . ALA A 1 446 ? 13.180 -18.707 1.780 1.00 97.19 446 ALA A C 1
ATOM 3380 O O . ALA A 1 446 ? 12.612 -18.337 2.798 1.00 97.19 446 ALA A O 1
ATOM 3381 N N . GLY A 1 447 ? 12.552 -18.782 0.601 1.00 97.56 447 GLY A N 1
ATOM 3382 C CA . GLY A 1 447 ? 11.208 -18.243 0.372 1.00 97.56 447 GLY A CA 1
ATOM 3383 C C . GLY A 1 447 ? 11.175 -16.722 0.180 1.00 97.56 447 GLY A C 1
ATOM 3384 O O . GLY A 1 447 ? 10.092 -16.149 0.143 1.00 97.56 447 GLY A O 1
ATOM 3385 N N . ALA A 1 448 ? 12.336 -16.079 0.039 1.00 97.88 448 ALA A N 1
ATOM 3386 C CA . ALA A 1 448 ? 12.464 -14.635 -0.117 1.00 97.88 448 ALA A CA 1
ATOM 3387 C C . ALA A 1 448 ? 11.959 -14.142 -1.486 1.00 97.88 448 ALA A C 1
ATOM 3389 O O . ALA A 1 448 ? 11.818 -14.902 -2.455 1.00 97.88 448 ALA A O 1
ATOM 3390 N N . HIS A 1 449 ? 11.715 -12.840 -1.575 1.00 98.38 449 HIS A N 1
ATOM 3391 C CA . HIS A 1 449 ? 11.096 -12.185 -2.723 1.00 98.38 449 HIS A CA 1
ATOM 3392 C C . HIS A 1 449 ? 12.015 -11.128 -3.345 1.00 98.38 449 HIS A C 1
ATOM 3394 O O . HIS A 1 449 ? 12.929 -10.616 -2.697 1.00 98.38 449 HIS A O 1
ATOM 3400 N N . LEU A 1 450 ? 11.752 -10.791 -4.608 1.00 98.62 450 LEU A N 1
ATOM 3401 C CA . LEU A 1 450 ? 12.420 -9.719 -5.344 1.00 98.62 450 LEU A CA 1
ATOM 3402 C C . LEU A 1 450 ? 11.407 -8.639 -5.729 1.00 98.62 450 LEU A C 1
ATOM 3404 O O . LEU A 1 450 ? 10.392 -8.943 -6.354 1.00 98.62 450 LEU A O 1
ATOM 3408 N N . VAL A 1 451 ? 11.735 -7.386 -5.442 1.00 98.50 451 VAL A N 1
ATOM 3409 C CA . VAL A 1 451 ? 11.153 -6.209 -6.085 1.00 98.50 451 VAL A CA 1
ATOM 3410 C C . VAL A 1 451 ? 12.120 -5.723 -7.158 1.00 98.50 451 VAL A C 1
ATOM 3412 O O . VAL A 1 451 ? 13.270 -5.365 -6.888 1.00 98.50 451 VAL A O 1
ATOM 3415 N N . TRP A 1 452 ? 11.654 -5.784 -8.398 1.00 98.56 452 TRP A N 1
ATOM 3416 C CA . TRP A 1 452 ? 12.404 -5.441 -9.592 1.00 98.56 452 TRP A CA 1
ATOM 3417 C C . TRP A 1 452 ? 12.065 -4.017 -10.038 1.00 98.56 452 TRP A C 1
ATOM 3419 O O . TRP A 1 452 ? 10.902 -3.726 -10.305 1.00 98.56 452 TRP A O 1
ATOM 3429 N N . SER A 1 453 ? 13.088 -3.167 -10.162 1.00 97.81 453 SER A N 1
ATOM 3430 C CA . SER A 1 453 ? 12.952 -1.764 -10.591 1.00 97.81 453 SER A CA 1
ATOM 3431 C C . SER A 1 453 ? 13.840 -1.492 -11.811 1.00 97.81 453 SER A C 1
ATOM 3433 O O . SER A 1 453 ? 14.921 -0.896 -11.688 1.00 97.81 453 SER A O 1
ATOM 3435 N N . PRO A 1 454 ? 13.483 -2.048 -12.984 1.00 96.94 454 PRO A N 1
ATOM 3436 C CA . PRO A 1 454 ? 14.344 -2.043 -14.154 1.00 96.94 454 PRO A CA 1
ATOM 3437 C C . PRO A 1 454 ? 14.741 -0.662 -14.666 1.00 96.94 454 PRO A C 1
ATOM 3439 O O . PRO A 1 454 ? 15.889 -0.539 -15.091 1.00 96.94 454 PRO A O 1
ATOM 3442 N N . VAL A 1 455 ? 13.875 0.356 -14.642 1.00 94.50 455 VAL A N 1
ATOM 3443 C CA . VAL A 1 455 ? 14.239 1.701 -15.131 1.00 94.50 455 VAL A CA 1
ATOM 3444 C C . VAL A 1 455 ? 15.345 2.283 -14.256 1.00 94.50 455 VAL A C 1
ATOM 3446 O O . VAL A 1 455 ? 16.414 2.605 -14.774 1.00 94.50 455 VAL A O 1
ATOM 3449 N N . SER A 1 456 ? 15.144 2.284 -12.933 1.00 95.56 456 SER A N 1
ATOM 3450 C CA . SER A 1 456 ? 16.141 2.745 -11.954 1.00 95.56 456 SER A CA 1
ATOM 3451 C C . SER A 1 456 ? 17.467 2.006 -12.108 1.00 95.56 456 SER A C 1
ATOM 3453 O O . SER A 1 456 ? 18.528 2.620 -12.252 1.00 95.56 456 SER A O 1
ATOM 3455 N N . ASN A 1 457 ? 17.422 0.675 -12.199 1.00 97.06 457 ASN A N 1
ATOM 3456 C CA . ASN A 1 457 ? 18.625 -0.128 -12.395 1.00 97.06 457 ASN A CA 1
ATOM 3457 C C . ASN A 1 457 ? 19.341 0.191 -13.712 1.00 97.06 457 ASN A C 1
ATOM 3459 O O . ASN A 1 457 ? 20.568 0.296 -13.743 1.00 97.06 457 ASN A O 1
ATOM 3463 N N . TRP A 1 458 ? 18.593 0.342 -14.802 1.00 93.62 458 TRP A N 1
ATOM 3464 C CA . TRP A 1 458 ? 19.173 0.572 -16.117 1.00 93.62 458 TRP A CA 1
ATOM 3465 C C . TRP A 1 458 ? 19.798 1.961 -16.229 1.00 93.62 458 TRP A C 1
ATOM 3467 O O . TRP A 1 458 ? 20.923 2.075 -16.716 1.00 93.62 458 TRP A O 1
ATOM 3477 N N . VAL A 1 459 ? 19.107 2.995 -15.741 1.00 91.50 459 VAL A N 1
ATOM 3478 C CA . VAL A 1 459 ? 19.605 4.378 -15.712 1.00 91.50 459 VAL A CA 1
ATOM 3479 C C . VAL A 1 459 ? 20.873 4.478 -14.866 1.00 91.50 459 VAL A C 1
ATOM 3481 O O . VAL A 1 459 ? 21.858 5.071 -15.305 1.00 91.50 459 VAL A O 1
ATOM 3484 N N . LEU A 1 460 ? 20.889 3.859 -13.682 1.00 94.62 460 LEU A N 1
ATOM 3485 C CA . LEU A 1 460 ? 22.023 3.961 -12.765 1.00 94.62 460 LEU A CA 1
ATOM 3486 C C . LEU A 1 460 ? 23.187 3.040 -13.142 1.00 94.62 460 LEU A C 1
ATOM 3488 O O . LEU A 1 460 ? 24.337 3.448 -13.016 1.00 94.62 460 LEU A O 1
ATOM 3492 N N . TYR A 1 461 ? 22.940 1.818 -13.613 1.00 95.75 461 TYR A N 1
ATOM 3493 C CA . TYR A 1 461 ? 23.977 0.777 -13.715 1.00 95.75 461 TYR A CA 1
ATOM 3494 C C . TYR A 1 461 ? 24.162 0.193 -15.119 1.00 95.75 461 TYR A C 1
ATOM 3496 O O . TYR A 1 461 ? 25.094 -0.583 -15.341 1.00 95.75 461 TYR A O 1
ATOM 3504 N N . GLY A 1 462 ? 23.290 0.524 -16.076 1.00 92.81 462 GLY A N 1
ATOM 3505 C CA . GLY A 1 462 ? 23.305 -0.063 -17.423 1.00 92.81 462 GLY A CA 1
ATOM 3506 C C . GLY A 1 462 ? 22.983 -1.563 -17.450 1.00 92.81 462 GLY A C 1
ATOM 3507 O O . GLY A 1 462 ? 23.271 -2.245 -18.435 1.00 92.81 462 GLY A O 1
ATOM 3508 N N . ALA A 1 463 ? 22.430 -2.092 -16.359 1.00 93.19 463 ALA A N 1
ATOM 3509 C CA . ALA A 1 463 ? 22.056 -3.487 -16.178 1.00 93.19 463 ALA A CA 1
ATOM 3510 C C . ALA A 1 463 ? 20.885 -3.581 -15.193 1.00 93.19 463 ALA A C 1
ATOM 3512 O O . ALA A 1 463 ? 20.654 -2.670 -14.409 1.00 93.19 463 ALA A O 1
ATOM 3513 N N . THR A 1 464 ? 20.163 -4.699 -15.201 1.00 97.31 464 THR A N 1
ATOM 3514 C CA . THR A 1 464 ? 19.105 -4.985 -14.222 1.00 97.31 464 THR A CA 1
ATOM 3515 C C . THR A 1 464 ? 19.112 -6.464 -13.835 1.00 97.31 464 THR A C 1
ATOM 3517 O O . THR A 1 464 ? 19.786 -7.271 -14.487 1.00 97.31 464 THR A O 1
ATOM 3520 N N . ALA A 1 465 ? 18.374 -6.826 -12.784 1.00 97.75 465 ALA A N 1
ATOM 3521 C CA . ALA A 1 465 ? 18.244 -8.203 -12.326 1.00 97.75 465 ALA A CA 1
ATOM 3522 C C . ALA A 1 465 ? 17.777 -9.151 -13.441 1.00 97.75 465 ALA A C 1
ATOM 3524 O O . ALA A 1 465 ? 16.899 -8.841 -14.250 1.00 97.75 465 ALA A O 1
ATOM 3525 N N . ASN A 1 466 ? 18.345 -10.359 -13.463 1.00 97.44 466 ASN A N 1
ATOM 3526 C CA . ASN A 1 466 ? 17.963 -11.393 -14.420 1.00 97.44 466 ASN A CA 1
ATOM 3527 C C . ASN A 1 466 ? 16.678 -12.109 -13.973 1.00 97.44 466 ASN A C 1
ATOM 3529 O O . ASN A 1 466 ? 16.712 -13.211 -13.418 1.00 97.44 466 ASN A O 1
ATOM 3533 N N . VAL A 1 467 ? 15.535 -11.479 -14.235 1.00 98.44 467 VAL A N 1
ATOM 3534 C CA . VAL A 1 467 ? 14.210 -11.974 -13.832 1.00 98.44 467 VAL A CA 1
ATOM 3535 C C . VAL A 1 467 ? 13.872 -13.367 -14.383 1.00 98.44 467 VAL A C 1
ATOM 3537 O O . VAL A 1 467 ? 13.378 -14.188 -13.606 1.00 98.44 467 VAL A O 1
ATOM 3540 N N . PRO A 1 468 ? 14.184 -13.727 -15.648 1.00 98.44 468 PRO A N 1
ATOM 3541 C CA . PRO A 1 468 ? 13.975 -15.096 -16.119 1.00 98.44 468 PRO A CA 1
ATOM 3542 C C . PRO A 1 468 ? 14.700 -16.151 -15.274 1.00 98.44 468 PRO A C 1
ATOM 3544 O O . PRO A 1 468 ? 14.154 -17.231 -15.043 1.00 98.44 468 PRO A O 1
ATOM 3547 N N . GLN A 1 469 ? 15.911 -15.856 -14.787 1.00 98.19 469 GLN A N 1
ATOM 3548 C CA . GLN A 1 469 ? 16.631 -16.760 -13.884 1.00 98.19 469 GLN A CA 1
ATOM 3549 C C . GLN A 1 469 ? 16.011 -16.803 -12.486 1.00 98.19 469 GLN A C 1
ATOM 3551 O O . GLN A 1 469 ? 15.893 -17.895 -11.930 1.00 98.19 469 GLN A O 1
ATOM 3556 N N . ALA A 1 470 ? 15.585 -15.660 -11.943 1.00 98.44 470 ALA A N 1
ATOM 3557 C CA . ALA A 1 470 ? 14.921 -15.594 -10.643 1.00 98.44 470 ALA A CA 1
ATOM 3558 C C . ALA A 1 470 ? 13.635 -16.444 -10.624 1.00 98.44 470 ALA A C 1
ATOM 3560 O O . ALA A 1 470 ? 13.471 -17.313 -9.765 1.00 98.44 470 ALA A O 1
ATOM 3561 N N . ILE A 1 471 ? 12.773 -16.287 -11.634 1.00 97.88 471 ILE A N 1
ATOM 3562 C CA . ILE A 1 471 ? 11.535 -17.072 -11.770 1.00 97.88 471 ILE A CA 1
ATOM 3563 C C . ILE A 1 471 ? 11.848 -18.557 -11.973 1.00 97.88 471 ILE A C 1
ATOM 3565 O O . ILE A 1 471 ? 11.219 -19.409 -11.348 1.00 97.88 471 ILE A O 1
ATOM 3569 N N . ALA A 1 472 ? 12.838 -18.893 -12.810 1.00 98.00 472 ALA A N 1
ATOM 3570 C CA . ALA A 1 472 ? 13.243 -20.284 -13.024 1.00 98.00 472 ALA A CA 1
ATOM 3571 C C . ALA A 1 472 ? 13.787 -20.955 -11.749 1.00 98.00 472 ALA A C 1
ATOM 3573 O O . ALA A 1 472 ? 13.681 -22.175 -11.613 1.00 98.00 472 ALA A O 1
ATOM 3574 N N . ALA A 1 473 ? 14.353 -20.176 -10.822 1.00 98.44 473 ALA A N 1
ATOM 3575 C CA . ALA A 1 473 ? 14.776 -20.647 -9.507 1.00 98.44 473 ALA A CA 1
ATOM 3576 C C . ALA A 1 473 ? 13.610 -20.798 -8.512 1.00 98.44 473 ALA A C 1
ATOM 3578 O O . ALA A 1 473 ? 13.763 -21.515 -7.526 1.00 98.44 473 ALA A O 1
ATOM 3579 N N . GLY A 1 474 ? 12.453 -20.182 -8.778 1.00 97.88 474 GLY A N 1
ATOM 3580 C CA . GLY A 1 474 ? 11.277 -20.198 -7.904 1.00 97.88 474 GLY A CA 1
ATOM 3581 C C . GLY A 1 474 ? 11.119 -18.956 -7.023 1.00 97.88 474 GLY A C 1
ATOM 3582 O O . GLY A 1 474 ? 10.355 -18.999 -6.064 1.00 97.88 474 GLY A O 1
ATOM 3583 N N . VAL A 1 475 ? 11.824 -17.861 -7.325 1.00 98.69 475 VAL A N 1
ATOM 3584 C CA . VAL A 1 475 ? 11.692 -16.588 -6.600 1.00 98.69 475 VAL A CA 1
ATOM 3585 C C . VAL A 1 475 ? 10.397 -15.885 -7.015 1.00 98.69 475 VAL A C 1
ATOM 3587 O O . VAL A 1 475 ? 10.108 -15.759 -8.208 1.00 98.69 475 VAL A O 1
ATOM 3590 N N . ASN A 1 476 ? 9.624 -15.403 -6.038 1.00 98.69 476 ASN A N 1
ATOM 3591 C CA . ASN A 1 476 ? 8.502 -14.499 -6.293 1.00 98.69 476 ASN A CA 1
ATOM 3592 C C . ASN A 1 476 ? 9.039 -13.118 -6.692 1.00 98.69 476 ASN A C 1
ATOM 3594 O O . ASN A 1 476 ? 9.872 -12.559 -5.979 1.00 98.69 476 ASN A O 1
ATOM 3598 N N . VAL A 1 477 ? 8.549 -12.569 -7.804 1.00 98.81 477 VAL A N 1
ATOM 3599 C CA . VAL A 1 477 ? 8.999 -11.275 -8.330 1.00 98.81 477 VAL A CA 1
ATOM 3600 C C . VAL A 1 477 ? 7.814 -10.320 -8.428 1.00 98.81 477 VAL A C 1
ATOM 3602 O O . VAL A 1 477 ? 6.797 -10.649 -9.051 1.00 98.81 477 VAL A O 1
ATOM 3605 N N . ALA A 1 478 ? 7.977 -9.147 -7.827 1.00 98.56 478 ALA A N 1
ATOM 3606 C CA . ALA A 1 478 ? 7.117 -7.984 -7.967 1.00 98.56 478 ALA A CA 1
ATOM 3607 C C . ALA A 1 478 ? 7.857 -6.866 -8.724 1.00 98.56 478 ALA A C 1
ATOM 3609 O O . ALA A 1 478 ? 9.085 -6.890 -8.814 1.00 98.56 478 ALA A O 1
ATOM 3610 N N . LEU A 1 479 ? 7.121 -5.916 -9.295 1.00 98.44 479 LEU A N 1
ATOM 3611 C CA . LEU A 1 479 ? 7.663 -4.811 -10.092 1.00 98.44 479 LEU A CA 1
ATOM 3612 C C . LEU A 1 479 ? 7.395 -3.483 -9.379 1.00 98.44 479 LEU A C 1
ATOM 3614 O O . LEU A 1 479 ? 6.295 -3.304 -8.860 1.00 98.44 479 LEU A O 1
ATOM 3618 N N . SER A 1 480 ? 8.358 -2.561 -9.377 1.00 96.69 480 SER A N 1
ATOM 3619 C CA . SER A 1 480 ? 8.156 -1.210 -8.844 1.00 96.69 480 SER A CA 1
ATOM 3620 C C . SER A 1 480 ? 8.978 -0.144 -9.572 1.00 96.69 480 SER A C 1
ATOM 3622 O O . SER A 1 480 ? 10.047 -0.468 -10.091 1.00 96.69 480 SER A O 1
ATOM 3624 N N . PRO A 1 481 ? 8.546 1.129 -9.570 1.00 93.38 481 PRO A N 1
ATOM 3625 C CA . PRO A 1 481 ? 9.301 2.219 -10.179 1.00 93.38 481 PRO A CA 1
ATOM 3626 C C . PRO A 1 481 ? 10.481 2.705 -9.330 1.00 93.38 481 PRO A C 1
ATOM 3628 O O . PRO A 1 481 ? 11.358 3.365 -9.874 1.00 93.38 481 PRO A O 1
ATOM 3631 N N . ASP A 1 482 ? 10.525 2.390 -8.026 1.00 94.00 482 ASP A N 1
ATOM 3632 C CA . ASP A 1 482 ? 11.528 2.880 -7.063 1.00 94.00 482 ASP A CA 1
ATOM 3633 C C . ASP A 1 482 ? 11.409 4.398 -6.797 1.00 94.00 482 ASP A C 1
ATOM 3635 O O . ASP A 1 482 ? 10.807 4.819 -5.818 1.00 94.00 482 ASP A O 1
ATOM 3639 N N . TRP A 1 483 ? 11.873 5.278 -7.670 1.00 90.50 483 TRP A N 1
ATOM 3640 C CA . TRP A 1 483 ? 11.690 6.725 -7.488 1.00 90.50 483 TRP A CA 1
ATOM 3641 C C . TRP A 1 483 ? 11.880 7.430 -8.804 1.00 90.50 483 TRP A C 1
ATOM 3643 O O . TRP A 1 483 ? 12.744 7.049 -9.589 1.00 90.50 483 TRP A O 1
ATOM 3653 N N . THR A 1 484 ? 11.112 8.488 -9.058 1.00 88.75 484 THR A N 1
ATOM 3654 C CA . THR A 1 484 ? 11.163 9.115 -10.380 1.00 88.75 484 THR A CA 1
ATOM 3655 C C . THR A 1 484 ? 12.542 9.666 -10.775 1.00 88.75 484 THR A C 1
ATOM 3657 O O . THR A 1 484 ? 12.847 9.616 -11.955 1.00 88.75 484 THR A O 1
ATOM 3660 N N . PRO A 1 485 ? 13.431 10.124 -9.871 1.00 90.38 485 PRO A N 1
ATOM 3661 C CA . PRO A 1 485 ? 14.766 10.596 -10.256 1.00 90.38 485 PRO A CA 1
ATOM 3662 C C . PRO A 1 485 ? 15.660 9.598 -11.017 1.00 90.38 485 PRO A C 1
ATOM 3664 O O . PRO A 1 485 ? 16.579 10.044 -11.709 1.00 90.38 485 PRO A O 1
ATOM 3667 N N . SER A 1 486 ? 15.414 8.287 -10.932 1.00 91.69 486 SER A N 1
ATOM 3668 C CA . SER A 1 486 ? 16.063 7.294 -11.808 1.00 91.69 486 SER A CA 1
ATOM 3669 C C . SER A 1 486 ? 15.126 6.230 -12.379 1.00 91.69 486 SER A C 1
ATOM 3671 O O . SER A 1 486 ? 15.519 5.531 -13.307 1.00 91.69 486 SER A O 1
ATOM 3673 N N . GLY A 1 487 ? 13.913 6.088 -11.856 1.00 91.56 487 GLY A N 1
ATOM 3674 C CA . GLY A 1 487 ? 12.907 5.102 -12.245 1.00 91.56 487 GLY A CA 1
ATOM 3675 C C . GLY A 1 487 ? 11.724 5.687 -13.018 1.00 91.56 487 GLY A C 1
ATOM 3676 O O . GLY A 1 487 ? 11.707 6.873 -13.349 1.00 91.56 487 GLY A O 1
ATOM 3677 N N . ALA A 1 488 ? 10.726 4.867 -13.357 1.00 88.81 488 ALA A N 1
ATOM 3678 C CA . ALA A 1 488 ? 9.552 5.360 -14.075 1.00 88.81 488 ALA A CA 1
ATOM 3679 C C . ALA A 1 488 ? 8.684 6.310 -13.221 1.00 88.81 488 ALA A C 1
ATOM 3681 O O . ALA A 1 488 ? 8.727 6.280 -11.987 1.00 88.81 488 ALA A O 1
ATOM 3682 N N . PRO A 1 489 ? 7.846 7.147 -13.861 1.00 84.94 489 PRO A N 1
ATOM 3683 C CA . PRO A 1 489 ? 6.877 7.975 -13.143 1.00 84.94 489 PRO A CA 1
ATOM 3684 C C . PRO A 1 489 ? 5.758 7.165 -12.464 1.00 84.94 489 PRO A C 1
ATOM 3686 O O . PRO A 1 489 ? 5.168 7.661 -11.504 1.00 84.94 489 PRO A O 1
ATOM 3689 N N . ASP A 1 490 ? 5.455 5.957 -12.954 1.00 89.56 490 ASP A N 1
ATOM 3690 C CA . ASP A 1 490 ? 4.417 5.069 -12.425 1.00 89.56 490 ASP A CA 1
ATOM 3691 C C . ASP A 1 490 ? 4.612 3.597 -12.855 1.00 89.56 490 ASP A C 1
ATOM 3693 O O . ASP A 1 490 ? 5.492 3.271 -13.657 1.00 89.56 490 ASP A O 1
ATOM 3697 N N . LEU A 1 491 ? 3.780 2.695 -12.313 1.00 93.81 491 LEU A N 1
ATOM 3698 C CA . LEU A 1 491 ? 3.848 1.250 -12.571 1.00 93.81 491 LEU A CA 1
ATOM 3699 C C . LEU A 1 491 ? 3.539 0.847 -14.018 1.00 93.81 491 LEU A C 1
ATOM 3701 O O . LEU A 1 491 ? 4.048 -0.182 -14.467 1.00 93.81 491 LEU A O 1
ATOM 3705 N N . LEU A 1 492 ? 2.706 1.596 -14.746 1.00 93.06 492 LEU A N 1
ATOM 3706 C CA . LEU A 1 492 ? 2.372 1.250 -16.131 1.00 93.06 492 LEU A CA 1
ATOM 3707 C C . LEU A 1 492 ? 3.569 1.528 -17.044 1.00 93.06 492 LEU A C 1
ATOM 3709 O O . LEU A 1 492 ? 3.902 0.692 -17.888 1.00 93.06 492 LEU A O 1
ATOM 3713 N N . GLU A 1 493 ? 4.258 2.654 -16.851 1.00 89.56 493 GLU A N 1
ATOM 3714 C CA . GLU A 1 493 ? 5.488 2.949 -17.595 1.00 89.56 493 GLU A CA 1
ATOM 3715 C C . GLU A 1 493 ? 6.652 2.034 -17.181 1.00 89.56 493 GLU A C 1
ATOM 3717 O O . GLU A 1 493 ? 7.390 1.558 -18.051 1.00 89.56 493 GLU A O 1
ATOM 3722 N N . GLU A 1 494 ? 6.772 1.682 -15.895 1.00 93.69 494 GLU A N 1
ATOM 3723 C CA . GLU A 1 494 ? 7.752 0.681 -15.444 1.00 93.69 494 GLU A CA 1
ATOM 3724 C C . GLU A 1 494 ? 7.501 -0.677 -16.124 1.00 93.69 494 GLU A C 1
ATOM 3726 O O . GLU A 1 494 ? 8.425 -1.314 -16.636 1.00 93.69 494 GLU A O 1
ATOM 3731 N N . MET A 1 495 ? 6.234 -1.105 -16.208 1.00 94.75 495 MET A N 1
ATOM 3732 C CA . MET A 1 495 ? 5.835 -2.360 -16.855 1.00 94.75 495 MET A CA 1
ATOM 3733 C C . MET A 1 495 ? 6.147 -2.365 -18.352 1.00 94.75 495 MET A C 1
ATOM 3735 O O . MET A 1 495 ? 6.617 -3.376 -18.884 1.00 94.75 495 MET A O 1
ATOM 3739 N N . ARG A 1 496 ? 5.937 -1.241 -19.043 1.00 91.94 496 ARG A N 1
ATOM 3740 C CA . ARG A 1 496 ? 6.284 -1.101 -20.465 1.00 91.94 496 ARG A CA 1
ATOM 3741 C C . ARG A 1 496 ? 7.781 -1.246 -20.701 1.00 91.94 496 ARG A C 1
ATOM 3743 O O . ARG A 1 496 ? 8.177 -1.948 -21.632 1.00 91.94 496 ARG A O 1
ATOM 3750 N N . PHE A 1 497 ? 8.609 -0.637 -19.857 1.00 92.06 497 PHE A N 1
ATOM 3751 C CA . PHE A 1 497 ? 10.064 -0.783 -19.939 1.00 92.06 497 PHE A CA 1
ATOM 3752 C C . PHE A 1 497 ? 10.529 -2.203 -19.644 1.00 92.06 497 PHE A C 1
ATOM 3754 O O . PHE A 1 497 ? 11.373 -2.762 -20.345 1.00 92.06 497 PHE A O 1
ATOM 3761 N N . ALA A 1 498 ? 9.946 -2.808 -18.616 1.00 96.19 498 ALA A N 1
ATOM 3762 C CA . ALA A 1 498 ? 10.225 -4.173 -18.223 1.00 96.19 498 ALA A CA 1
ATOM 3763 C C . ALA A 1 498 ? 9.910 -5.165 -19.363 1.00 96.19 498 ALA A C 1
ATOM 3765 O O . ALA A 1 498 ? 10.694 -6.078 -19.642 1.00 96.19 498 ALA A O 1
ATOM 3766 N N . GLU A 1 499 ? 8.804 -4.955 -20.079 1.00 94.94 499 GLU A N 1
ATOM 3767 C CA . GLU A 1 499 ? 8.450 -5.727 -21.273 1.00 94.94 499 GLU A CA 1
ATOM 3768 C C . GLU A 1 499 ? 9.388 -5.456 -22.458 1.00 94.94 499 GLU A C 1
ATOM 3770 O O . GLU A 1 499 ? 9.682 -6.355 -23.254 1.00 94.94 499 GLU A O 1
ATOM 3775 N N . ASP A 1 500 ? 9.895 -4.235 -22.585 1.00 92.19 500 ASP A N 1
ATOM 3776 C CA . ASP A 1 500 ? 10.886 -3.912 -23.601 1.00 92.19 500 ASP A CA 1
ATOM 3777 C C . ASP A 1 500 ? 12.210 -4.659 -23.372 1.00 92.19 500 ASP A C 1
ATOM 3779 O O . ASP A 1 500 ? 12.738 -5.306 -24.286 1.00 92.19 500 ASP A O 1
ATOM 3783 N N . ILE A 1 501 ? 12.697 -4.674 -22.128 1.00 93.50 501 ILE A N 1
ATOM 3784 C CA . ILE A 1 501 ? 13.835 -5.507 -21.722 1.00 93.50 501 ILE A CA 1
ATOM 3785 C C . ILE A 1 501 ? 13.540 -6.978 -22.015 1.00 93.50 501 ILE A C 1
ATOM 3787 O O . ILE A 1 501 ? 14.377 -7.667 -22.603 1.00 93.50 501 ILE A O 1
ATOM 3791 N N . ASN A 1 502 ? 12.350 -7.465 -21.662 1.00 96.25 502 ASN A N 1
ATOM 3792 C CA . ASN A 1 502 ? 11.957 -8.848 -21.912 1.00 96.25 502 ASN A CA 1
ATOM 3793 C C . ASN A 1 502 ? 12.053 -9.215 -23.401 1.00 96.25 502 ASN A C 1
ATOM 3795 O O . ASN A 1 502 ? 12.666 -10.228 -23.752 1.00 96.25 502 ASN A O 1
ATOM 3799 N N . LYS A 1 503 ? 11.521 -8.379 -24.296 1.00 92.44 503 LYS A N 1
ATOM 3800 C CA . LYS A 1 503 ? 11.584 -8.596 -25.750 1.00 92.44 503 LYS A CA 1
ATOM 3801 C C . LYS A 1 503 ? 13.014 -8.568 -26.283 1.00 92.44 503 LYS A C 1
ATOM 3803 O O . LYS A 1 503 ? 13.399 -9.471 -27.031 1.00 92.44 503 LYS A O 1
ATOM 3808 N N . ASN A 1 504 ? 13.796 -7.562 -25.899 1.00 91.69 504 ASN A N 1
ATOM 3809 C CA . ASN A 1 504 ? 15.097 -7.290 -26.513 1.00 91.69 504 ASN A CA 1
ATOM 3810 C C . ASN A 1 504 ? 16.250 -8.097 -25.904 1.00 91.69 504 ASN A C 1
ATOM 3812 O O . ASN A 1 504 ? 17.157 -8.507 -26.627 1.00 91.69 504 ASN A O 1
ATOM 3816 N N . GLN A 1 505 ? 16.216 -8.357 -24.596 1.00 91.81 505 GLN A N 1
ATOM 3817 C CA . GLN A 1 505 ? 17.277 -9.074 -23.880 1.00 91.81 505 GLN A CA 1
ATOM 3818 C C . GLN A 1 505 ? 16.937 -10.549 -23.654 1.00 91.81 505 GLN A C 1
ATOM 3820 O O . GLN A 1 505 ? 17.835 -11.395 -23.640 1.00 91.81 505 GLN A O 1
ATOM 3825 N N . TRP A 1 506 ? 15.653 -10.882 -23.481 1.00 95.56 506 TRP A N 1
ATOM 3826 C CA . TRP A 1 506 ? 15.218 -12.212 -23.032 1.00 95.56 506 TRP A CA 1
ATOM 3827 C C . TRP A 1 506 ? 14.289 -12.933 -24.016 1.00 95.56 506 TRP A C 1
ATOM 3829 O O . TRP A 1 506 ? 13.703 -13.959 -23.674 1.00 95.56 506 TRP A O 1
ATOM 3839 N N . ALA A 1 507 ? 14.198 -12.434 -25.254 1.00 94.38 507 ALA A N 1
ATOM 3840 C CA . ALA A 1 507 ? 13.408 -13.013 -26.342 1.00 94.38 507 ALA A CA 1
ATOM 3841 C C . ALA A 1 507 ? 11.913 -13.208 -26.009 1.00 94.38 507 ALA A C 1
ATOM 3843 O O . ALA A 1 507 ? 11.275 -14.114 -26.549 1.00 94.38 507 ALA A O 1
ATOM 3844 N N . GLY A 1 508 ? 11.359 -12.364 -25.133 1.00 94.06 508 GLY A N 1
ATOM 3845 C CA . GLY A 1 508 ? 9.946 -12.385 -24.754 1.00 94.06 508 GLY A CA 1
ATOM 3846 C C . GLY A 1 508 ? 9.556 -13.579 -23.879 1.00 94.06 508 GLY A C 1
ATOM 3847 O O . GLY A 1 508 ? 8.460 -14.110 -24.030 1.00 94.06 508 GLY A O 1
ATOM 3848 N N . VAL A 1 509 ? 10.461 -14.068 -23.025 1.00 97.38 509 VAL A N 1
ATOM 3849 C CA . VAL A 1 509 ? 10.207 -15.244 -22.173 1.00 97.38 509 VAL A CA 1
ATOM 3850 C C . VAL A 1 509 ? 9.220 -14.966 -21.034 1.00 97.38 509 VAL A C 1
ATOM 3852 O O . VAL A 1 509 ? 8.529 -15.887 -20.599 1.00 97.38 509 VAL A O 1
ATOM 3855 N N . LEU A 1 510 ? 9.148 -13.725 -20.543 1.00 97.94 510 LEU A N 1
ATOM 3856 C CA . LEU A 1 510 ? 8.158 -13.317 -19.546 1.00 97.94 510 LEU A CA 1
ATOM 3857 C C . LEU A 1 510 ? 6.806 -13.117 -20.234 1.00 97.94 510 LEU A C 1
ATOM 3859 O O . LEU A 1 510 ? 6.740 -12.493 -21.293 1.00 97.94 510 LEU A O 1
ATOM 3863 N N . THR A 1 511 ? 5.743 -13.676 -19.657 1.00 97.88 511 THR A N 1
ATOM 3864 C CA . THR A 1 511 ? 4.402 -13.645 -20.254 1.00 97.88 511 THR A CA 1
ATOM 3865 C C . THR A 1 511 ? 3.590 -12.451 -19.750 1.00 97.88 511 THR A C 1
ATOM 3867 O O . THR A 1 511 ? 3.898 -11.909 -18.687 1.00 97.88 511 THR A O 1
ATOM 3870 N N . PRO A 1 512 ? 2.513 -12.053 -20.444 1.00 97.94 512 PRO A N 1
ATOM 3871 C CA . PRO A 1 512 ? 1.621 -11.009 -19.948 1.00 97.94 512 PRO A CA 1
ATOM 3872 C C . PRO A 1 512 ? 1.053 -11.276 -18.548 1.00 97.94 512 PRO A C 1
ATOM 3874 O O . PRO A 1 512 ? 0.970 -10.370 -17.719 1.00 97.94 512 PRO A O 1
ATOM 3877 N N . GLU A 1 513 ? 0.739 -12.533 -18.233 1.00 98.06 513 GLU A N 1
ATOM 3878 C CA . GLU A 1 513 ? 0.285 -12.946 -16.903 1.00 98.06 513 GLU A CA 1
ATOM 3879 C C . GLU A 1 513 ? 1.342 -12.692 -15.825 1.00 98.06 513 GLU A C 1
ATOM 3881 O O . GLU A 1 513 ? 0.985 -12.369 -14.692 1.00 98.06 513 GLU A O 1
ATOM 3886 N N . PHE A 1 514 ? 2.633 -12.840 -16.149 1.00 98.25 514 PHE A N 1
ATOM 3887 C CA . PHE A 1 514 ? 3.709 -12.509 -15.218 1.00 98.25 514 PHE A CA 1
ATOM 3888 C C . PHE A 1 514 ? 3.670 -11.023 -14.853 1.00 98.25 514 PHE A C 1
ATOM 3890 O O . PHE A 1 514 ? 3.665 -10.705 -13.666 1.00 98.25 514 PHE A O 1
ATOM 3897 N N . PHE A 1 515 ? 3.583 -10.136 -15.847 1.00 98.56 515 PHE A N 1
ATOM 3898 C CA . PHE A 1 515 ? 3.546 -8.692 -15.610 1.00 98.56 515 PHE A CA 1
ATOM 3899 C C . PHE A 1 515 ? 2.312 -8.269 -14.815 1.00 98.56 515 PHE A C 1
ATOM 3901 O O . PHE A 1 515 ? 2.424 -7.494 -13.870 1.00 98.56 515 PHE A O 1
ATOM 3908 N N . ALA A 1 516 ? 1.143 -8.831 -15.130 1.00 98.44 516 ALA A N 1
ATOM 3909 C CA . ALA A 1 516 ? -0.065 -8.568 -14.356 1.00 98.44 516 ALA A CA 1
ATOM 3910 C C . ALA A 1 516 ? 0.087 -9.026 -12.896 1.00 98.44 516 ALA A C 1
ATOM 3912 O O . ALA A 1 516 ? -0.258 -8.286 -11.975 1.00 98.44 516 ALA A O 1
ATOM 3913 N N . LYS A 1 517 ? 0.649 -10.221 -12.660 1.00 98.56 517 LYS A N 1
ATOM 3914 C CA . LYS A 1 517 ? 0.911 -10.729 -11.305 1.00 98.56 517 LYS A CA 1
ATOM 3915 C C . LYS A 1 517 ? 1.928 -9.880 -10.550 1.00 98.56 517 LYS A C 1
ATOM 3917 O O . LYS A 1 517 ? 1.723 -9.644 -9.360 1.00 98.56 517 LYS A O 1
ATOM 3922 N N . SER A 1 518 ? 2.997 -9.419 -11.207 1.00 98.75 518 SER A N 1
ATOM 3923 C CA . SER A 1 518 ? 4.086 -8.669 -10.564 1.00 98.75 518 SER A CA 1
ATOM 3924 C C . SER A 1 518 ? 3.643 -7.336 -9.964 1.00 98.75 518 SER A C 1
ATOM 3926 O O . SER A 1 518 ? 4.324 -6.839 -9.078 1.00 98.75 518 SER A O 1
ATOM 3928 N N . VAL A 1 519 ? 2.507 -6.789 -10.405 1.00 98.44 519 VAL A N 1
ATOM 3929 C CA . VAL A 1 519 ? 1.904 -5.559 -9.857 1.00 98.44 519 VAL A CA 1
ATOM 3930 C C . VAL A 1 519 ? 0.592 -5.807 -9.098 1.00 98.44 519 VAL A C 1
ATOM 3932 O O . VAL A 1 519 ? -0.078 -4.858 -8.715 1.00 98.44 519 VAL A O 1
ATOM 3935 N N . THR A 1 520 ? 0.193 -7.068 -8.891 1.00 98.62 520 THR A N 1
ATOM 3936 C CA . THR A 1 520 ? -1.018 -7.444 -8.134 1.00 98.62 520 THR A CA 1
ATOM 3937 C C . THR A 1 520 ? -0.696 -8.553 -7.127 1.00 98.62 520 THR A C 1
ATOM 3939 O O . THR A 1 520 ? -0.091 -8.290 -6.091 1.00 98.62 520 THR A O 1
ATOM 3942 N N . SER A 1 521 ? -1.033 -9.812 -7.418 1.00 98.12 521 SER A N 1
ATOM 3943 C CA . SER A 1 521 ? -0.939 -10.929 -6.473 1.00 98.12 521 SER A CA 1
ATOM 3944 C C . SER A 1 521 ? 0.486 -11.201 -5.977 1.00 98.12 521 SER A C 1
ATOM 3946 O O . SER A 1 521 ? 0.673 -11.537 -4.810 1.00 98.12 521 SER A O 1
ATOM 3948 N N . ASN A 1 522 ? 1.509 -11.057 -6.830 1.00 98.38 522 ASN A N 1
ATOM 3949 C CA . ASN A 1 522 ? 2.901 -11.262 -6.410 1.00 98.38 522 ASN A CA 1
ATOM 3950 C C . ASN A 1 522 ? 3.407 -10.104 -5.550 1.00 98.38 522 ASN A C 1
ATOM 3952 O O . ASN A 1 522 ? 4.189 -10.348 -4.632 1.00 98.38 522 ASN A O 1
ATOM 3956 N N . ALA A 1 523 ? 2.971 -8.874 -5.839 1.00 97.81 523 ALA A N 1
ATOM 3957 C CA . ALA A 1 523 ? 3.283 -7.706 -5.023 1.00 97.81 523 ALA A CA 1
ATOM 3958 C C . ALA A 1 523 ? 2.629 -7.839 -3.642 1.00 97.81 523 ALA A C 1
ATOM 3960 O O . ALA A 1 523 ? 3.324 -7.752 -2.633 1.00 97.81 523 ALA A O 1
ATOM 3961 N N . ALA A 1 524 ? 1.343 -8.201 -3.584 1.00 95.69 524 ALA A N 1
ATOM 3962 C CA . ALA A 1 524 ? 0.656 -8.496 -2.327 1.00 95.69 524 ALA A CA 1
ATOM 3963 C C . ALA A 1 524 ? 1.353 -9.614 -1.533 1.00 95.69 524 ALA A C 1
ATOM 3965 O O . ALA A 1 524 ? 1.484 -9.522 -0.313 1.00 95.69 524 ALA A O 1
ATOM 3966 N N . PHE A 1 525 ? 1.851 -10.654 -2.215 1.00 95.62 525 PHE A N 1
ATOM 3967 C CA . PHE A 1 525 ? 2.605 -11.723 -1.563 1.00 95.62 525 PHE A CA 1
ATOM 3968 C C . PHE A 1 525 ? 3.958 -11.252 -1.025 1.00 95.62 525 PHE A C 1
ATOM 3970 O O . PHE A 1 525 ? 4.254 -11.496 0.142 1.00 95.62 525 PHE A O 1
ATOM 3977 N N . ALA A 1 526 ? 4.732 -10.522 -1.834 1.00 95.50 526 ALA A N 1
ATOM 3978 C CA . ALA A 1 526 ? 6.020 -9.966 -1.427 1.00 95.50 526 ALA A CA 1
ATOM 3979 C C . ALA A 1 526 ? 5.891 -9.024 -0.222 1.00 95.50 526 ALA A C 1
ATOM 3981 O O . ALA A 1 526 ? 6.810 -8.909 0.584 1.00 95.50 526 ALA A O 1
ATOM 3982 N N . MET A 1 527 ? 4.739 -8.370 -0.100 1.00 90.81 527 MET A N 1
ATOM 3983 C CA . MET A 1 527 ? 4.427 -7.424 0.962 1.00 90.81 527 MET A CA 1
ATOM 3984 C C . MET A 1 527 ? 3.636 -8.041 2.124 1.00 90.81 527 MET A C 1
ATOM 3986 O O . MET A 1 527 ? 3.267 -7.325 3.044 1.00 90.81 527 MET A O 1
ATOM 3990 N N . GLY A 1 528 ? 3.353 -9.346 2.131 1.00 87.81 528 GLY A N 1
ATOM 3991 C CA . GLY A 1 528 ? 2.665 -9.986 3.262 1.00 87.81 528 GLY A CA 1
ATOM 3992 C C . GLY A 1 528 ? 1.180 -9.661 3.413 1.00 87.81 528 GLY A C 1
ATOM 3993 O O . GLY A 1 528 ? 0.609 -9.960 4.448 1.00 87.81 528 GLY A O 1
ATOM 3994 N N . ILE A 1 529 ? 0.541 -9.103 2.387 1.00 87.81 529 ILE A N 1
ATOM 3995 C CA . ILE A 1 529 ? -0.868 -8.661 2.408 1.00 87.81 529 ILE A CA 1
ATOM 3996 C C . ILE A 1 529 ? -1.751 -9.453 1.432 1.00 87.81 529 ILE A C 1
ATOM 3998 O O . ILE A 1 529 ? -2.845 -9.028 1.063 1.00 87.81 529 ILE A O 1
ATOM 4002 N N . LYS A 1 530 ? -1.278 -10.629 1.001 1.00 90.81 530 LYS A N 1
ATOM 4003 C CA . LYS A 1 530 ? -1.943 -11.516 0.023 1.00 90.81 530 LYS A CA 1
ATOM 4004 C C . LYS A 1 530 ? -3.352 -11.971 0.423 1.00 90.81 530 LYS A C 1
ATOM 4006 O O . LYS A 1 530 ? -4.116 -12.367 -0.450 1.00 90.81 530 LYS A O 1
ATOM 4011 N N . ASP A 1 531 ? -3.649 -11.965 1.723 1.00 86.00 531 ASP A N 1
ATOM 4012 C CA . ASP A 1 531 ? -4.931 -12.409 2.281 1.00 86.00 531 ASP A CA 1
ATOM 4013 C C . ASP A 1 531 ? -5.939 -11.254 2.406 1.00 86.00 531 ASP A C 1
ATOM 4015 O O . ASP A 1 531 ? -7.082 -11.475 2.790 1.00 86.00 531 ASP A O 1
ATOM 4019 N N . ARG A 1 532 ? -5.520 -10.030 2.053 1.00 84.56 532 ARG A N 1
ATOM 4020 C CA . ARG A 1 532 ? -6.344 -8.817 2.064 1.00 84.56 532 ARG A CA 1
ATOM 4021 C C . ARG A 1 532 ? -6.593 -8.242 0.675 1.00 84.56 532 ARG A C 1
ATOM 4023 O O . ARG A 1 532 ? -7.681 -7.752 0.405 1.00 84.56 532 ARG A O 1
ATOM 4030 N N . THR A 1 533 ? -5.587 -8.271 -0.201 1.00 90.38 533 THR A N 1
ATOM 4031 C CA . THR A 1 533 ? -5.621 -7.582 -1.502 1.00 90.38 533 THR A CA 1
ATOM 4032 C C . THR A 1 533 ? -4.814 -8.326 -2.581 1.00 90.38 533 THR A C 1
ATOM 4034 O O . THR A 1 533 ? -4.334 -9.444 -2.384 1.00 90.38 533 THR A O 1
ATOM 4037 N N . GLY A 1 534 ? -4.671 -7.717 -3.761 1.00 94.38 534 GLY A N 1
ATOM 4038 C CA . GLY A 1 534 ? -3.948 -8.256 -4.917 1.00 94.38 534 GLY A CA 1
ATOM 4039 C C . GLY A 1 534 ? -4.753 -9.267 -5.736 1.00 94.38 534 GLY A C 1
ATOM 4040 O O . GLY A 1 534 ? -4.232 -9.812 -6.710 1.00 94.38 534 GLY A O 1
ATOM 4041 N N . GLN A 1 535 ? -6.009 -9.517 -5.353 1.00 97.25 535 GLN A N 1
ATOM 4042 C CA . GLN A 1 535 ? -6.969 -10.397 -6.021 1.00 97.25 535 GLN A CA 1
ATOM 4043 C C . GLN A 1 535 ? -8.389 -9.832 -5.867 1.00 97.25 535 GLN A C 1
ATOM 4045 O O . GLN A 1 535 ? -8.687 -9.174 -4.876 1.00 97.25 535 GLN A O 1
ATOM 4050 N N . ILE A 1 536 ? -9.280 -10.131 -6.818 1.00 98.12 536 ILE A N 1
ATOM 4051 C CA . ILE A 1 536 ? -10.719 -9.865 -6.681 1.00 98.12 536 ILE A CA 1
ATOM 4052 C C . ILE A 1 536 ? -11.365 -11.112 -6.076 1.00 98.12 536 ILE A C 1
ATOM 4054 O O . ILE A 1 536 ? -11.602 -12.102 -6.775 1.00 98.12 536 ILE A O 1
ATOM 4058 N N . SER A 1 537 ? -11.628 -11.070 -4.772 1.00 96.44 537 SER A N 1
ATOM 4059 C CA . SER A 1 537 ? -12.257 -12.154 -4.013 1.00 96.44 537 SER A CA 1
ATOM 4060 C C . SER A 1 537 ? -13.198 -11.588 -2.953 1.00 96.44 537 SER A C 1
ATOM 4062 O O . SER A 1 537 ? -12.992 -10.486 -2.464 1.00 96.44 537 SER A O 1
ATOM 4064 N N . VAL A 1 538 ? -14.232 -12.346 -2.585 1.00 95.88 538 VAL A N 1
ATOM 4065 C CA . VAL A 1 538 ? -15.095 -11.982 -1.451 1.00 95.88 538 VAL A CA 1
ATOM 4066 C C . VAL A 1 538 ? -14.262 -11.9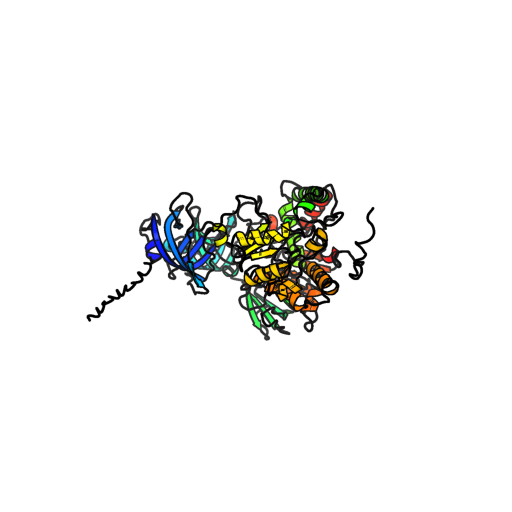76 -0.165 1.00 95.88 538 VAL A C 1
ATOM 4068 O O . VAL A 1 538 ? -13.439 -12.880 0.010 1.00 95.88 538 VAL A O 1
ATOM 4071 N N . GLY A 1 539 ? -14.469 -10.989 0.707 1.00 85.38 539 GLY A N 1
ATOM 4072 C CA . GLY A 1 539 ? -13.685 -10.800 1.932 1.00 85.38 539 GLY A CA 1
ATOM 4073 C C . GLY A 1 539 ? -12.442 -9.924 1.770 1.00 85.38 539 GLY A C 1
ATOM 4074 O O . GLY A 1 539 ? -11.784 -9.632 2.760 1.00 85.38 539 GLY A O 1
ATOM 4075 N N . PHE A 1 540 ? -12.081 -9.550 0.538 1.00 89.62 540 PHE A N 1
ATOM 4076 C CA . PHE A 1 540 ? -10.882 -8.754 0.264 1.00 89.62 540 PHE A CA 1
ATOM 4077 C C . PHE A 1 540 ? -11.213 -7.261 0.283 1.00 89.62 540 PHE A C 1
ATOM 4079 O O . PHE A 1 540 ? -12.341 -6.858 -0.027 1.00 89.62 540 PHE A O 1
ATOM 4086 N N . ASP A 1 541 ? -10.200 -6.447 0.580 1.00 85.62 541 ASP A N 1
ATOM 4087 C CA . ASP A 1 541 ? -10.261 -4.993 0.474 1.00 85.62 541 ASP A CA 1
ATOM 4088 C C . ASP A 1 541 ? -10.688 -4.608 -0.957 1.00 85.62 541 ASP A C 1
ATOM 4090 O O . ASP A 1 541 ? -10.168 -5.129 -1.950 1.00 85.62 541 ASP A O 1
ATOM 4094 N N . ALA A 1 542 ? -11.643 -3.685 -1.082 1.00 90.81 542 ALA A N 1
ATOM 4095 C CA . ALA A 1 542 ? -12.159 -3.190 -2.358 1.00 90.81 542 ALA A CA 1
ATOM 4096 C C . ALA A 1 542 ? -11.204 -2.167 -3.001 1.00 90.81 542 ALA A C 1
ATOM 4098 O O . ALA A 1 542 ? -11.577 -1.030 -3.302 1.00 90.81 542 ALA A O 1
ATOM 4099 N N . ASP A 1 543 ? -9.972 -2.609 -3.222 1.00 92.75 543 ASP A N 1
ATOM 4100 C CA . ASP A 1 543 ? -8.934 -1.937 -3.988 1.00 92.75 543 ASP A CA 1
ATOM 4101 C C . ASP A 1 543 ? -8.990 -2.433 -5.431 1.00 92.75 543 ASP A C 1
ATOM 4103 O O . ASP A 1 543 ? -8.655 -3.583 -5.732 1.00 92.75 543 ASP A O 1
ATOM 4107 N N . ILE A 1 544 ? -9.472 -1.583 -6.335 1.00 98.12 544 ILE A N 1
ATOM 4108 C CA . ILE A 1 544 ? -9.854 -1.982 -7.692 1.00 98.12 544 ILE A CA 1
ATOM 4109 C C . ILE A 1 544 ? -9.330 -0.970 -8.703 1.00 98.12 544 ILE A C 1
ATOM 4111 O O . ILE A 1 544 ? -9.511 0.237 -8.550 1.00 98.12 544 ILE A O 1
ATOM 4115 N N . ALA A 1 545 ? -8.765 -1.475 -9.795 1.00 98.50 545 ALA A N 1
ATOM 4116 C CA . ALA A 1 545 ? -8.413 -0.685 -10.964 1.00 98.50 545 ALA A CA 1
ATOM 4117 C C . ALA A 1 545 ? -9.183 -1.188 -12.186 1.00 98.50 545 ALA A C 1
ATOM 4119 O O . ALA A 1 545 ? -9.213 -2.382 -12.490 1.00 98.50 545 ALA A O 1
ATOM 4120 N N . VAL A 1 546 ? -9.822 -0.269 -12.904 1.00 98.69 546 VAL A N 1
ATOM 4121 C CA . VAL A 1 546 ? -10.552 -0.566 -14.133 1.00 98.69 546 VAL A CA 1
ATOM 4122 C C . VAL A 1 546 ? -9.792 -0.009 -15.321 1.00 98.69 546 VAL A C 1
ATOM 4124 O O . VAL A 1 546 ? -9.557 1.197 -15.409 1.00 98.69 546 VAL A O 1
ATOM 4127 N N . PHE A 1 547 ? -9.511 -0.869 -16.294 1.00 98.00 547 PHE A N 1
ATOM 4128 C CA . PHE A 1 547 ? -8.844 -0.498 -17.537 1.00 98.00 547 PHE A CA 1
ATOM 4129 C C . PHE A 1 547 ? -9.770 -0.708 -18.735 1.00 98.00 547 PHE A C 1
ATOM 4131 O O . PHE A 1 547 ? -10.527 -1.676 -18.807 1.00 98.00 547 PHE A O 1
ATOM 4138 N N . SER A 1 548 ? -9.706 0.187 -19.716 1.00 95.25 548 SER A N 1
ATOM 4139 C CA . SER A 1 548 ? -10.262 -0.094 -21.044 1.00 95.25 548 SER A CA 1
ATOM 4140 C C . SER A 1 548 ? -9.410 -1.153 -21.759 1.00 95.25 548 SER A C 1
ATOM 4142 O O . SER A 1 548 ? -8.185 -1.098 -21.702 1.00 95.25 548 SER A O 1
ATOM 4144 N N . GLY A 1 549 ? -10.036 -2.127 -22.427 1.00 93.81 549 GLY A N 1
ATOM 4145 C CA . GLY A 1 549 ? -9.301 -3.228 -23.054 1.00 93.81 549 GLY A CA 1
ATOM 4146 C C . GLY A 1 549 ? -10.191 -4.322 -23.639 1.00 93.81 549 GLY A C 1
ATOM 4147 O O . GLY A 1 549 ? -11.409 -4.295 -23.471 1.00 93.81 549 GLY A O 1
ATOM 4148 N N . ASP A 1 550 ? -9.572 -5.275 -24.341 1.00 93.50 550 ASP A N 1
ATOM 4149 C CA . ASP A 1 550 ? -10.243 -6.479 -24.845 1.00 93.50 550 ASP A CA 1
ATOM 4150 C C . ASP A 1 550 ? -10.191 -7.591 -23.778 1.00 93.50 550 ASP A C 1
ATOM 4152 O O . ASP A 1 550 ? -9.091 -8.021 -23.414 1.00 93.50 550 ASP A O 1
ATOM 4156 N N . PRO A 1 551 ? -11.337 -8.100 -23.286 1.00 93.25 551 PRO A N 1
ATOM 4157 C CA . PRO A 1 551 ? -11.366 -9.187 -22.305 1.00 93.25 551 PRO A CA 1
ATOM 4158 C C . PRO A 1 551 ? -10.831 -10.522 -22.837 1.00 93.25 551 PRO A C 1
ATOM 4160 O O . PRO A 1 551 ? -10.597 -11.435 -22.047 1.00 93.25 551 PRO A O 1
ATOM 4163 N N . ALA A 1 552 ? -10.622 -10.668 -24.151 1.00 95.31 552 ALA A N 1
ATOM 4164 C CA . ALA A 1 552 ? -9.960 -11.839 -24.723 1.00 95.31 552 ALA A CA 1
ATOM 4165 C C . ALA A 1 552 ? -8.436 -11.853 -24.493 1.00 95.31 552 ALA A C 1
ATOM 4167 O O . ALA A 1 552 ? -7.831 -12.922 -24.557 1.00 95.31 552 ALA A O 1
ATOM 4168 N N . THR A 1 553 ? -7.828 -10.691 -24.239 1.00 97.00 553 THR A N 1
ATOM 4169 C CA . THR A 1 553 ? -6.386 -10.512 -23.983 1.00 97.00 553 THR A CA 1
ATOM 4170 C C . THR A 1 553 ? -6.184 -9.497 -22.849 1.00 97.00 553 THR A C 1
ATOM 4172 O O . THR A 1 553 ? -5.659 -8.400 -23.073 1.00 97.00 553 THR A O 1
ATOM 4175 N N . PRO A 1 554 ? -6.689 -9.793 -21.636 1.00 97.56 554 PRO A N 1
ATOM 4176 C CA . PRO A 1 554 ? -6.793 -8.795 -20.578 1.00 97.56 554 PRO A CA 1
ATOM 4177 C C . PRO A 1 554 ? -5.426 -8.369 -20.035 1.00 97.56 554 PRO A C 1
ATOM 4179 O O . PRO A 1 554 ? -5.236 -7.211 -19.675 1.00 97.56 554 PRO A O 1
ATOM 4182 N N . TYR A 1 555 ? -4.461 -9.285 -19.999 1.00 98.06 555 TYR A N 1
ATOM 4183 C CA . TYR A 1 555 ? -3.119 -9.015 -19.489 1.00 98.06 555 TYR A CA 1
ATOM 4184 C C . TYR A 1 555 ? -2.315 -8.152 -20.461 1.00 98.06 555 TYR A C 1
ATOM 4186 O O . TYR A 1 555 ? -1.659 -7.200 -20.051 1.00 98.06 555 TYR A O 1
ATOM 4194 N N . GLU A 1 556 ? -2.429 -8.417 -21.763 1.00 95.88 556 GLU A N 1
ATOM 4195 C CA . GLU A 1 556 ? -1.859 -7.562 -22.801 1.00 95.88 556 GLU A CA 1
ATOM 4196 C C . GLU A 1 556 ? -2.503 -6.174 -22.798 1.00 95.88 556 GLU A C 1
ATOM 4198 O O . GLU A 1 556 ? -1.814 -5.180 -23.022 1.00 95.88 556 GLU A O 1
ATOM 4203 N N . ALA A 1 557 ? -3.811 -6.092 -22.524 1.00 95.50 557 ALA A N 1
ATOM 4204 C CA . ALA A 1 557 ? -4.502 -4.817 -22.386 1.00 95.50 557 ALA A CA 1
ATOM 4205 C C . ALA A 1 557 ? -3.967 -4.002 -21.198 1.00 95.50 557 ALA A C 1
ATOM 4207 O O . ALA A 1 557 ? -3.728 -2.807 -21.364 1.00 95.50 557 ALA A O 1
ATOM 4208 N N . LEU A 1 558 ? -3.716 -4.639 -20.047 1.00 96.56 558 LEU A N 1
ATOM 4209 C CA . LEU A 1 558 ? -3.068 -3.993 -18.901 1.00 96.56 558 LEU A CA 1
ATOM 4210 C C . LEU A 1 558 ? -1.659 -3.497 -19.257 1.00 96.56 558 LEU A C 1
ATOM 4212 O O . LEU A 1 558 ? -1.354 -2.331 -19.040 1.00 96.56 558 LEU A O 1
ATOM 4216 N N . MET A 1 559 ? -0.823 -4.338 -19.870 1.00 93.62 559 MET A N 1
ATOM 4217 C CA . MET A 1 559 ? 0.540 -3.947 -20.265 1.00 93.62 559 MET A CA 1
ATOM 4218 C C . MET A 1 559 ? 0.576 -2.799 -21.280 1.00 93.62 559 MET A C 1
ATOM 4220 O O . MET A 1 559 ? 1.516 -2.007 -21.306 1.00 93.62 559 MET A O 1
ATOM 4224 N N . ALA A 1 560 ? -0.430 -2.719 -22.151 1.00 89.12 560 ALA A N 1
ATOM 4225 C CA . ALA A 1 560 ? -0.555 -1.641 -23.123 1.00 89.12 560 ALA A CA 1
ATOM 4226 C C . ALA A 1 560 ? -1.177 -0.366 -22.525 1.00 89.12 560 ALA A C 1
ATOM 4228 O O . ALA A 1 560 ? -1.091 0.698 -23.149 1.00 89.12 560 ALA A O 1
ATOM 4229 N N . ALA A 1 561 ? -1.802 -0.446 -21.347 1.00 90.94 561 ALA A N 1
ATOM 4230 C CA . ALA A 1 561 ? -2.500 0.674 -20.736 1.00 90.94 561 ALA A CA 1
ATOM 4231 C C . ALA A 1 561 ? -1.542 1.836 -20.436 1.00 90.94 561 ALA A C 1
ATOM 4233 O O . ALA A 1 561 ? -0.371 1.644 -20.122 1.00 90.94 561 ALA A O 1
ATOM 4234 N N . SER A 1 562 ? -2.062 3.054 -20.556 1.00 87.50 562 SER A N 1
ATOM 4235 C CA . SER A 1 562 ? -1.512 4.253 -19.918 1.00 87.50 562 SER A CA 1
ATOM 4236 C C . SER A 1 562 ? -2.562 4.832 -18.986 1.00 87.50 562 SER A C 1
ATOM 4238 O O . SER A 1 562 ? -3.710 4.376 -18.970 1.00 87.50 562 SER A O 1
ATOM 4240 N N . ALA A 1 563 ? -2.222 5.920 -18.300 1.00 86.25 563 ALA A N 1
ATOM 4241 C CA . ALA A 1 563 ? -3.174 6.656 -17.480 1.00 86.25 563 ALA A CA 1
ATOM 4242 C C . ALA A 1 563 ? -4.454 7.088 -18.234 1.00 86.25 563 ALA A C 1
ATOM 4244 O O . ALA A 1 563 ? -5.526 7.228 -17.645 1.00 86.25 563 ALA A O 1
ATOM 4245 N N . LYS A 1 564 ? -4.406 7.233 -19.569 1.00 87.19 564 LYS A N 1
ATOM 4246 C CA . LYS A 1 564 ? -5.611 7.480 -20.386 1.00 87.19 564 LYS A CA 1
ATOM 4247 C C . LYS A 1 564 ? -6.587 6.306 -20.341 1.00 87.19 564 LYS A C 1
ATOM 4249 O O . LYS A 1 564 ? -7.795 6.534 -20.292 1.00 87.19 564 LYS A O 1
ATOM 4254 N N . ALA A 1 565 ? -6.062 5.082 -20.372 1.00 89.88 565 ALA A N 1
ATOM 4255 C CA . ALA A 1 565 ? -6.828 3.841 -20.418 1.00 89.88 565 ALA A CA 1
ATOM 4256 C C . ALA A 1 565 ? -7.418 3.442 -19.056 1.00 89.88 565 ALA A C 1
ATOM 4258 O O . ALA A 1 565 ? -8.311 2.591 -19.030 1.00 89.88 565 ALA A O 1
ATOM 4259 N N . VAL A 1 566 ? -6.959 4.054 -17.958 1.00 95.06 566 VAL A N 1
ATOM 4260 C CA . VAL A 1 566 ? -7.533 3.887 -16.617 1.00 95.06 566 VAL A CA 1
ATOM 4261 C C . VAL A 1 566 ? -8.903 4.559 -16.567 1.00 95.06 566 VAL A C 1
ATOM 4263 O O . VAL A 1 566 ? -9.027 5.780 -16.670 1.00 95.06 566 VAL A O 1
ATOM 4266 N N . ARG A 1 567 ? -9.948 3.744 -16.439 1.00 97.38 567 ARG A N 1
ATOM 4267 C CA . ARG A 1 567 ? -11.356 4.158 -16.372 1.00 97.38 567 ARG A CA 1
ATOM 4268 C C . ARG A 1 567 ? -11.748 4.568 -14.954 1.00 97.38 567 ARG A C 1
ATOM 4270 O O . ARG A 1 567 ? -12.521 5.508 -14.793 1.00 97.38 567 ARG A O 1
ATOM 4277 N N . LEU A 1 568 ? -11.259 3.841 -13.949 1.00 98.12 568 LEU A N 1
ATOM 4278 C CA . LEU A 1 568 ? -11.616 4.015 -12.542 1.00 98.12 568 LEU A CA 1
ATOM 4279 C C . LEU A 1 568 ? -10.522 3.427 -11.642 1.00 98.12 568 LEU A C 1
ATOM 4281 O O . LEU A 1 568 ? -10.064 2.319 -11.904 1.00 98.12 568 LEU A O 1
ATOM 4285 N N . THR A 1 569 ? -10.178 4.124 -10.566 1.00 97.06 569 THR A N 1
ATOM 4286 C CA . THR A 1 569 ? -9.347 3.634 -9.463 1.00 97.06 569 THR A CA 1
ATOM 4287 C C . THR A 1 569 ? -10.148 3.794 -8.174 1.00 97.06 569 THR A C 1
ATOM 4289 O O . THR A 1 569 ? -10.569 4.902 -7.821 1.00 97.06 569 THR A O 1
ATOM 4292 N N . VAL A 1 570 ? -10.396 2.678 -7.498 1.00 93.75 570 VAL A N 1
ATOM 4293 C CA . VAL A 1 570 ? -11.143 2.574 -6.242 1.00 93.75 570 VAL A CA 1
ATOM 4294 C C . VAL A 1 570 ? -10.167 2.155 -5.157 1.00 93.75 570 VAL A C 1
ATOM 4296 O O . VAL A 1 570 ? -9.448 1.175 -5.335 1.00 93.75 570 VAL A O 1
ATOM 4299 N N . VAL A 1 571 ? -10.142 2.894 -4.054 1.00 87.31 571 VAL A N 1
ATOM 4300 C CA . VAL A 1 571 ? -9.259 2.628 -2.913 1.00 87.31 571 VAL A CA 1
ATOM 4301 C C . VAL A 1 571 ? -10.132 2.494 -1.680 1.00 87.31 571 VAL A C 1
ATOM 4303 O O . VAL A 1 571 ? -10.918 3.401 -1.388 1.00 87.31 571 VAL A O 1
ATOM 4306 N N . ALA A 1 572 ? -10.025 1.356 -0.995 1.00 79.62 572 ALA A N 1
ATOM 4307 C CA . ALA A 1 572 ? -10.862 0.994 0.147 1.00 79.62 572 ALA A CA 1
ATOM 4308 C C . ALA A 1 572 ? -12.361 1.215 -0.139 1.00 79.62 572 ALA A C 1
ATOM 4310 O O . ALA A 1 572 ? -13.090 1.834 0.634 1.00 79.62 572 ALA A O 1
ATOM 4311 N N . GLY A 1 573 ? -12.819 0.777 -1.316 1.00 85.19 573 GLY A N 1
ATOM 4312 C CA . GLY A 1 573 ? -14.207 0.900 -1.764 1.00 85.19 573 GLY A CA 1
ATOM 4313 C C . GLY A 1 573 ? -14.637 2.296 -2.217 1.00 85.19 573 GLY A C 1
ATOM 4314 O O . GLY A 1 573 ? -15.712 2.419 -2.804 1.00 85.19 573 GLY A O 1
ATOM 4315 N N . ILE A 1 574 ? -13.822 3.336 -2.041 1.00 85.69 574 ILE A N 1
ATOM 4316 C CA . ILE A 1 574 ? -14.143 4.703 -2.468 1.00 85.69 574 ILE A CA 1
ATOM 4317 C C . ILE A 1 574 ? -13.558 4.950 -3.866 1.00 85.69 574 ILE A C 1
ATOM 4319 O O . ILE A 1 574 ? -12.342 4.851 -4.042 1.00 85.69 574 ILE A O 1
ATOM 4323 N N . PRO A 1 575 ? -14.370 5.301 -4.879 1.00 92.00 575 PRO A N 1
ATOM 4324 C CA . PRO A 1 575 ? -13.847 5.731 -6.172 1.00 92.00 575 PRO A CA 1
ATOM 4325 C C . PRO A 1 575 ? -13.082 7.052 -6.026 1.00 92.00 575 PRO A C 1
ATOM 4327 O O . PRO A 1 575 ? -13.672 8.090 -5.731 1.00 92.00 575 PRO A O 1
ATOM 4330 N N . ARG A 1 576 ? -11.759 7.015 -6.206 1.00 90.06 576 ARG A N 1
ATOM 4331 C CA . ARG A 1 576 ? -10.876 8.173 -5.990 1.00 90.06 576 ARG A CA 1
ATOM 4332 C C . ARG A 1 576 ? -10.508 8.886 -7.280 1.00 90.06 576 ARG A C 1
ATOM 4334 O O . ARG A 1 576 ? -10.365 10.103 -7.280 1.00 90.06 576 ARG A O 1
ATOM 4341 N N . TYR A 1 577 ? -10.386 8.155 -8.379 1.00 93.38 577 TYR A N 1
ATOM 4342 C CA . TYR A 1 577 ? -9.984 8.699 -9.672 1.00 93.38 577 TYR A CA 1
ATOM 4343 C C . TYR A 1 577 ? -10.712 7.974 -10.796 1.00 93.38 577 TYR A C 1
ATOM 4345 O O . TYR A 1 577 ? -10.948 6.772 -10.708 1.00 93.38 577 TYR A O 1
ATOM 4353 N N . GLY A 1 578 ? -11.041 8.670 -11.881 1.00 95.44 578 GLY A N 1
ATOM 4354 C CA . GLY A 1 578 ? -11.573 7.996 -13.061 1.00 95.44 578 GLY A CA 1
ATOM 4355 C C . GLY A 1 578 ? -12.128 8.919 -14.129 1.00 95.44 578 GLY A C 1
ATOM 4356 O O . GLY A 1 578 ? -12.014 10.144 -14.062 1.00 95.44 578 GLY A O 1
ATOM 4357 N N . ASP A 1 579 ? -12.750 8.317 -15.135 1.00 97.12 579 ASP A N 1
ATOM 4358 C CA . ASP A 1 579 ? -13.439 9.054 -16.185 1.00 97.12 579 ASP A CA 1
ATOM 4359 C C . ASP A 1 579 ? -14.716 9.719 -15.640 1.00 97.12 579 ASP A C 1
ATOM 4361 O O . ASP A 1 579 ? -15.440 9.103 -14.847 1.00 97.12 579 ASP A O 1
ATOM 4365 N N . PRO A 1 580 ? -15.065 10.937 -16.106 1.00 97.19 580 PRO A N 1
ATOM 4366 C CA . PRO A 1 580 ? -16.284 11.625 -15.682 1.00 97.19 580 PRO A CA 1
ATOM 4367 C C . PRO A 1 580 ? -17.564 10.801 -15.864 1.00 97.19 580 PRO A C 1
ATOM 4369 O O . PRO A 1 580 ? -18.465 10.891 -15.039 1.00 97.19 580 PRO A O 1
ATOM 4372 N N . ASP A 1 581 ? -17.654 9.957 -16.900 1.00 96.75 581 ASP A N 1
ATOM 4373 C CA . ASP A 1 581 ? -18.852 9.141 -17.136 1.00 96.75 581 ASP A CA 1
ATOM 4374 C C . ASP A 1 581 ? -19.076 8.051 -16.078 1.00 96.75 581 ASP A C 1
ATOM 4376 O O . ASP A 1 581 ? -20.210 7.599 -15.917 1.00 96.75 581 ASP A O 1
ATOM 4380 N N . LEU A 1 582 ? -18.029 7.635 -15.359 1.00 97.50 582 LEU A N 1
ATOM 4381 C CA . LEU A 1 582 ? -18.131 6.714 -14.225 1.00 97.50 582 LEU A CA 1
ATOM 4382 C C . LEU A 1 582 ? -18.233 7.476 -12.908 1.00 97.50 582 LEU A C 1
ATOM 4384 O O . LEU A 1 582 ? -19.153 7.231 -12.133 1.00 97.50 582 LEU A O 1
ATOM 4388 N N . MET A 1 583 ? -17.323 8.422 -12.683 1.00 96.44 583 MET A N 1
ATOM 4389 C CA . MET A 1 583 ? -17.198 9.139 -11.413 1.00 96.44 583 MET A CA 1
ATOM 4390 C C . MET A 1 583 ? -18.462 9.938 -11.063 1.00 96.44 583 MET A C 1
ATOM 4392 O O . MET A 1 583 ? -18.911 9.897 -9.921 1.00 96.44 583 MET A O 1
ATOM 4396 N N . ASP A 1 584 ? -19.115 10.561 -12.051 1.00 95.50 584 ASP A N 1
ATOM 4397 C CA . ASP A 1 584 ? -20.337 11.353 -11.841 1.00 95.50 584 ASP A CA 1
ATOM 4398 C C . ASP A 1 584 ? -21.563 10.483 -11.450 1.00 95.50 584 ASP A C 1
ATOM 4400 O O . ASP A 1 584 ? -22.622 11.019 -11.114 1.00 95.50 584 ASP A O 1
ATOM 4404 N N . GLN A 1 585 ? -21.455 9.144 -11.488 1.00 95.44 585 GLN A N 1
ATOM 4405 C CA . GLN A 1 585 ? -22.507 8.231 -11.018 1.00 95.44 585 GLN A CA 1
ATOM 4406 C C . GLN A 1 585 ? -22.466 8.007 -9.499 1.00 95.44 585 GLN A C 1
ATOM 4408 O O . GLN A 1 585 ? -23.474 7.593 -8.927 1.00 95.44 585 GLN A O 1
ATOM 4413 N N . PHE A 1 586 ? -21.339 8.264 -8.834 1.00 92.00 586 PHE A N 1
ATOM 4414 C CA . PHE A 1 586 ? -21.185 8.060 -7.393 1.00 92.00 586 PHE A CA 1
ATOM 4415 C C . PHE A 1 586 ? -21.578 9.330 -6.637 1.00 92.00 586 PHE A C 1
ATOM 4417 O O . PHE A 1 586 ? -20.756 10.197 -6.356 1.00 92.00 586 PHE A O 1
ATOM 4424 N N . THR A 1 587 ? -22.865 9.460 -6.311 1.00 86.25 587 THR A N 1
ATOM 4425 C CA . THR A 1 587 ? -23.421 10.694 -5.724 1.00 86.25 587 THR A CA 1
ATOM 4426 C C . THR A 1 587 ? -22.973 10.973 -4.292 1.00 86.25 587 THR A C 1
ATOM 4428 O O . THR A 1 587 ? -23.245 12.056 -3.788 1.00 86.25 587 THR A O 1
ATOM 4431 N N . PHE A 1 588 ? -22.336 9.999 -3.641 1.00 81.88 588 PHE A N 1
ATOM 4432 C CA . PHE A 1 588 ? -21.756 10.142 -2.308 1.00 81.88 588 PHE A CA 1
ATOM 4433 C C . PHE A 1 588 ? -20.351 10.752 -2.320 1.00 81.88 588 PHE A C 1
ATOM 4435 O O . PHE A 1 588 ? -19.808 11.040 -1.260 1.00 81.88 588 PHE A O 1
ATOM 4442 N N . LEU A 1 589 ? -19.726 10.899 -3.493 1.00 84.06 589 LEU A N 1
ATOM 4443 C CA . LEU A 1 589 ? -18.420 11.535 -3.578 1.00 84.06 589 LEU A CA 1
ATOM 4444 C C . LEU A 1 589 ? -18.557 13.039 -3.356 1.00 84.06 589 LEU A C 1
ATOM 4446 O O . LEU A 1 589 ? -19.368 13.713 -3.996 1.00 84.06 589 LEU A O 1
ATOM 4450 N N . GLU A 1 590 ? -17.699 13.567 -2.496 1.00 77.62 590 GLU A N 1
ATOM 4451 C CA . GLU A 1 590 ? -17.599 14.990 -2.204 1.00 77.62 590 GLU A CA 1
ATOM 4452 C C . GLU A 1 590 ? -16.313 15.581 -2.786 1.00 77.62 590 GLU A C 1
ATOM 4454 O O . GLU A 1 590 ? -15.376 14.859 -3.128 1.00 77.62 590 GLU A O 1
ATOM 4459 N N . ASN A 1 591 ? -16.287 16.912 -2.929 1.00 80.19 591 ASN A N 1
ATOM 4460 C CA . ASN A 1 591 ? -15.124 17.680 -3.396 1.00 80.19 591 ASN A CA 1
ATOM 4461 C C . ASN A 1 591 ? -14.469 17.129 -4.678 1.00 80.19 591 ASN A C 1
ATOM 4463 O O . ASN A 1 591 ? -13.253 17.199 -4.852 1.00 80.19 591 ASN A O 1
ATOM 4467 N N . VAL A 1 592 ? -15.284 16.584 -5.586 1.00 90.12 592 VAL A N 1
ATOM 4468 C CA . VAL A 1 592 ? -14.801 16.026 -6.849 1.00 90.12 592 VAL A CA 1
ATOM 4469 C C . VAL A 1 592 ? -14.310 17.152 -7.754 1.00 90.12 592 VAL A C 1
ATOM 4471 O O . VAL A 1 592 ? -15.075 18.041 -8.136 1.00 90.12 592 VAL A O 1
ATOM 4474 N N . GLU A 1 593 ? -13.040 17.094 -8.137 1.00 91.38 593 GLU A N 1
ATOM 4475 C CA . GLU A 1 593 ? -12.393 18.081 -8.996 1.00 91.38 593 GLU A CA 1
ATOM 4476 C C . GLU A 1 593 ? -12.118 17.542 -10.407 1.00 91.38 593 GLU A C 1
ATOM 4478 O O . GLU A 1 593 ? -11.970 16.337 -10.628 1.00 91.38 593 GLU A O 1
ATOM 4483 N N . ASP A 1 594 ? -12.077 18.454 -11.384 1.00 93.25 594 ASP A N 1
ATOM 4484 C CA . ASP A 1 594 ? -11.619 18.152 -12.739 1.00 93.25 594 ASP A CA 1
ATOM 4485 C C . ASP A 1 594 ? -10.094 18.118 -12.776 1.00 93.25 594 ASP A C 1
ATOM 4487 O O . ASP A 1 594 ? -9.427 19.092 -12.422 1.00 93.25 594 ASP A O 1
ATOM 4491 N N . LEU A 1 595 ? -9.553 17.037 -13.324 1.00 89.50 595 LEU A N 1
ATOM 4492 C CA . LEU A 1 595 ? -8.133 16.876 -13.574 1.00 89.50 595 LEU A CA 1
ATOM 4493 C C . LEU A 1 595 ? -7.891 16.727 -15.076 1.00 89.50 595 LEU A C 1
ATOM 4495 O O . LEU A 1 595 ? -8.488 15.875 -15.728 1.00 89.50 595 LEU A O 1
ATOM 4499 N N . ASN A 1 596 ? -7.013 17.548 -15.654 1.00 86.31 596 ASN A N 1
ATOM 4500 C CA . ASN A 1 596 ? -6.604 17.370 -17.046 1.00 86.31 596 ASN A CA 1
ATOM 4501 C C . ASN A 1 596 ? -5.346 16.506 -17.105 1.00 86.31 596 ASN A C 1
ATOM 4503 O O . ASN A 1 596 ? -4.274 16.945 -16.693 1.00 86.31 596 ASN A O 1
ATOM 4507 N N . LEU A 1 597 ? -5.496 15.303 -17.648 1.00 83.38 597 LEU A N 1
ATOM 4508 C CA . LEU A 1 597 ? -4.444 14.317 -17.785 1.00 83.38 597 LEU A CA 1
ATOM 4509 C C . LEU A 1 597 ? -4.214 14.008 -19.258 1.00 83.38 597 LEU A C 1
ATOM 4511 O O . LEU A 1 597 ? -5.083 13.443 -19.922 1.00 83.38 597 LEU A O 1
ATOM 4515 N N . CYS A 1 598 ? -3.053 14.377 -19.794 1.00 74.75 598 CYS A N 1
ATOM 4516 C CA . CYS A 1 598 ? -2.694 14.055 -21.175 1.00 74.75 598 CYS A CA 1
ATOM 4517 C C . CYS A 1 598 ? -3.702 14.587 -22.223 1.00 74.75 598 CYS A C 1
ATOM 4519 O O . CYS A 1 598 ? -3.908 13.972 -23.272 1.00 74.75 598 CYS A O 1
ATOM 4521 N N . GLY A 1 599 ? -4.388 15.700 -21.926 1.00 80.56 599 GLY A N 1
ATOM 4522 C CA . GLY A 1 599 ? -5.464 16.251 -22.759 1.00 80.56 599 GLY A CA 1
ATOM 4523 C C . GLY A 1 599 ? -6.835 15.586 -22.572 1.00 80.56 599 GLY A C 1
ATOM 4524 O O . GLY A 1 599 ? -7.772 15.932 -23.295 1.00 80.56 599 GLY A O 1
ATOM 4525 N N . HIS A 1 600 ? -6.969 14.661 -21.620 1.00 86.12 600 HIS A N 1
ATOM 4526 C CA . HIS A 1 600 ? -8.215 14.007 -21.231 1.00 86.12 600 HIS A CA 1
ATOM 4527 C C . HIS A 1 600 ? -8.683 14.528 -19.871 1.00 86.12 600 HIS A C 1
ATOM 4529 O O . HIS A 1 600 ? -7.916 14.583 -18.914 1.00 86.12 600 HIS A O 1
ATOM 4535 N N . THR A 1 601 ? -9.961 14.887 -19.765 1.00 92.94 601 THR A N 1
ATOM 4536 C CA . THR A 1 601 ? -10.560 15.225 -18.471 1.00 92.94 601 THR A CA 1
ATOM 4537 C C . THR A 1 601 ? -10.823 13.950 -17.679 1.00 92.94 601 THR A C 1
ATOM 4539 O O . THR A 1 601 ? -11.517 13.053 -18.155 1.00 92.94 601 THR A O 1
ATOM 4542 N N . LYS A 1 602 ? -10.288 13.909 -16.466 1.00 94.44 602 LYS A N 1
ATOM 4543 C CA . LYS A 1 602 ? -10.506 12.914 -15.420 1.00 94.44 602 LYS A CA 1
ATOM 4544 C C . LYS A 1 602 ? -11.165 13.607 -14.226 1.00 94.44 602 LYS A C 1
ATOM 4546 O O . LYS A 1 602 ? -11.158 14.836 -14.139 1.00 94.44 602 LYS A O 1
ATOM 4551 N N . ARG A 1 603 ? -11.736 12.830 -13.314 1.00 94.88 603 ARG A N 1
ATOM 4552 C CA . ARG A 1 603 ? -12.224 13.298 -12.014 1.00 94.88 603 ARG A CA 1
ATOM 4553 C C . ARG A 1 603 ? -11.319 12.775 -10.913 1.00 94.88 603 ARG A C 1
ATOM 4555 O O . ARG A 1 603 ? -10.843 11.644 -11.010 1.00 94.88 603 ARG A O 1
ATOM 4562 N N . LEU A 1 604 ? -11.140 13.576 -9.873 1.00 90.94 604 LEU A N 1
ATOM 4563 C CA . LEU A 1 604 ? -10.392 13.220 -8.673 1.00 90.94 604 LEU A CA 1
ATOM 4564 C C . LEU A 1 604 ? -11.245 13.541 -7.435 1.00 90.94 604 LEU A C 1
ATOM 4566 O O . LEU A 1 604 ? -11.768 14.644 -7.319 1.00 90.94 604 LEU A O 1
ATOM 4570 N N . ALA A 1 605 ? -11.393 12.579 -6.527 1.00 87.31 605 ALA A N 1
ATOM 4571 C CA . ALA A 1 605 ? -12.153 12.670 -5.277 1.00 87.31 605 ALA A CA 1
ATOM 4572 C C . ALA A 1 605 ? -11.210 12.451 -4.079 1.00 87.31 605 ALA A C 1
ATOM 4574 O O . ALA A 1 605 ? -11.253 11.432 -3.379 1.00 87.31 605 ALA A O 1
ATOM 4575 N N . LEU A 1 606 ? -10.288 13.403 -3.914 1.00 78.75 606 LEU A N 1
ATOM 4576 C CA . LEU A 1 606 ? -9.158 13.306 -2.986 1.00 78.75 606 LEU A CA 1
ATOM 4577 C C . LEU A 1 606 ? -9.154 14.376 -1.895 1.00 78.75 606 LEU A C 1
ATOM 4579 O O . LEU A 1 606 ? -8.552 14.179 -0.848 1.00 78.75 606 LEU A O 1
ATOM 4583 N N . ALA A 1 607 ? -9.776 15.528 -2.144 1.00 70.12 607 ALA A N 1
ATOM 4584 C CA . ALA A 1 607 ? -9.908 16.557 -1.126 1.00 70.12 607 ALA A CA 1
ATOM 4585 C C . ALA A 1 607 ? -10.943 16.093 -0.093 1.00 70.12 607 ALA A C 1
ATOM 4587 O O . ALA A 1 607 ? -12.148 16.137 -0.335 1.00 70.12 607 ALA A O 1
ATOM 4588 N N . VAL A 1 608 ? -10.466 15.602 1.042 1.00 65.50 608 VAL A N 1
ATOM 4589 C CA . VAL A 1 608 ? -11.307 15.118 2.140 1.00 65.50 608 VAL A CA 1
ATOM 4590 C C . VAL A 1 608 ? -11.082 16.050 3.312 1.00 65.50 608 VAL A C 1
ATOM 4592 O O . VAL A 1 608 ? -9.939 16.362 3.597 1.00 65.50 608 VAL A O 1
ATOM 4595 N N . ASP A 1 609 ? -12.131 16.531 3.970 1.00 62.91 609 ASP A N 1
ATOM 4596 C CA . ASP A 1 609 ? -11.961 17.343 5.179 1.00 62.91 609 ASP A CA 1
ATOM 4597 C C . ASP A 1 609 ? -11.623 16.413 6.357 1.00 62.91 609 ASP A C 1
ATOM 4599 O O . ASP A 1 609 ? -12.511 15.933 7.058 1.00 62.91 609 ASP A O 1
ATOM 4603 N N . HIS A 1 610 ? -10.341 16.058 6.508 1.00 62.12 610 HIS A N 1
ATOM 4604 C CA . HIS A 1 610 ? -9.878 15.181 7.582 1.00 62.12 610 HIS A CA 1
ATOM 4605 C C . HIS A 1 610 ? -9.437 15.996 8.797 1.00 62.12 610 HIS A C 1
ATOM 4607 O O . HIS A 1 610 ? -8.449 16.729 8.750 1.00 62.12 610 HIS A O 1
ATOM 4613 N N . PHE A 1 611 ? -10.104 15.800 9.932 1.00 55.31 611 PHE A N 1
ATOM 4614 C CA . PHE A 1 611 ? -9.806 16.539 11.163 1.00 55.31 611 PHE A CA 1
ATOM 4615 C C . PHE A 1 611 ? -8.375 16.303 11.692 1.00 55.31 611 PHE A C 1
ATOM 4617 O O . PHE A 1 611 ? -7.766 17.220 12.240 1.00 55.31 611 PHE A O 1
ATOM 4624 N N . ALA A 1 612 ? -7.820 15.099 11.494 1.00 54.84 612 ALA A N 1
ATOM 4625 C CA . ALA A 1 612 ? -6.443 14.760 11.878 1.00 54.84 612 ALA A CA 1
ATOM 4626 C C . ALA A 1 612 ? -5.374 15.156 10.842 1.00 54.84 612 ALA A C 1
ATOM 4628 O O . ALA A 1 612 ? -4.197 15.223 11.182 1.00 54.84 612 ALA A O 1
ATOM 4629 N N . ILE A 1 613 ? -5.768 15.438 9.593 1.00 60.78 613 ILE A N 1
ATOM 4630 C CA . ILE A 1 613 ? -4.843 15.879 8.540 1.00 60.78 613 ILE A CA 1
ATOM 4631 C C . ILE A 1 613 ? -5.451 17.102 7.863 1.00 60.78 613 ILE A C 1
ATOM 4633 O O . ILE A 1 613 ? -6.024 16.980 6.782 1.00 60.78 613 ILE A O 1
ATOM 4637 N N . PRO A 1 614 ? -5.366 18.289 8.476 1.00 60.78 614 PRO A N 1
ATOM 4638 C CA . PRO A 1 614 ? -6.029 19.486 7.964 1.00 60.78 614 PRO A CA 1
ATOM 4639 C C . PRO A 1 614 ? -5.690 19.817 6.500 1.00 60.78 614 PRO A C 1
ATOM 4641 O O . PRO A 1 614 ? -6.506 20.388 5.777 1.00 60.78 614 PRO A O 1
ATOM 4644 N N . GLU A 1 615 ? -4.500 19.440 6.029 1.00 63.00 615 GLU A N 1
ATOM 4645 C CA . GLU A 1 615 ? -4.036 19.656 4.657 1.00 63.00 615 GLU A CA 1
ATOM 4646 C C . GLU A 1 615 ? -4.822 18.831 3.622 1.00 63.00 615 GLU A C 1
ATOM 4648 O O . GLU A 1 615 ? -4.928 19.244 2.462 1.00 63.00 615 GLU A O 1
ATOM 4653 N N . SER A 1 616 ? -5.412 17.702 4.031 1.00 67.25 616 SER A N 1
ATOM 4654 C CA . SER A 1 616 ? -6.194 16.789 3.182 1.00 67.25 616 SER A CA 1
ATOM 4655 C C . SER A 1 616 ? -7.352 17.477 2.455 1.00 67.25 616 SER A C 1
ATOM 4657 O O . SER A 1 616 ? -7.604 17.159 1.287 1.00 67.25 616 SER A O 1
ATOM 4659 N N . GLY A 1 617 ? -7.972 18.478 3.091 1.00 70.88 617 GLY A N 1
ATOM 4660 C CA . GLY A 1 617 ? -9.107 19.237 2.560 1.00 70.88 617 GLY A CA 1
ATOM 4661 C C . GLY A 1 617 ? -8.728 20.274 1.503 1.00 70.88 617 GLY A C 1
ATOM 4662 O O . GLY A 1 617 ? -9.605 20.872 0.878 1.00 70.88 617 GLY A O 1
ATOM 4663 N N . THR A 1 618 ? -7.433 20.498 1.265 1.00 80.44 618 THR A N 1
ATOM 4664 C CA . THR A 1 618 ? -6.982 21.435 0.231 1.00 80.44 618 THR A CA 1
ATOM 4665 C C . THR A 1 618 ? -7.238 20.840 -1.163 1.00 80.44 618 THR A C 1
ATOM 4667 O O . THR A 1 618 ? -6.825 19.698 -1.417 1.00 80.44 618 THR A O 1
ATOM 4670 N N . PRO A 1 619 ? -7.876 21.589 -2.088 1.00 85.69 619 PRO A N 1
ATOM 4671 C CA . PRO A 1 619 ? -8.028 21.168 -3.478 1.00 85.69 619 PRO A CA 1
ATOM 4672 C C . PRO A 1 619 ? -6.676 20.844 -4.111 1.00 85.69 619 PRO A C 1
ATOM 4674 O O . PRO A 1 619 ? -5.701 21.586 -3.945 1.00 85.69 619 PRO A O 1
ATOM 4677 N N . PHE A 1 620 ? -6.600 19.761 -4.876 1.00 86.38 620 PHE A N 1
ATOM 4678 C CA . PHE A 1 620 ? -5.329 19.323 -5.444 1.00 86.38 620 PHE A CA 1
ATOM 4679 C C . PHE A 1 620 ? -4.803 20.311 -6.499 1.00 86.38 620 PHE A C 1
ATOM 4681 O O . PHE A 1 620 ? -3.594 20.532 -6.583 1.00 86.38 620 PHE A O 1
ATOM 4688 N N . ALA A 1 621 ? -5.685 21.011 -7.218 1.00 88.56 621 ALA A N 1
ATOM 4689 C CA . ALA A 1 621 ? -5.291 22.108 -8.107 1.00 88.56 621 ALA A CA 1
ATOM 4690 C C . ALA A 1 621 ? -4.491 23.224 -7.395 1.00 88.56 621 ALA A C 1
ATOM 4692 O O . ALA A 1 621 ? -3.529 23.749 -7.965 1.00 88.56 621 ALA A O 1
ATOM 4693 N N . ASP A 1 622 ? -4.848 23.564 -6.152 1.00 90.38 622 ASP A N 1
ATOM 4694 C CA . ASP A 1 622 ? -4.146 24.588 -5.367 1.00 90.38 622 ASP A CA 1
ATOM 4695 C C . ASP A 1 622 ? -2.776 24.078 -4.903 1.00 90.38 622 ASP A C 1
ATOM 4697 O O . ASP A 1 622 ? -1.776 24.798 -4.979 1.00 90.38 622 ASP A O 1
ATOM 4701 N N . MET A 1 623 ? -2.709 22.809 -4.496 1.00 89.25 623 MET A N 1
ATOM 4702 C CA . MET A 1 623 ? -1.470 22.139 -4.086 1.00 89.25 623 MET A CA 1
ATOM 4703 C C . MET A 1 623 ? -0.488 22.038 -5.259 1.00 89.25 623 MET A C 1
ATOM 4705 O O . MET A 1 623 ? 0.684 22.393 -5.129 1.00 89.25 623 MET A O 1
ATOM 4709 N N . LEU A 1 624 ? -0.974 21.656 -6.444 1.00 90.75 624 LEU A N 1
ATOM 4710 C CA . LEU A 1 624 ? -0.171 21.613 -7.664 1.00 90.75 624 LEU A CA 1
ATOM 4711 C C . LEU A 1 624 ? 0.346 23.008 -8.055 1.00 90.75 624 LEU A C 1
ATOM 4713 O O . LEU A 1 624 ? 1.503 23.148 -8.457 1.00 90.75 624 LEU A O 1
ATOM 4717 N N . ALA A 1 625 ? -0.473 24.054 -7.908 1.00 93.69 625 ALA A N 1
ATOM 4718 C CA . ALA A 1 625 ? -0.057 25.433 -8.162 1.00 93.69 625 ALA A CA 1
ATOM 4719 C C . ALA A 1 625 ? 1.007 25.925 -7.163 1.00 93.69 625 ALA A C 1
ATOM 4721 O O . ALA A 1 625 ? 1.935 26.646 -7.556 1.00 93.69 625 ALA A O 1
ATOM 4722 N N . ALA A 1 626 ? 0.908 25.525 -5.891 1.00 94.50 626 ALA A N 1
ATOM 4723 C CA . ALA A 1 626 ? 1.918 25.811 -4.875 1.00 94.50 626 ALA A CA 1
ATOM 4724 C C . ALA A 1 626 ? 3.260 25.151 -5.227 1.00 94.50 626 ALA A C 1
ATOM 4726 O O . ALA A 1 626 ? 4.286 25.835 -5.251 1.00 94.50 626 ALA A O 1
ATOM 4727 N N . LEU A 1 627 ? 3.245 23.874 -5.620 1.00 95.00 627 LEU A N 1
ATOM 4728 C CA . LEU A 1 627 ? 4.443 23.157 -6.067 1.00 95.00 627 LEU A CA 1
ATOM 4729 C C . LEU A 1 627 ? 5.063 23.760 -7.327 1.00 95.00 627 LEU A C 1
ATOM 4731 O O . LEU A 1 627 ? 6.280 23.929 -7.388 1.00 95.00 627 LEU A O 1
ATOM 4735 N N . GLN A 1 628 ? 4.248 24.133 -8.315 1.00 95.50 628 GLN A N 1
ATOM 4736 C CA . GLN A 1 628 ? 4.735 24.799 -9.523 1.00 95.50 628 GLN A CA 1
ATOM 4737 C C . GLN A 1 628 ? 5.403 26.137 -9.179 1.00 95.50 628 GLN A C 1
ATOM 4739 O O . GLN A 1 628 ? 6.468 26.458 -9.703 1.00 95.50 628 GLN A O 1
ATOM 4744 N N . THR A 1 629 ? 4.817 26.901 -8.255 1.00 97.31 629 THR A N 1
ATOM 4745 C CA . THR A 1 629 ? 5.395 28.162 -7.770 1.00 97.31 629 THR A CA 1
ATOM 4746 C C . THR A 1 629 ? 6.719 27.928 -7.039 1.00 97.31 629 THR A C 1
ATOM 4748 O O . THR A 1 629 ? 7.689 28.650 -7.282 1.00 97.31 629 THR A O 1
ATOM 4751 N N . ALA A 1 630 ? 6.779 26.908 -6.179 1.00 96.88 630 ALA A N 1
ATOM 4752 C CA . ALA A 1 630 ? 7.982 26.509 -5.453 1.00 96.88 630 ALA A CA 1
ATOM 4753 C C . ALA A 1 630 ? 9.106 26.089 -6.412 1.00 96.88 630 ALA A C 1
ATOM 4755 O O . ALA A 1 630 ? 10.226 26.597 -6.323 1.00 96.88 630 ALA A O 1
ATOM 4756 N N . TYR A 1 631 ? 8.791 25.244 -7.398 1.00 96.75 631 TYR A N 1
ATOM 4757 C CA . TYR A 1 631 ? 9.695 24.889 -8.491 1.00 96.75 631 TYR A CA 1
ATOM 4758 C C . TYR A 1 631 ? 10.176 26.129 -9.242 1.00 96.75 631 TYR A C 1
ATOM 4760 O O . TYR A 1 631 ? 11.371 26.281 -9.502 1.00 96.75 631 TYR A O 1
ATOM 4768 N N . ASP A 1 632 ? 9.271 27.055 -9.558 1.00 96.12 632 ASP A N 1
ATOM 4769 C CA . ASP A 1 632 ? 9.621 28.236 -10.331 1.00 96.12 632 ASP A CA 1
ATOM 4770 C C . ASP A 1 632 ? 10.526 29.223 -9.599 1.00 96.12 632 ASP A C 1
ATOM 4772 O O . ASP A 1 632 ? 11.336 29.895 -10.249 1.00 96.12 632 ASP A O 1
ATOM 4776 N N . ALA A 1 633 ? 10.421 29.267 -8.272 1.00 95.69 633 ALA A N 1
ATOM 4777 C CA . ALA A 1 633 ? 11.283 30.039 -7.388 1.00 95.69 633 ALA A CA 1
ATOM 4778 C C . ALA A 1 633 ? 12.621 29.347 -7.075 1.00 95.69 633 ALA A C 1
ATOM 4780 O O . ALA A 1 633 ? 13.545 30.004 -6.589 1.00 95.69 633 ALA A O 1
ATOM 4781 N N . THR A 1 634 ? 12.737 28.050 -7.354 1.00 94.06 634 THR A N 1
ATOM 4782 C CA . THR A 1 634 ? 13.918 27.250 -7.033 1.00 94.06 634 THR A CA 1
ATOM 4783 C C . THR A 1 634 ? 15.012 27.415 -8.085 1.00 94.06 634 THR A C 1
ATOM 4785 O O . THR A 1 634 ? 14.768 27.412 -9.293 1.00 94.06 634 THR A O 1
ATOM 4788 N N . THR A 1 635 ? 16.256 27.531 -7.618 1.00 89.69 635 THR A N 1
ATOM 4789 C CA . THR A 1 635 ? 17.455 27.472 -8.461 1.00 89.69 635 THR A CA 1
ATOM 4790 C C . THR A 1 635 ? 18.511 26.588 -7.797 1.00 89.69 635 THR A C 1
ATOM 4792 O O . THR A 1 635 ? 18.766 26.799 -6.609 1.00 89.69 635 THR A O 1
ATOM 4795 N N . PRO A 1 636 ? 19.176 25.680 -8.537 1.00 89.00 636 PRO A N 1
ATOM 4796 C CA . PRO A 1 636 ? 19.098 25.490 -9.992 1.00 89.00 636 PRO A CA 1
ATOM 4797 C C . PRO A 1 636 ? 17.829 24.735 -10.452 1.00 89.00 636 PRO A C 1
ATOM 4799 O O . PRO A 1 636 ? 17.165 24.092 -9.650 1.00 89.00 636 PRO A O 1
ATOM 4802 N N . LYS A 1 637 ? 17.488 24.829 -11.749 1.00 88.81 637 LYS A N 1
ATOM 4803 C CA . LYS A 1 637 ? 16.424 24.037 -12.403 1.00 88.81 637 LYS A CA 1
ATOM 4804 C C . LYS A 1 637 ? 17.060 23.007 -13.336 1.00 88.81 637 LYS A C 1
ATOM 4806 O O . LYS A 1 637 ? 17.196 23.274 -14.528 1.00 88.81 637 LYS A O 1
ATOM 4811 N N . LEU A 1 638 ? 17.553 21.905 -12.777 1.00 87.50 638 LEU A N 1
ATOM 4812 C CA . LEU A 1 638 ? 18.258 20.874 -13.549 1.00 87.50 638 LEU A CA 1
ATOM 4813 C C . LEU A 1 638 ? 17.305 19.804 -14.073 1.00 87.50 638 LEU A C 1
ATOM 4815 O O . LEU A 1 638 ? 17.447 19.394 -15.218 1.00 87.50 638 LEU A O 1
ATOM 4819 N N . CYS A 1 639 ? 16.317 19.425 -13.262 1.00 88.00 639 CYS A N 1
ATOM 4820 C CA . CYS A 1 639 ? 15.251 18.503 -13.646 1.00 88.00 639 CYS A CA 1
ATOM 4821 C C . CYS A 1 639 ? 13.960 19.276 -13.960 1.00 88.00 639 CYS A C 1
ATOM 4823 O O . CYS A 1 639 ? 13.736 20.383 -13.437 1.00 88.00 639 CYS A O 1
ATOM 4825 N N . GLU A 1 640 ? 13.097 18.707 -14.803 1.00 87.31 640 GLU A N 1
ATOM 4826 C CA . GLU A 1 640 ? 11.773 19.271 -15.069 1.00 87.31 640 GLU A CA 1
ATOM 4827 C C . GLU A 1 640 ? 10.825 19.061 -13.883 1.00 87.31 640 GLU A C 1
ATOM 4829 O O . GLU A 1 640 ? 10.938 18.098 -13.126 1.00 87.31 640 GLU A O 1
ATOM 4834 N N . PHE A 1 641 ? 9.865 19.975 -13.726 1.00 89.12 641 PHE A N 1
ATOM 4835 C CA . PHE A 1 641 ? 8.722 19.734 -12.855 1.00 89.12 641 PHE A CA 1
ATOM 4836 C C . PHE A 1 641 ? 7.806 18.712 -13.519 1.00 89.12 641 PHE A C 1
ATOM 4838 O O . PHE A 1 641 ? 7.289 18.950 -14.618 1.00 89.12 641 PHE A O 1
ATOM 4845 N N . LEU A 1 642 ? 7.583 17.591 -12.843 1.00 79.56 642 LEU A N 1
ATOM 4846 C CA . LEU A 1 642 ? 6.833 16.483 -13.424 1.00 79.56 642 LEU A CA 1
ATOM 4847 C C . LEU A 1 642 ? 5.314 16.703 -13.445 1.00 79.56 642 LEU A C 1
ATOM 4849 O O . LEU A 1 642 ? 4.602 15.922 -14.067 1.00 79.56 642 LEU A O 1
ATOM 4853 N N . GLY A 1 643 ? 4.800 17.777 -12.830 1.00 82.19 643 GLY A N 1
ATOM 4854 C CA . GLY A 1 643 ? 3.378 18.132 -12.883 1.00 82.19 643 GLY A CA 1
ATOM 4855 C C . GLY A 1 643 ? 2.457 16.957 -12.559 1.00 82.19 643 GLY A C 1
ATOM 4856 O O . GLY A 1 643 ? 2.861 16.009 -11.895 1.00 82.19 643 GLY A O 1
ATOM 4857 N N . ILE A 1 644 ? 1.219 16.995 -13.036 1.00 78.38 644 ILE A N 1
ATOM 4858 C CA . ILE A 1 644 ? 0.331 15.834 -12.936 1.00 78.38 644 ILE A CA 1
ATOM 4859 C C . ILE A 1 644 ? 0.288 15.007 -14.216 1.00 78.38 644 ILE A C 1
ATOM 4861 O O . ILE A 1 644 ? -0.558 14.151 -14.309 1.00 78.38 644 ILE A O 1
ATOM 4865 N N . ASP A 1 645 ? 1.117 15.259 -15.228 1.00 75.19 645 ASP A N 1
ATOM 4866 C CA . ASP A 1 645 ? 0.994 14.577 -16.523 1.00 75.19 645 ASP A CA 1
ATOM 4867 C C . ASP A 1 645 ? 1.833 13.281 -16.550 1.00 75.19 645 ASP A C 1
ATOM 4869 O O . ASP A 1 645 ? 2.991 13.346 -16.964 1.00 75.19 645 ASP A O 1
ATOM 4873 N N . PRO A 1 646 ? 1.311 12.101 -16.136 1.00 65.06 646 PRO A N 1
ATOM 4874 C CA . PRO A 1 646 ? 2.053 10.844 -16.201 1.00 65.06 646 PRO A CA 1
ATOM 4875 C C . PRO A 1 646 ? 2.350 10.453 -17.653 1.00 65.06 646 PRO A C 1
ATOM 4877 O O . PRO A 1 646 ? 3.304 9.729 -17.908 1.00 65.06 646 PRO A O 1
ATOM 4880 N N . CYS A 1 647 ? 1.604 10.987 -18.635 1.00 65.31 647 CYS A N 1
ATOM 4881 C CA . CYS A 1 647 ? 1.873 10.721 -20.045 1.00 65.31 647 CYS A CA 1
ATOM 4882 C C . CYS A 1 647 ? 3.026 11.538 -20.619 1.00 65.31 647 CYS A C 1
ATOM 4884 O O . CYS A 1 647 ? 3.411 11.277 -21.759 1.00 65.31 647 CYS A O 1
ATOM 4886 N N . LYS A 1 648 ? 3.621 12.483 -19.873 1.00 55.03 648 LYS A N 1
ATOM 4887 C CA . LYS A 1 648 ? 4.938 13.014 -20.260 1.00 55.03 648 LYS A CA 1
ATOM 4888 C C . LYS A 1 648 ? 5.978 11.888 -20.410 1.00 55.03 648 LYS A C 1
ATOM 4890 O O . LYS A 1 648 ? 6.963 12.099 -21.108 1.00 55.03 648 LYS A O 1
ATOM 4895 N N . GLY A 1 649 ? 5.719 10.709 -19.827 1.00 49.22 649 GLY A N 1
ATOM 4896 C CA . GLY A 1 649 ? 6.468 9.467 -20.001 1.00 49.22 649 GLY A CA 1
ATOM 4897 C C . GLY A 1 649 ? 5.820 8.397 -20.894 1.00 49.22 649 GLY A C 1
ATOM 4898 O O . GLY A 1 649 ? 6.301 7.271 -20.843 1.00 49.22 649 GLY A O 1
ATOM 4899 N N . GLU A 1 650 ? 4.786 8.687 -21.711 1.00 49.75 650 GLU A N 1
ATOM 4900 C CA . GLU A 1 650 ? 4.322 7.741 -22.751 1.00 49.75 650 GLU A CA 1
ATOM 4901 C C . GLU A 1 650 ? 5.465 7.550 -23.773 1.00 49.75 650 GLU A C 1
ATOM 4903 O O . GLU A 1 650 ? 5.601 8.289 -24.747 1.00 49.75 650 GLU A O 1
ATOM 4908 N N . GLY A 1 651 ? 6.327 6.569 -23.485 1.00 50.25 651 GLY A N 1
ATOM 4909 C CA . GLY A 1 651 ? 7.696 6.481 -23.983 1.00 50.25 651 GLY A CA 1
ATOM 4910 C C . GLY A 1 651 ? 8.667 7.147 -23.005 1.00 50.25 651 GLY A C 1
ATOM 4911 O O . GLY A 1 651 ? 8.837 8.361 -23.037 1.00 50.25 651 GLY A O 1
ATOM 4912 N N . LEU A 1 652 ? 9.370 6.347 -22.194 1.00 48.06 652 LEU A N 1
ATOM 4913 C CA . LEU A 1 652 ? 10.369 6.799 -21.202 1.00 48.06 652 LEU A CA 1
ATOM 4914 C C . LEU A 1 652 ? 11.479 7.713 -21.762 1.00 48.06 652 LEU A C 1
ATOM 4916 O O . LEU A 1 652 ? 12.209 8.331 -20.997 1.00 48.06 652 LEU A O 1
ATOM 4920 N N . PHE A 1 653 ? 11.592 7.825 -23.091 1.00 49.47 653 PHE A N 1
ATOM 4921 C CA . PHE A 1 653 ? 12.511 8.728 -23.790 1.00 49.47 653 PHE A CA 1
ATOM 4922 C C . PHE A 1 653 ? 11.834 9.523 -24.939 1.00 49.47 653 PHE A C 1
ATOM 4924 O O . PHE A 1 653 ? 12.510 9.985 -25.863 1.00 49.47 653 PHE A O 1
ATOM 4931 N N . GLY A 1 654 ? 10.501 9.666 -24.917 1.00 42.28 654 GLY A N 1
ATOM 4932 C CA . GLY A 1 654 ? 9.670 10.294 -25.958 1.00 42.28 654 GLY A CA 1
ATOM 4933 C C . GLY A 1 654 ? 9.437 9.433 -27.212 1.00 42.28 654 GLY A C 1
ATOM 4934 O O . GLY A 1 654 ? 9.940 8.312 -27.314 1.00 42.28 654 GLY A O 1
ATOM 4935 N N . ASP A 1 655 ? 8.716 9.983 -28.204 1.00 33.56 655 ASP A N 1
ATOM 4936 C CA . ASP A 1 655 ? 8.322 9.389 -29.509 1.00 33.56 655 ASP A CA 1
ATOM 4937 C C . ASP A 1 655 ? 9.483 8.841 -30.389 1.00 33.56 655 ASP A C 1
ATOM 4939 O O . ASP A 1 655 ? 9.290 8.518 -31.564 1.00 33.56 655 ASP A O 1
ATOM 4943 N N . GLY A 1 656 ? 10.711 8.783 -29.869 1.00 34.53 656 GLY A N 1
ATOM 4944 C CA . GLY A 1 656 ? 11.930 8.379 -30.568 1.00 34.53 656 GLY A CA 1
ATOM 4945 C C . GLY A 1 656 ? 12.607 7.110 -30.043 1.00 34.53 656 GLY A C 1
ATOM 4946 O O . GLY A 1 656 ? 13.606 6.699 -30.634 1.00 34.53 656 GLY A O 1
ATOM 4947 N N . PHE A 1 657 ? 12.108 6.472 -28.979 1.00 37.12 657 PHE A N 1
ATOM 4948 C CA . PHE A 1 657 ? 12.706 5.234 -28.463 1.00 37.12 657 PHE A CA 1
ATOM 4949 C C . PHE A 1 657 ? 12.085 3.994 -29.115 1.00 37.12 657 PHE A C 1
ATOM 4951 O O . PHE A 1 657 ? 11.270 3.284 -28.533 1.00 37.12 657 PHE A O 1
ATOM 4958 N N . GLU A 1 658 ? 12.486 3.710 -30.355 1.00 34.31 658 GLU A N 1
ATOM 4959 C CA . GLU A 1 658 ? 12.419 2.338 -30.855 1.00 34.31 658 GLU A CA 1
ATOM 4960 C C . GLU A 1 658 ? 13.556 1.553 -30.192 1.00 34.31 658 GLU A C 1
ATOM 4962 O O . GLU A 1 658 ? 14.740 1.760 -30.474 1.00 34.31 658 GLU A O 1
ATOM 4967 N N . SER A 1 659 ? 13.198 0.615 -29.325 1.00 40.38 659 SER A N 1
ATOM 4968 C CA . SER A 1 659 ? 14.100 -0.246 -28.557 1.00 40.38 659 SER A CA 1
ATOM 4969 C C . SER A 1 659 ? 15.020 -1.174 -29.365 1.00 40.38 659 SER A C 1
ATOM 4971 O O . SER A 1 659 ? 15.770 -1.976 -28.813 1.00 40.38 659 SER A O 1
ATOM 4973 N N . GLY A 1 660 ? 15.051 -1.014 -30.690 1.00 34.47 660 GLY A N 1
ATOM 4974 C CA . GLY A 1 660 ? 16.041 -1.617 -31.579 1.00 34.47 660 GLY A CA 1
ATOM 4975 C C . GLY A 1 660 ? 17.385 -0.877 -31.643 1.00 34.47 660 GLY A C 1
ATOM 4976 O O . GLY A 1 660 ? 18.293 -1.344 -32.330 1.00 34.47 660 GLY A O 1
ATOM 4977 N N . SER A 1 661 ? 17.541 0.263 -30.963 1.00 33.09 661 SER A N 1
ATOM 4978 C CA . SER A 1 661 ? 18.775 1.060 -30.961 1.00 33.09 661 SER A CA 1
ATOM 4979 C C . SER A 1 661 ? 19.487 1.008 -29.602 1.00 33.09 661 SER A C 1
ATOM 4981 O O . SER A 1 661 ? 19.589 2.004 -28.885 1.00 33.09 661 SER A O 1
ATOM 4983 N N . THR A 1 662 ? 20.124 -0.122 -29.291 1.00 38.09 662 THR A N 1
ATOM 4984 C CA . THR A 1 662 ? 21.205 -0.157 -28.281 1.00 38.09 662 THR A CA 1
ATOM 4985 C C . THR A 1 662 ? 22.413 0.711 -28.686 1.00 38.09 662 THR A C 1
ATOM 4987 O O . THR A 1 662 ? 23.350 0.866 -27.913 1.00 38.09 662 THR A O 1
ATOM 4990 N N . SER A 1 663 ? 22.405 1.286 -29.897 1.00 33.81 663 SER A N 1
ATOM 4991 C CA . SER A 1 663 ? 23.409 2.220 -30.417 1.00 33.81 663 SER A CA 1
ATOM 4992 C C . SER A 1 663 ? 23.267 3.662 -29.922 1.00 33.81 663 SER A C 1
ATOM 4994 O O . SER A 1 663 ? 24.214 4.427 -30.063 1.00 33.81 663 SER A O 1
ATOM 4996 N N . ALA A 1 664 ? 22.127 4.059 -29.340 1.00 32.56 664 ALA A N 1
ATOM 4997 C CA . ALA A 1 664 ? 21.922 5.445 -28.889 1.00 32.56 664 ALA A CA 1
ATOM 4998 C C . ALA A 1 664 ? 22.754 5.820 -27.645 1.00 32.56 664 ALA A C 1
ATOM 5000 O O . ALA A 1 664 ? 22.862 6.995 -27.317 1.00 32.56 664 ALA A O 1
ATOM 5001 N N . TRP A 1 665 ? 23.385 4.835 -26.998 1.00 41.22 665 TRP A N 1
ATOM 5002 C CA . TRP A 1 665 ? 24.242 5.031 -25.824 1.00 41.22 665 TRP A CA 1
ATOM 5003 C C . TRP A 1 665 ? 25.693 4.570 -26.042 1.00 41.22 665 TRP A C 1
ATOM 5005 O O . TRP A 1 665 ? 26.489 4.625 -25.109 1.00 41.22 665 TRP A O 1
ATOM 5015 N N . SER A 1 666 ? 26.064 4.109 -27.248 1.00 34.72 666 SER A N 1
ATOM 5016 C CA . SER A 1 666 ? 27.386 3.505 -27.485 1.00 34.72 666 SER A CA 1
ATOM 5017 C C . SER A 1 666 ? 28.362 4.305 -28.341 1.00 34.72 666 SER A C 1
ATOM 5019 O O . SER A 1 666 ? 29.502 3.875 -28.430 1.00 34.72 666 SER A O 1
ATOM 5021 N N . ASP A 1 667 ? 28.004 5.441 -28.940 1.00 33.06 667 ASP A N 1
ATOM 5022 C CA . ASP A 1 667 ? 28.953 6.187 -29.782 1.00 33.06 667 ASP A CA 1
ATOM 5023 C C . ASP A 1 667 ? 28.655 7.695 -29.799 1.00 33.06 667 ASP A C 1
ATOM 5025 O O . ASP A 1 667 ? 28.137 8.196 -30.788 1.00 33.06 667 ASP A O 1
ATOM 5029 N N . GLU A 1 668 ? 28.973 8.415 -28.715 1.00 28.12 668 GLU A N 1
ATOM 5030 C CA . GLU A 1 668 ? 29.529 9.788 -28.749 1.00 28.12 668 GLU A CA 1
ATOM 5031 C C . GLU A 1 668 ? 29.805 10.308 -27.321 1.00 28.12 668 GLU A C 1
ATOM 5033 O O . GLU A 1 668 ? 28.991 10.962 -26.678 1.00 28.12 668 GLU A O 1
ATOM 5038 N N . VAL A 1 669 ? 31.011 10.007 -26.832 1.00 27.95 669 VAL A N 1
ATOM 5039 C CA . VAL A 1 669 ? 31.671 10.700 -25.714 1.00 27.95 669 VAL A CA 1
ATOM 5040 C C . VAL A 1 669 ? 32.425 11.910 -26.291 1.00 27.95 669 VAL A C 1
ATOM 5042 O O . VAL A 1 669 ? 33.149 11.715 -27.274 1.00 27.95 669 VAL A O 1
ATOM 5045 N N . PRO A 1 670 ? 32.336 13.129 -25.722 1.00 29.83 670 PRO A N 1
ATOM 5046 C CA . PRO A 1 670 ? 33.384 14.137 -25.880 1.00 29.83 670 PRO A CA 1
ATOM 5047 C C . PRO A 1 670 ? 34.647 13.791 -25.085 1.00 29.83 670 PRO A C 1
ATOM 5049 O O . PRO A 1 670 ? 34.528 13.535 -23.864 1.00 29.83 670 PRO A O 1
#

Secondary structure (DSSP, 8-state):
------------------PPPPPPHHHHH---STT---TTTT-EEEEEEEEEEE-SSEEEEESSSSTT-EEEEE-TT-S----TT-EEEEEEEEEEETTEEEEESB--SSPBPP-EEEEESS-----EE--GGGGGSGGGTT-EEEEEEEEEEEE-STT-EEEESSS--EEE--SS-------TT-EEEEEEEEEEEETTEEEEE--SGGGEEESS-S-EEEEEEEEE--STT--EEEEEEEEEETTEEEEEESSPPSSSEEEEEEEEEEEPEEESSB-GGGTTB-----SS--SBHHHHHTSHHHHHHHHHHHHHHTTTSTTTTHHHHHHHHHHHHHHTTEEEE-----SSS-S-TT----SSSEETTSTTT-EEEEESSPPTTS--TTGGGT-SEEEEEES-BSSHHHHHHHHHHHHTT--STTEEEEE-TT--HHHHHHHHHHT-EEEE-HHHHHHHHS----HHHHHHHT-EEEE--B-TTTS-SSHHHHHHHHHHHHHHHHTT-S-HHHHHHHTTHHHHHHTT-TTTSSS--TTSB--EEEE-S-TTSHHHHHHH--TTTEEEEEETTEEEEE-HHHHTT-TT--S-EEEEETTEEEEE-----BTTBGGGGS-HHHHHHHHHHHHHH-S---SPB-TT-GGGGSSTT-TT--TT-GGGGTS---